Protein AF-0000000074741079 (afdb_homodimer)

Foldseek 3Di:
DPPPPPPVVVVPPPPVPQDDPVVLVVLLVLLLVLLLVLLQLLLLQWDADPVRFIDHQADLLLLVLLLLVVVLVVLCVVCVVVVNNVVLVDPVLLVLLLVLLLLLLLLSVLLSLLSRLDHSLLLLLLLLCLVVLLQVVCCVPVVDHDDPVLVVLNVLLVVLSVVLLVVVCVVDPNPSNVSSSVSSVSSSNSNSVSVVSCVVVVVVDPDDPSSSVSSSSVSSSVNSVVVLVVPVVCVVVHSCRRPDPSSNVSSVSSNSNVVSVVVCVSNHPPLSSQLSSLSSSLVNVVCCPVPVSNVDDDDPVSNVSSVSSSVSSNCSSVVVVVVVVVVVVVPD/DPPPPPPVVVVPPPPVPQDDPVVLVVLLVLLLVLLLVLLQLLLLQWDADPVRFIDHQADLLLLVLLLLVVVLVVLCVVCVVVVNNVVLVDPVLLVLLLVLLLLLLLLSVLLSLLSRLDHSLLLLLLLLCLVVLLQVVCCVPVVDHDDPVLVVLNVLLVVLSVVLLVVVCVVDPNPSNVSSSVSSVSSSNSNSVSVVSCVVVVVVDPDD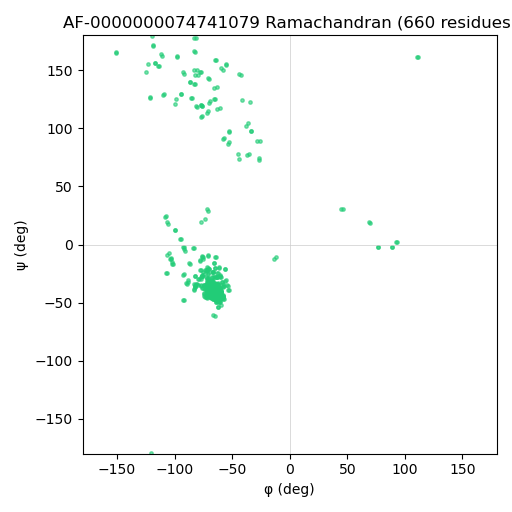PSSSVSSSSVSSSVNSVVVCVPPPVCVVVHSCRRPDPSSNVSSVSSNSNVVSVVVCVSNHPPLSSQLSSLVSSLVNVVCCPVPVSNVDDDDPVSNVSSVSSSVSSNCSSVVVVVVVVVVVVVPD

Radius of gyration: 31.5 Å; Cα contacts (8 Å, |Δi|>4): 801; chains: 2; bounding box: 73×99×58 Å

Organism: NCBI:txid2562239

Sequence (664 aa):
MVAAYSGAEFEENTKKAVPSAAAKTGLFVFFVFIRAVHPTVIQASKSVDENGATYFAYGPQTANLAEVFISMMVAQLVALKYGQWRHIWRWEPLRIFTLVGFLFGLGDYLEMRSMVALGSGSYQILLQSRLLITALMLWAVSGKGQSLFQWNLLALVVCSMSVYMCLDMQSTGSGNKLLGTLSVVLKVAVSCLAAVLTDRYTKHFADPVYIQAIQLRCSRCLLLGIFVCLDGQTVQQGFFHGWDACTVWVAITHLLKAWSTLYLLVYLDSVLKNLGESLAVLVTYLIEVLLPTFDTPFHLRTLLVVVVVMLSVNAYISSKAVVAKAEKLSLPMVAAYSGAEFEENTKKAVPSAAAKTGLFVFFVFIRAVHPTVIQASKSVDENGATYFAYGPQTANLAEVFISMMVAQLVALKYGQWRHIWRWEPLRIFTLVGFLFGLGDYLEMRSMVALGSGSYQILLQSRLLITALMLWAVSGKGQSLFQWNLLALVVCSMSVYMCLDMQSTGSGNKLLGTLSVVLKVAVSCLAAVLTDRYTKHFADPVYIQAIQLRCSRCLLLGIFVCLDGQTVQQGFFHGWDACTVWVAITHLLKAWSTLYLLVYLDSVLKNLGESLAVLVTYLIEVLLPTFDTPFHLRTLLVVVVVMLSVNAYISSKAVVAKAEKLSLP

pLDDT: mean 83.46, std 14.46, range [19.78, 97.06]

Solvent-accessible surface area (backbone atoms only — not comparable to full-atom values): 34110 Å² total; per-residue (Å²): 134,78,78,71,82,66,72,63,65,74,65,63,68,65,55,74,73,74,67,51,71,65,52,48,50,50,51,47,52,48,42,22,48,42,62,19,45,36,44,47,38,47,49,66,42,47,39,67,46,97,86,68,48,56,39,65,68,31,51,73,48,45,37,55,35,52,26,36,48,50,51,40,50,53,47,48,52,51,28,52,72,70,71,46,53,67,66,48,66,38,62,76,63,34,56,55,31,29,54,37,10,39,32,44,30,50,20,52,53,25,49,51,57,14,50,44,46,36,52,39,52,58,50,49,47,56,55,58,50,41,61,54,50,44,52,52,47,40,30,72,72,71,62,52,75,75,52,71,69,53,48,46,34,46,50,31,33,54,34,33,44,48,32,49,50,46,63,53,40,73,74,44,80,63,68,53,39,51,56,15,50,51,28,44,52,48,19,41,49,37,37,43,53,26,48,54,51,46,59,57,46,52,73,71,43,90,64,58,68,69,47,52,51,40,33,24,31,52,29,19,35,52,48,35,48,50,53,38,64,67,32,62,64,29,63,73,66,33,77,68,37,59,61,45,75,44,42,52,48,37,21,50,36,49,40,51,42,55,51,40,51,52,51,39,59,74,75,39,53,73,64,56,52,53,50,32,55,37,50,13,37,51,49,29,43,49,48,38,46,69,38,74,89,60,72,40,80,84,46,71,50,58,53,33,40,46,48,32,33,31,39,32,48,48,48,46,61,53,42,52,60,44,49,52,47,24,51,61,58,71,53,129,132,80,78,71,83,66,75,64,64,72,65,64,70,66,56,73,73,73,67,52,70,65,52,48,50,50,51,48,52,49,42,24,48,41,60,18,46,36,44,45,38,48,49,67,42,46,40,68,46,98,87,66,48,56,39,64,68,32,51,72,46,43,38,56,37,50,26,36,47,51,52,39,51,53,46,50,52,52,28,52,72,70,69,44,54,67,66,48,67,38,62,74,64,34,55,56,31,28,56,37,10,39,33,45,30,50,20,53,52,24,48,50,56,14,50,46,48,36,52,38,52,60,49,49,48,57,55,58,49,42,58,54,50,43,52,51,47,42,31,70,74,71,63,53,74,75,53,72,69,53,50,45,36,47,51,32,33,55,34,33,44,48,30,49,52,48,60,54,41,73,74,43,80,62,69,52,38,51,57,14,50,51,29,44,53,50,18,40,49,37,37,42,52,28,48,54,51,45,58,58,48,53,72,69,42,90,61,60,68,68,47,53,53,42,34,26,31,52,29,20,35,52,48,35,48,50,52,40,65,66,32,62,65,30,62,73,66,32,77,68,38,60,61,46,76,47,42,52,48,36,21,51,37,50,40,51,41,55,52,41,51,52,50,40,57,72,75,39,54,73,64,57,53,53,49,30,56,36,51,13,38,50,49,26,42,48,48,38,46,69,38,75,90,60,72,40,78,85,46,69,51,60,52,32,40,45,48,30,33,31,38,32,48,48,47,45,63,54,43,52,59,44,50,52,46,25,50,61,58,72,54,130

Secondary structure (DSSP, 8-state):
------TTHHHHS-------HHHHHHHHHHHHHHHHHHHHHHHHTEEE-TTS-EEESS-HHHHHHHHHHHHHHHHHHHHHHTT-HHHHT-HHHHHHHHHHHHHHHHHHHHHHHHHHHS-HHHHHHHGGGHHHHHHHHHHHHH--PPPHHHHHHHHHHHHHHHHHHHHHHTTS-HHHHHHHHHHHHHHHHHHHHHHHHHHHHHTTS-S-HHHHHHHHHHHHHHHHHHHHHH-HHHHHH-TTTT--HHHHHHHHHHHHHHHHHHHHHHHS-HHHHHHHHHHHHHHHHHHHHHSGGG-PPP-HHHHHHHHHHHHHHHHHHHHHHHHHHHHHHH--/------TTHHHHS-------HHHHHHHHHHHHHHHHHHHHHHHHTEEE-TTS-EEESS-HHHHHHHHHHHHHHHHHHHHHHHT-HHHHT-HHHHHHHHHHHHHHHHHHHHHHHHHHHS-HHHHHHHGGGHHHHHHHHHHHHH--PPPHHHHHHHHHHHHHHHHHHHHHHTTS-HHHHHHHHHHHHHHHHHHHHHHHHHHHHHTTS-S-HHHHHHHHHHHHHHHHHHHHHH-HHHHHH-TTTT--HHHHHHHHHHHHHHHHHHHHHHHS-HHHHHHHHHHHHHHHHHHHHHSTTT-PPP-HHHHHHHHHHHHHHHHHHHHHHHHHHHHHHH--

Nearest PDB structures (foldseek):
  6oh3-assembly1_A  TM=7.384E-01  e=1.337E-09  Mus musculus
  6i1z-assembly1_B  TM=6.272E-01  e=7.330E-07  Zea mays
  6ukj-assembly1_A  TM=7.271E-01  e=1.008E-04  Plasmodium falciparum 7G8
  5oge-assembly3_C  TM=6.718E-01  e=2.195E-04  Saccharomyces cerevisiae S288C
  6qsk-assembly2_G-2  TM=6.600E-01  e=9.531E-04  Saccharomyces cerevisiae S288C

InterPro domains:
  IPR007271 Nucleotide-sugar transporter [PF04142] (102-311)
  IPR007271 Nucleotide-sugar transporter [PTHR10231] (54-321)

Structure (mmCIF, N/CA/C/O backbone):
data_AF-0000000074741079-model_v1
#
loop_
_entity.id
_entity.type
_entity.pdbx_description
1 polymer 'Uncharacterized protein'
#
loop_
_atom_site.group_PDB
_atom_site.id
_atom_site.type_symbol
_atom_site.label_atom_id
_atom_site.label_alt_id
_atom_site.label_comp_id
_atom_site.label_asym_id
_atom_site.label_entity_id
_atom_site.label_seq_id
_atom_site.pdbx_PDB_ins_code
_atom_site.Cartn_x
_atom_site.Cartn_y
_atom_site.Cartn_z
_atom_site.occupancy
_atom_site.B_iso_or_equiv
_atom_site.auth_seq_id
_atom_site.auth_comp_id
_atom_site.auth_asym_id
_atom_site.auth_atom_id
_atom_site.pdbx_PDB_model_num
ATOM 1 N N . MET A 1 1 ? 40.031 -47.875 -25.688 1 19.78 1 MET A N 1
ATOM 2 C CA . MET A 1 1 ? 40.469 -46.562 -25.141 1 19.78 1 MET A CA 1
ATOM 3 C C . MET A 1 1 ? 39.406 -45.5 -25.359 1 19.78 1 MET A C 1
ATOM 5 O O . MET A 1 1 ? 39.25 -45 -26.469 1 19.78 1 MET A O 1
ATOM 9 N N . VAL A 1 2 ? 38.156 -45.688 -25.031 1 22.95 2 VAL A N 1
ATOM 10 C CA . VAL A 1 2 ? 36.969 -44.906 -25.312 1 22.95 2 VAL A CA 1
ATOM 11 C C . VAL A 1 2 ? 37.156 -43.5 -24.781 1 22.95 2 VAL A C 1
ATOM 13 O O . VAL A 1 2 ? 37.5 -43.312 -23.625 1 22.95 2 VAL A O 1
ATOM 16 N N . ALA A 1 3 ? 37.688 -42.594 -25.703 1 25.94 3 ALA A N 1
ATOM 17 C CA . ALA A 1 3 ? 37.969 -41.188 -25.422 1 25.94 3 ALA A CA 1
ATOM 18 C C . ALA A 1 3 ? 36.938 -40.562 -24.5 1 25.94 3 ALA A C 1
ATOM 20 O O . ALA A 1 3 ? 35.719 -40.781 -24.703 1 25.94 3 ALA A O 1
ATOM 21 N N . ALA A 1 4 ? 37.219 -40.344 -23.297 1 24.83 4 ALA A N 1
ATOM 22 C CA . ALA A 1 4 ? 36.625 -39.719 -22.125 1 24.83 4 ALA A CA 1
ATOM 23 C C . ALA A 1 4 ? 35.969 -38.375 -22.484 1 24.83 4 ALA A C 1
ATOM 25 O O . ALA A 1 4 ? 36.625 -37.469 -23 1 24.83 4 ALA A O 1
ATOM 26 N N . TYR A 1 5 ? 34.75 -38.438 -23.188 1 25.69 5 TYR A N 1
ATOM 27 C CA . TYR A 1 5 ? 34.062 -37.219 -23.516 1 25.69 5 TYR A CA 1
ATOM 28 C C . TYR A 1 5 ? 34.188 -36.188 -22.391 1 25.69 5 TYR A C 1
ATOM 30 O O . TYR A 1 5 ? 33.719 -36.406 -21.266 1 25.69 5 TYR A O 1
ATOM 38 N N . SER A 1 6 ? 35.344 -35.531 -22.266 1 27.48 6 SER A N 1
ATOM 39 C CA . SER A 1 6 ? 35.688 -34.469 -21.328 1 27.48 6 SER A CA 1
ATOM 40 C C . SER A 1 6 ? 34.688 -33.312 -21.391 1 27.48 6 SER A C 1
ATOM 42 O O . SER A 1 6 ? 34.312 -32.844 -22.469 1 27.48 6 SER A O 1
ATOM 44 N N . GLY A 1 7 ? 33.5 -33.344 -20.609 1 29.41 7 GLY A N 1
ATOM 45 C CA . GLY A 1 7 ? 32.469 -32.406 -20.219 1 29.41 7 GLY A CA 1
ATOM 46 C C . GLY A 1 7 ? 32.812 -30.969 -20.531 1 29.41 7 GLY A C 1
ATOM 47 O O . GLY A 1 7 ? 32.062 -30.062 -20.172 1 29.41 7 GLY A O 1
ATOM 48 N N . ALA A 1 8 ? 34 -30.578 -20.906 1 33.28 8 ALA A N 1
ATOM 49 C CA . ALA A 1 8 ? 34.469 -29.25 -21.281 1 33.28 8 ALA A CA 1
ATOM 50 C C . ALA A 1 8 ? 33.719 -28.719 -22.5 1 33.28 8 ALA A C 1
ATOM 52 O O . ALA A 1 8 ? 33.531 -27.5 -22.641 1 33.28 8 ALA A O 1
ATOM 53 N N . GLU A 1 9 ? 33.438 -29.5 -23.531 1 32.47 9 GLU A N 1
ATOM 54 C CA . GLU A 1 9 ? 32.812 -29.016 -24.766 1 32.47 9 GLU A CA 1
ATOM 55 C C . GLU A 1 9 ? 31.422 -28.469 -24.516 1 32.47 9 GLU A C 1
ATOM 57 O O . GLU A 1 9 ? 30.953 -27.594 -25.25 1 32.47 9 GLU A O 1
ATOM 62 N N . PHE A 1 10 ? 30.547 -29.047 -23.703 1 31.91 10 PHE A N 1
ATOM 63 C CA . PHE A 1 10 ? 29.219 -28.547 -23.422 1 31.91 10 PHE A CA 1
ATOM 64 C C . PHE A 1 10 ? 29.266 -27.297 -22.562 1 31.91 10 PHE A C 1
ATOM 66 O O . PHE A 1 10 ? 28.266 -26.594 -22.391 1 31.91 10 PHE A O 1
ATOM 73 N N . GLU A 1 11 ? 30.297 -26.938 -21.828 1 36.28 11 GLU A N 1
ATOM 74 C CA . GLU A 1 11 ? 30.547 -25.688 -21.141 1 36.28 11 GLU A CA 1
ATOM 75 C C . GLU A 1 11 ? 30.641 -24.516 -22.125 1 36.28 11 GLU A C 1
ATOM 77 O O . GLU A 1 11 ? 30.203 -23.406 -21.812 1 36.28 11 GLU A O 1
ATOM 82 N N . GLU A 1 12 ? 31.422 -24.594 -23.219 1 38.06 12 GLU A N 1
ATOM 83 C CA . GLU A 1 12 ? 31.734 -23.5 -24.141 1 38.06 12 GLU A CA 1
ATOM 84 C C . GLU A 1 12 ? 30.484 -23.062 -24.906 1 38.06 12 GLU A C 1
ATOM 86 O O . GLU A 1 12 ? 30.281 -21.875 -25.156 1 38.06 12 GLU A O 1
ATOM 91 N N . ASN A 1 13 ? 29.812 -23.938 -25.719 1 36.5 13 ASN A N 1
ATOM 92 C CA . ASN A 1 13 ? 28.891 -23.562 -26.781 1 36.5 13 ASN A CA 1
ATOM 93 C C . ASN A 1 13 ? 27.578 -23.031 -26.234 1 36.5 13 ASN A C 1
ATOM 95 O O . ASN A 1 13 ? 26.703 -22.625 -26.984 1 36.5 13 ASN A O 1
ATOM 99 N N . THR A 1 14 ? 26.938 -23.609 -25.297 1 34.09 14 THR A N 1
ATOM 100 C CA . THR A 1 14 ? 25.672 -22.922 -25.047 1 34.09 14 THR A CA 1
ATOM 101 C C . THR A 1 14 ? 25.922 -21.562 -24.391 1 34.09 14 THR A C 1
ATOM 103 O O . THR A 1 14 ? 25.969 -21.469 -23.156 1 34.09 14 THR A O 1
ATOM 106 N N . LYS A 1 15 ? 26.953 -20.984 -24.625 1 41.59 15 LYS A N 1
ATOM 107 C CA . LYS A 1 15 ? 26.844 -19.562 -24.328 1 41.59 15 LYS A CA 1
ATOM 108 C C . LYS A 1 15 ? 25.391 -19.094 -24.438 1 41.59 15 LYS A C 1
ATOM 110 O O . LYS A 1 15 ? 24.766 -19.266 -25.484 1 41.59 15 LYS A O 1
ATOM 115 N N . LYS A 1 16 ? 24.641 -19.141 -23.453 1 50.25 16 LYS A N 1
ATOM 116 C CA . LYS A 1 16 ? 23.281 -18.578 -23.312 1 50.25 16 LYS A CA 1
ATOM 117 C C . LYS A 1 16 ? 23.094 -17.375 -24.234 1 50.25 16 LYS A C 1
ATOM 119 O O . LYS A 1 16 ? 23.75 -16.344 -24.062 1 50.25 16 LYS A O 1
ATOM 124 N N . ALA A 1 17 ? 22.984 -17.656 -25.562 1 52.59 17 ALA A N 1
ATOM 125 C CA . ALA A 1 17 ? 22.672 -16.516 -26.406 1 52.59 17 ALA A CA 1
ATOM 126 C C . ALA A 1 17 ? 21.766 -15.523 -25.688 1 52.59 17 ALA A C 1
ATOM 128 O O . ALA A 1 17 ? 20.672 -15.883 -25.234 1 52.59 17 ALA A O 1
ATOM 129 N N . VAL A 1 18 ? 22.312 -14.531 -25.141 1 61.59 18 VAL A N 1
ATOM 130 C CA . VAL A 1 18 ? 21.547 -13.453 -24.531 1 61.59 18 VAL A CA 1
ATOM 131 C C . VAL A 1 18 ? 20.516 -12.922 -25.531 1 61.59 18 VAL A C 1
ATOM 133 O O . VAL A 1 18 ? 20.875 -12.492 -26.641 1 61.59 18 VAL A O 1
ATOM 136 N N . PRO A 1 19 ? 19.281 -13.438 -25.391 1 70.69 19 PRO A N 1
ATOM 137 C CA . PRO A 1 19 ? 18.25 -12.953 -26.297 1 70.69 19 PRO A CA 1
ATOM 138 C C . PRO A 1 19 ? 18.297 -11.445 -26.516 1 70.69 19 PRO A C 1
ATOM 140 O O . PRO A 1 19 ? 18.812 -10.719 -25.656 1 70.69 19 PRO A O 1
ATOM 143 N N . SER A 1 20 ? 17.953 -11.047 -27.75 1 78.88 20 SER A N 1
ATOM 144 C CA . SER A 1 20 ? 17.844 -9.633 -28.078 1 78.88 20 SER A CA 1
ATOM 145 C C . SER A 1 20 ? 16.875 -8.922 -27.125 1 78.88 20 SER A C 1
ATOM 147 O O . SER A 1 20 ? 16.094 -9.562 -26.438 1 78.88 20 SER A O 1
ATOM 149 N N . ALA A 1 21 ? 17.031 -7.719 -26.984 1 79.94 21 ALA A N 1
ATOM 150 C CA . ALA A 1 21 ? 16.156 -6.902 -26.141 1 79.94 21 ALA A CA 1
ATOM 151 C C . ALA A 1 21 ? 14.703 -7.082 -26.531 1 79.94 21 ALA A C 1
ATOM 153 O O . ALA A 1 21 ? 13.82 -7.156 -25.672 1 79.94 21 ALA A O 1
ATOM 154 N N . ALA A 1 22 ? 14.531 -7.172 -27.797 1 85.19 22 ALA A N 1
ATOM 155 C CA . ALA A 1 22 ? 13.172 -7.371 -28.297 1 85.19 22 ALA A CA 1
ATOM 156 C C . ALA A 1 22 ? 12.633 -8.734 -27.891 1 85.19 22 ALA A C 1
ATOM 158 O O . ALA A 1 22 ? 11.469 -8.867 -27.516 1 85.19 22 ALA A O 1
ATOM 159 N N . ALA A 1 23 ? 13.477 -9.672 -27.969 1 83.19 23 ALA A N 1
ATOM 160 C CA . ALA A 1 23 ? 13.07 -11.023 -27.578 1 83.19 23 ALA A CA 1
ATOM 161 C C . ALA A 1 23 ? 12.789 -11.102 -26.078 1 83.19 23 ALA A C 1
ATOM 163 O O . ALA A 1 23 ? 11.844 -11.773 -25.656 1 83.19 23 ALA A O 1
ATOM 164 N N . LYS A 1 24 ? 13.492 -10.375 -25.406 1 84.44 24 LYS A N 1
ATOM 165 C CA . LYS A 1 24 ? 13.281 -10.344 -23.969 1 84.44 24 LYS A CA 1
ATOM 166 C C . LYS A 1 24 ? 11.953 -9.68 -23.609 1 84.44 24 LYS A C 1
ATOM 168 O O . LYS A 1 24 ? 11.211 -10.18 -22.766 1 84.44 24 LYS A O 1
ATOM 173 N N . THR A 1 25 ? 11.711 -8.609 -24.312 1 88.19 25 THR A N 1
ATOM 174 C CA . THR A 1 25 ? 10.453 -7.91 -24.094 1 88.19 25 THR A CA 1
ATOM 175 C C . THR A 1 25 ? 9.266 -8.766 -24.531 1 88.19 25 THR A C 1
ATOM 177 O O . THR A 1 25 ? 8.234 -8.797 -23.859 1 88.19 25 THR A O 1
ATOM 180 N N . GLY A 1 26 ? 9.477 -9.438 -25.578 1 89.56 26 GLY A N 1
ATOM 181 C CA . GLY A 1 26 ? 8.422 -10.328 -26.047 1 89.56 26 GLY A CA 1
ATOM 182 C C . GLY A 1 26 ? 8.141 -11.469 -25.078 1 89.56 26 GLY A C 1
ATOM 183 O O . GLY A 1 26 ? 6.977 -11.805 -24.828 1 89.56 26 GLY A O 1
ATOM 184 N N . LEU A 1 27 ? 9.172 -12.008 -24.594 1 88.06 27 LEU A N 1
ATOM 185 C CA . LEU A 1 27 ? 9.031 -13.094 -23.625 1 88.06 27 LEU A CA 1
ATOM 186 C C . LEU A 1 27 ? 8.359 -12.609 -22.344 1 88.06 27 LEU A C 1
ATOM 188 O O . LEU A 1 27 ? 7.531 -13.32 -21.781 1 88.06 27 LEU A O 1
ATOM 192 N N . PHE A 1 28 ? 8.656 -11.414 -22.016 1 91 28 PHE A N 1
ATOM 193 C CA . PHE A 1 28 ? 8.078 -10.836 -20.812 1 91 28 PHE A CA 1
ATOM 194 C C . PHE A 1 28 ? 6.586 -10.594 -20.984 1 91 28 PHE A C 1
ATOM 196 O O . PHE A 1 28 ? 5.789 -10.953 -20.125 1 91 28 PHE A O 1
ATOM 203 N N . VAL A 1 29 ? 6.266 -10.047 -22.094 1 92.81 29 VAL A N 1
ATOM 204 C CA . VAL A 1 29 ? 4.863 -9.758 -22.375 1 92.81 29 VAL A CA 1
ATOM 205 C C . VAL A 1 29 ? 4.074 -11.055 -22.469 1 92.81 29 VAL A C 1
ATOM 207 O O . VAL A 1 29 ? 2.961 -11.156 -21.938 1 92.81 29 VAL A O 1
ATOM 210 N N . PHE A 1 30 ? 4.676 -12 -23.047 1 93.06 30 PHE A N 1
ATOM 211 C CA . PHE A 1 30 ? 4.031 -13.305 -23.172 1 93.06 30 PHE A CA 1
ATOM 212 C C . PHE A 1 30 ? 3.852 -13.945 -21.797 1 93.06 30 PHE A C 1
ATOM 214 O O . PHE A 1 30 ? 2.807 -14.531 -21.516 1 93.06 30 PHE A O 1
ATOM 221 N N . PHE A 1 31 ? 4.801 -13.836 -21.016 1 93.12 31 PHE A N 1
ATOM 222 C CA . PHE A 1 31 ? 4.75 -14.375 -19.672 1 93.12 31 PHE A CA 1
ATOM 223 C C . PHE A 1 31 ? 3.607 -13.742 -18.875 1 93.12 31 PHE A C 1
ATOM 225 O O . PHE A 1 31 ? 2.816 -14.453 -18.25 1 93.12 31 PHE A O 1
ATOM 232 N N . VAL A 1 32 ? 3.523 -12.438 -19 1 94.31 32 VAL A N 1
ATOM 233 C CA . VAL A 1 32 ? 2.48 -11.719 -18.281 1 94.31 32 VAL A CA 1
ATOM 234 C C . VAL A 1 32 ? 1.108 -12.125 -18.812 1 94.31 32 VAL A C 1
ATOM 236 O O . VAL A 1 32 ? 0.178 -12.359 -18.031 1 94.31 32 VAL A O 1
ATOM 239 N N . PHE A 1 33 ? 1.048 -12.227 -20.031 1 94.94 33 PHE A N 1
ATOM 240 C CA . PHE A 1 33 ? -0.215 -12.555 -20.688 1 94.94 33 PHE A CA 1
ATOM 241 C C . PHE A 1 33 ? -0.681 -13.953 -20.281 1 94.94 33 PHE A C 1
ATOM 243 O O . PHE A 1 33 ? -1.846 -14.148 -19.938 1 94.94 33 PHE A O 1
ATOM 250 N N . ILE A 1 34 ? 0.183 -14.859 -20.312 1 94.5 34 ILE A N 1
ATOM 251 C CA . ILE A 1 34 ? -0.191 -16.234 -20.016 1 94.5 34 ILE A CA 1
ATOM 252 C C . ILE A 1 34 ? -0.54 -16.375 -18.547 1 94.5 34 ILE A C 1
ATOM 254 O O . ILE A 1 34 ? -1.442 -17.141 -18.172 1 94.5 34 ILE A O 1
ATOM 258 N N . ARG A 1 35 ? 0.141 -15.664 -17.734 1 93.94 35 ARG A N 1
ATOM 259 C CA . ARG A 1 35 ? -0.127 -15.711 -16.297 1 93.94 35 ARG A CA 1
ATOM 260 C C . ARG A 1 35 ? -1.499 -15.133 -15.977 1 93.94 35 ARG A C 1
ATOM 262 O O . ARG A 1 35 ? -2.145 -15.547 -15.016 1 93.94 35 ARG A O 1
ATOM 269 N N . ALA A 1 36 ? -1.879 -14.203 -16.766 1 95.38 36 ALA A N 1
ATOM 270 C CA . ALA A 1 36 ? -3.178 -13.57 -16.547 1 95.38 36 ALA A CA 1
ATOM 271 C C . ALA A 1 36 ? -4.301 -14.406 -17.156 1 95.38 36 ALA A C 1
ATOM 273 O O . ALA A 1 36 ? -5.367 -14.555 -16.562 1 95.38 36 ALA A O 1
ATOM 274 N N . VAL A 1 37 ? -4.027 -14.992 -18.25 1 94.56 37 VAL A N 1
ATOM 275 C CA . VAL A 1 37 ? -5.059 -15.703 -19 1 94.56 37 VAL A CA 1
ATOM 276 C C . VAL A 1 37 ? -5.332 -17.047 -18.344 1 94.56 37 VAL A C 1
ATOM 278 O O . VAL A 1 37 ? -6.469 -17.531 -18.328 1 94.56 37 VAL A O 1
ATOM 281 N N . HIS A 1 38 ? -4.395 -17.609 -17.734 1 95.06 38 HIS A N 1
ATOM 282 C CA . HIS A 1 38 ? -4.52 -18.969 -17.188 1 95.06 38 HIS A CA 1
ATOM 283 C C . HIS A 1 38 ? -5.613 -19.031 -16.125 1 95.06 38 HIS A C 1
ATOM 285 O O . HIS A 1 38 ? -6.555 -19.812 -16.25 1 95.06 38 HIS A O 1
ATOM 291 N N . PRO A 1 39 ? -5.562 -18.203 -15.141 1 94.44 39 PRO A N 1
ATOM 292 C CA . PRO A 1 39 ? -6.637 -18.281 -14.148 1 94.44 39 PRO A CA 1
ATOM 293 C C . PRO A 1 39 ? -7.992 -17.875 -14.711 1 94.44 39 PRO A C 1
ATOM 295 O O . PRO A 1 39 ? -9.031 -18.359 -14.258 1 94.44 39 PRO A O 1
ATOM 298 N N . THR A 1 40 ? -8.023 -17.031 -15.688 1 94.38 40 THR A N 1
ATOM 299 C CA . THR A 1 40 ? -9.281 -16.578 -16.281 1 94.38 40 THR A CA 1
ATOM 300 C C . THR A 1 40 ? -9.938 -17.688 -17.078 1 94.38 40 THR A C 1
ATOM 302 O O . THR A 1 40 ? -11.164 -17.812 -17.078 1 94.38 40 THR A O 1
ATOM 305 N N . VAL A 1 41 ? -9.125 -18.438 -17.734 1 94.5 41 VAL A N 1
ATOM 306 C CA . VAL A 1 41 ? -9.648 -19.547 -18.516 1 94.5 41 VAL A CA 1
ATOM 307 C C . VAL A 1 41 ? -10.203 -20.625 -17.578 1 94.5 41 VAL A C 1
ATOM 309 O O . VAL A 1 41 ? -11.227 -21.234 -17.859 1 94.5 41 VAL A O 1
ATOM 312 N N . ILE A 1 42 ? -9.5 -20.844 -16.516 1 94.19 42 ILE A N 1
ATOM 313 C CA . ILE A 1 42 ? -9.992 -21.797 -15.523 1 94.19 42 ILE A CA 1
ATOM 314 C C . ILE A 1 42 ? -11.344 -21.328 -14.984 1 94.19 42 ILE A C 1
ATOM 316 O O . ILE A 1 42 ? -12.273 -22.125 -14.844 1 94.19 42 ILE A O 1
ATOM 320 N N . GLN A 1 43 ? -11.445 -20.094 -14.711 1 92.69 43 GLN A N 1
ATOM 321 C CA . GLN A 1 43 ? -12.703 -19.531 -14.219 1 92.69 43 GLN A CA 1
ATOM 322 C C . GLN A 1 43 ? -13.812 -19.688 -15.25 1 92.69 43 GLN A C 1
ATOM 324 O O . GLN A 1 43 ? -14.953 -20 -14.891 1 92.69 43 GLN A O 1
ATOM 329 N N . ALA A 1 44 ? -13.5 -19.484 -16.453 1 91.62 44 ALA A N 1
ATOM 330 C CA . ALA A 1 44 ? -14.484 -19.594 -17.531 1 91.62 44 ALA A CA 1
ATOM 331 C C . ALA A 1 44 ? -14.945 -21.031 -17.703 1 91.62 44 ALA A C 1
ATOM 333 O O . ALA A 1 44 ? -16.031 -21.281 -18.234 1 91.62 44 ALA A O 1
ATOM 334 N N . SER A 1 45 ? -14.148 -21.953 -17.297 1 92.25 45 SER A N 1
ATOM 335 C CA . SER A 1 45 ? -14.469 -23.375 -17.469 1 92.25 45 SER A CA 1
ATOM 336 C C . SER A 1 45 ? -15.375 -23.875 -16.359 1 92.25 45 SER A C 1
ATOM 338 O O . SER A 1 45 ? -15.844 -25.016 -16.391 1 92.25 45 SER A O 1
ATOM 340 N N . LYS A 1 46 ? -15.633 -23.031 -15.477 1 90.94 46 LYS A N 1
ATOM 341 C CA . LYS A 1 46 ? -16.469 -23.422 -14.344 1 90.94 46 LYS A CA 1
ATOM 342 C C . LYS A 1 46 ? -17.938 -23.453 -14.734 1 90.94 46 LYS A C 1
ATOM 344 O O . LYS A 1 46 ? -18.375 -22.719 -15.617 1 90.94 46 LYS A O 1
ATOM 349 N N . SER A 1 47 ? -18.578 -24.375 -14.055 1 88.44 47 SER A N 1
ATOM 350 C CA . SER A 1 47 ? -20.031 -24.453 -14.195 1 88.44 47 SER A CA 1
ATOM 351 C C . SER A 1 47 ? -20.734 -24.109 -12.891 1 88.44 47 SER A C 1
ATOM 353 O O . SER A 1 47 ? -20.125 -24.141 -11.82 1 88.44 47 SER A O 1
ATOM 355 N N . VAL A 1 48 ? -21.938 -23.625 -13.008 1 85.62 48 VAL A N 1
ATOM 356 C CA . VAL A 1 48 ? -22.734 -23.25 -11.836 1 85.62 48 VAL A CA 1
ATOM 357 C C . VAL A 1 48 ? -23.875 -24.234 -11.656 1 85.62 48 VAL A C 1
ATOM 359 O O . VAL A 1 48 ? -24.594 -24.562 -12.609 1 85.62 48 VAL A O 1
ATOM 362 N N . ASP A 1 49 ? -23.938 -24.688 -10.469 1 83.44 49 ASP A N 1
ATOM 363 C CA . ASP A 1 49 ? -25.016 -25.625 -10.188 1 83.44 49 ASP A CA 1
ATOM 364 C C . ASP A 1 49 ? -26.312 -24.875 -9.875 1 83.44 49 ASP A C 1
ATOM 366 O O . ASP A 1 49 ? -26.359 -23.656 -9.898 1 83.44 49 ASP A O 1
ATOM 370 N N . GLU A 1 50 ? -27.344 -25.703 -9.664 1 84.38 50 GLU A N 1
ATOM 371 C CA . GLU A 1 50 ? -28.688 -25.172 -9.406 1 84.38 50 GLU A CA 1
ATOM 372 C C . GLU A 1 50 ? -28.703 -24.297 -8.148 1 84.38 50 GLU A C 1
ATOM 374 O O . GLU A 1 50 ? -29.484 -23.359 -8.047 1 84.38 50 GLU A O 1
ATOM 379 N N . ASN A 1 51 ? -27.797 -24.562 -7.223 1 79.06 51 ASN A N 1
ATOM 380 C CA . ASN A 1 51 ? -27.734 -23.828 -5.961 1 79.06 51 ASN A CA 1
ATOM 381 C C . ASN A 1 51 ? -26.797 -22.625 -6.051 1 79.06 51 ASN A C 1
ATOM 383 O O . ASN A 1 51 ? -26.594 -21.922 -5.066 1 79.06 51 ASN A O 1
ATOM 387 N N . GLY A 1 52 ? -26.172 -22.438 -7.18 1 77.81 52 GLY A N 1
ATOM 388 C CA . GLY A 1 52 ? -25.297 -21.281 -7.367 1 77.81 52 GLY A CA 1
ATOM 389 C C . GLY A 1 52 ? -23.844 -21.578 -7.02 1 77.81 52 GLY A C 1
ATOM 390 O O . GLY A 1 52 ? -23 -20.672 -7.047 1 77.81 52 GLY A O 1
ATOM 391 N N . ALA A 1 53 ? -23.641 -22.828 -6.664 1 80.31 53 ALA A N 1
ATOM 392 C CA . ALA A 1 53 ? -22.266 -23.203 -6.324 1 80.31 53 ALA A CA 1
ATOM 393 C C . ALA A 1 53 ? -21.453 -23.531 -7.578 1 80.31 53 ALA A C 1
ATOM 395 O O . ALA A 1 53 ? -21.984 -24.125 -8.523 1 80.31 53 ALA A O 1
ATOM 396 N N . THR A 1 54 ? -20.266 -23.062 -7.547 1 86.25 54 THR A N 1
ATOM 397 C CA . THR A 1 54 ? -19.406 -23.281 -8.695 1 86.25 54 THR A CA 1
ATOM 398 C C . THR A 1 54 ? -18.672 -24.625 -8.578 1 86.25 54 THR A C 1
ATOM 400 O O . THR A 1 54 ? -18.281 -25.016 -7.484 1 86.25 54 THR A O 1
ATOM 403 N N . TYR A 1 55 ? -18.562 -25.312 -9.68 1 86.88 55 TYR A N 1
ATOM 404 C CA . TYR A 1 55 ? -17.859 -26.578 -9.711 1 86.88 55 TYR A CA 1
ATOM 405 C C . TYR A 1 55 ? -17.234 -26.844 -11.086 1 86.88 55 TYR A C 1
ATOM 407 O O . TYR A 1 55 ? -17.547 -26.125 -12.047 1 86.88 55 TYR A O 1
ATOM 415 N N . PHE A 1 56 ? -16.375 -27.781 -11.102 1 90.38 56 PHE A N 1
ATOM 416 C CA . PHE A 1 56 ? -15.805 -28.203 -12.375 1 90.38 56 PHE A CA 1
ATOM 417 C C . PHE A 1 56 ? -16.578 -29.391 -12.93 1 90.38 56 PHE A C 1
ATOM 419 O O . PHE A 1 56 ? -16.75 -30.406 -12.242 1 90.38 56 PHE A O 1
ATOM 426 N N . ALA A 1 57 ? -16.969 -29.266 -14.172 1 88.69 57 ALA A N 1
ATOM 427 C CA . ALA A 1 57 ? -17.703 -30.359 -14.805 1 88.69 57 ALA A CA 1
ATOM 428 C C . ALA A 1 57 ? -16.75 -31.484 -15.227 1 88.69 57 ALA A C 1
ATOM 430 O O . ALA A 1 57 ? -17.188 -32.562 -15.609 1 88.69 57 ALA A O 1
ATOM 431 N N . TYR A 1 58 ? -15.5 -31.219 -15.227 1 90.38 58 TYR A N 1
ATOM 432 C CA . TYR A 1 58 ? -14.461 -32.188 -15.555 1 90.38 58 TYR A CA 1
ATOM 433 C C . TYR A 1 58 ? -13.625 -32.531 -14.32 1 90.38 58 TYR A C 1
ATOM 435 O O . TYR A 1 58 ? -13.758 -31.875 -13.281 1 90.38 58 TYR A O 1
ATOM 443 N N . GLY A 1 59 ? -12.883 -33.656 -14.438 1 88.12 59 GLY A N 1
ATOM 444 C CA . GLY A 1 59 ? -11.938 -33.938 -13.359 1 88.12 59 GLY A CA 1
ATOM 445 C C . GLY A 1 59 ? -10.867 -32.875 -13.234 1 88.12 59 GLY A C 1
ATOM 446 O O . GLY A 1 59 ? -10.102 -32.625 -14.172 1 88.12 59 GLY A O 1
ATOM 447 N N . PRO A 1 60 ? -10.852 -32.219 -12.164 1 86.44 60 PRO A N 1
ATOM 448 C CA . PRO A 1 60 ? -9.992 -31.047 -12.039 1 86.44 60 PRO A CA 1
ATOM 449 C C . PRO A 1 60 ? -8.523 -31.359 -12.328 1 86.44 60 PRO A C 1
ATOM 451 O O . PRO A 1 60 ? -7.793 -30.5 -12.836 1 86.44 60 PRO A O 1
ATOM 454 N N . GLN A 1 61 ? -8.055 -32.562 -12.055 1 90.75 61 GLN A N 1
ATOM 455 C CA . GLN A 1 61 ? -6.641 -32.875 -12.219 1 90.75 61 GLN A CA 1
ATOM 456 C C . GLN A 1 61 ? -6.359 -33.438 -13.602 1 90.75 61 GLN A C 1
ATOM 458 O O . GLN A 1 61 ? -5.199 -33.625 -13.977 1 90.75 61 GLN A O 1
ATOM 463 N N . THR A 1 62 ? -7.391 -33.625 -14.359 1 92.44 62 THR A N 1
ATOM 464 C CA . THR A 1 62 ? -7.191 -34.219 -15.688 1 92.44 62 THR A CA 1
ATOM 465 C C . THR A 1 62 ? -6.488 -33.219 -16.609 1 92.44 62 THR A C 1
ATOM 467 O O . THR A 1 62 ? -5.625 -33.625 -17.406 1 92.44 62 THR A O 1
ATOM 470 N N . ALA A 1 63 ? -6.863 -32.031 -16.484 1 91.31 63 ALA A N 1
ATOM 471 C CA . ALA A 1 63 ? -6.219 -31.016 -17.328 1 91.31 63 ALA A CA 1
ATOM 472 C C . ALA A 1 63 ? -4.746 -30.844 -16.953 1 91.31 63 ALA A C 1
ATOM 474 O O . ALA A 1 63 ? -3.889 -30.719 -17.828 1 91.31 63 ALA A O 1
ATOM 475 N N . ASN A 1 64 ? -4.438 -30.875 -15.672 1 91.56 64 ASN A N 1
ATOM 476 C CA . ASN A 1 64 ? -3.062 -30.766 -15.195 1 91.56 64 ASN A CA 1
ATOM 477 C C . ASN A 1 64 ? -2.232 -31.969 -15.625 1 91.56 64 ASN A C 1
ATOM 479 O O . ASN A 1 64 ? -1.071 -31.828 -16.016 1 91.56 64 ASN A O 1
ATOM 483 N N . LEU A 1 65 ? -2.822 -33.094 -15.484 1 92 65 LEU A N 1
ATOM 484 C CA . LEU A 1 65 ? -2.121 -34.312 -15.859 1 92 65 LEU A CA 1
ATOM 485 C C . LEU A 1 65 ? -1.818 -34.312 -17.359 1 92 65 LEU A C 1
ATOM 487 O O . LEU A 1 65 ? -0.753 -34.781 -17.766 1 92 65 LEU A O 1
ATOM 491 N N . ALA A 1 66 ? -2.74 -33.875 -18.141 1 91.25 66 ALA A N 1
ATOM 492 C CA . ALA A 1 66 ? -2.523 -33.812 -19.594 1 91.25 66 ALA A CA 1
ATOM 493 C C . ALA A 1 66 ? -1.32 -32.938 -19.922 1 91.25 66 ALA A C 1
ATOM 495 O O . ALA A 1 66 ? -0.492 -33.281 -20.766 1 91.25 66 ALA A O 1
ATOM 496 N N . GLU A 1 67 ? -1.206 -31.781 -19.297 1 89.81 67 GLU A N 1
ATOM 497 C CA . GLU A 1 67 ? -0.083 -30.875 -19.516 1 89.81 67 GLU A CA 1
ATOM 498 C C . GLU A 1 67 ? 1.238 -31.531 -19.125 1 89.81 67 GLU A C 1
ATOM 500 O O . GLU A 1 67 ? 2.215 -31.469 -19.875 1 89.81 67 GLU A O 1
ATOM 505 N N . VAL A 1 68 ? 1.347 -32.125 -17.953 1 88.44 68 VAL A N 1
ATOM 506 C CA . VAL A 1 68 ? 2.592 -32.719 -17.438 1 88.44 68 VAL A CA 1
ATOM 507 C C . VAL A 1 68 ? 3.004 -33.906 -18.297 1 88.44 68 VAL A C 1
ATOM 509 O O . VAL A 1 68 ? 4.195 -34.094 -18.547 1 88.44 68 VAL A O 1
ATOM 512 N N . PHE A 1 69 ? 2.012 -34.562 -18.734 1 89 69 PHE A N 1
ATOM 513 C CA . PHE A 1 69 ? 2.287 -35.75 -19.562 1 89 69 PHE A CA 1
ATOM 514 C C . PHE A 1 69 ? 2.875 -35.312 -20.906 1 89 69 PHE A C 1
ATOM 516 O O . PHE A 1 69 ? 3.865 -35.875 -21.375 1 89 69 PHE A O 1
ATOM 523 N N . ILE A 1 70 ? 2.285 -34.344 -21.5 1 87.81 70 ILE A N 1
ATOM 524 C CA . ILE A 1 70 ? 2.775 -33.844 -22.797 1 87.81 70 ILE A CA 1
ATOM 525 C C . ILE A 1 70 ? 4.184 -33.281 -22.625 1 87.81 70 ILE A C 1
ATOM 527 O O . ILE A 1 70 ? 5.07 -33.562 -23.438 1 87.81 70 ILE A O 1
ATOM 531 N N . SER A 1 71 ? 4.363 -32.531 -21.578 1 84.75 71 SER A N 1
ATOM 532 C CA . SER A 1 71 ? 5.676 -31.953 -21.328 1 84.75 71 SER A CA 1
ATOM 533 C C . SER A 1 71 ? 6.723 -33.031 -21.078 1 84.75 71 SER A C 1
ATOM 535 O O . SER A 1 71 ? 7.863 -32.906 -21.531 1 84.75 71 SER A O 1
ATOM 537 N N . MET A 1 72 ? 6.348 -34.031 -20.391 1 83.56 72 MET A N 1
ATOM 538 C CA . MET A 1 72 ? 7.258 -35.125 -20.125 1 83.56 72 MET A CA 1
ATOM 539 C C . MET A 1 72 ? 7.609 -35.875 -21.406 1 83.56 72 MET A C 1
ATOM 541 O O . MET A 1 72 ? 8.766 -36.25 -21.625 1 83.56 72 MET A O 1
ATOM 545 N N . MET A 1 73 ? 6.68 -36.031 -22.234 1 84.44 73 MET A N 1
ATOM 546 C CA . MET A 1 73 ? 6.922 -36.719 -23.5 1 84.44 73 MET A CA 1
ATOM 547 C C . MET A 1 73 ? 7.859 -35.906 -24.391 1 84.44 73 MET A C 1
ATOM 549 O O . MET A 1 73 ? 8.781 -36.469 -24.984 1 84.44 73 MET A O 1
ATOM 553 N N . VAL A 1 74 ? 7.578 -34.688 -24.406 1 80.31 74 VAL A N 1
ATOM 554 C CA . VAL A 1 74 ? 8.422 -33.812 -25.219 1 80.31 74 VAL A CA 1
ATOM 555 C C . VAL A 1 74 ? 9.836 -33.812 -24.656 1 80.31 74 VAL A C 1
ATOM 557 O O . VAL A 1 74 ? 10.812 -33.875 -25.422 1 80.31 74 VAL A O 1
ATOM 560 N N . ALA A 1 75 ? 9.969 -33.719 -23.375 1 75.88 75 ALA A N 1
ATOM 561 C CA . ALA A 1 75 ? 11.281 -33.656 -22.734 1 75.88 75 ALA A CA 1
ATOM 562 C C . ALA A 1 75 ? 12.039 -34.969 -22.953 1 75.88 75 ALA A C 1
ATOM 564 O O . ALA A 1 75 ? 13.25 -34.969 -23.188 1 75.88 75 ALA A O 1
ATOM 565 N N . GLN A 1 76 ? 11.359 -36.094 -22.922 1 77.56 76 GLN A N 1
ATOM 566 C CA . GLN A 1 76 ? 11.969 -37.375 -23.172 1 77.56 76 GLN A CA 1
ATOM 567 C C . GLN A 1 76 ? 12.453 -37.5 -24.609 1 77.56 76 GLN A C 1
ATOM 569 O O . GLN A 1 76 ? 13.523 -38.062 -24.875 1 77.56 76 GLN A O 1
ATOM 574 N N . LEU A 1 77 ? 11.648 -37 -25.453 1 81.5 77 LEU A N 1
ATOM 575 C CA . LEU A 1 77 ? 12.023 -37.031 -26.859 1 81.5 77 LEU A CA 1
ATOM 576 C C . LEU A 1 77 ? 13.266 -36.188 -27.125 1 81.5 77 LEU A C 1
ATOM 578 O O . LEU A 1 77 ? 14.141 -36.594 -27.891 1 81.5 77 LEU A O 1
ATOM 582 N N . VAL A 1 78 ? 13.328 -35.125 -26.469 1 76.5 78 VAL A N 1
ATOM 583 C CA . VAL A 1 78 ? 14.492 -34.25 -26.609 1 76.5 78 VAL A CA 1
ATOM 584 C C . VAL A 1 78 ? 15.719 -34.906 -26 1 76.5 78 VAL A C 1
ATOM 586 O O . VAL A 1 78 ? 16.812 -34.844 -26.562 1 76.5 78 VAL A O 1
ATOM 589 N N . ALA A 1 79 ? 15.57 -35.5 -24.875 1 77.31 79 ALA A N 1
ATOM 590 C CA . ALA A 1 79 ? 16.672 -36.219 -24.219 1 77.31 79 ALA A CA 1
ATOM 591 C C . ALA A 1 79 ? 17.172 -37.375 -25.078 1 77.31 79 ALA A C 1
ATOM 593 O O . ALA A 1 79 ? 18.375 -37.656 -25.125 1 77.31 79 ALA A O 1
ATOM 594 N N . LEU A 1 80 ? 16.281 -38 -25.703 1 80.38 80 LEU A N 1
ATOM 595 C CA . LEU A 1 80 ? 16.656 -39.094 -26.594 1 80.38 80 LEU A CA 1
ATOM 596 C C . LEU A 1 80 ? 17.453 -38.562 -27.781 1 80.38 80 LEU A C 1
ATOM 598 O O . LEU A 1 80 ? 18.422 -39.219 -28.219 1 80.38 80 LEU A O 1
ATOM 602 N N . LYS A 1 81 ? 17.047 -37.469 -28.203 1 81.25 81 LYS A N 1
ATOM 603 C CA . LYS A 1 81 ? 17.719 -36.875 -29.344 1 81.25 81 LYS A CA 1
ATOM 604 C C . LYS A 1 81 ? 19.156 -36.5 -29 1 81.25 81 LYS A C 1
ATOM 606 O O . LYS A 1 81 ? 20.062 -36.625 -29.812 1 81.25 81 LYS A O 1
ATOM 611 N N . TYR A 1 82 ? 19.375 -36.094 -27.75 1 77.69 82 TYR A N 1
ATOM 612 C CA . TYR A 1 82 ? 20.703 -35.656 -27.328 1 77.69 82 TYR A CA 1
ATOM 613 C C . TYR A 1 82 ? 21.453 -36.812 -26.672 1 77.69 82 TYR A C 1
ATOM 615 O O . TYR A 1 82 ? 22.578 -36.625 -26.203 1 77.69 82 TYR A O 1
ATOM 623 N N . GLY A 1 83 ? 20.969 -38.031 -26.609 1 74.94 83 GLY A N 1
ATOM 624 C CA . GLY A 1 83 ? 21.625 -39.219 -26.078 1 74.94 83 GLY A CA 1
ATOM 625 C C . GLY A 1 83 ? 21.797 -39.188 -24.578 1 74.94 83 GLY A C 1
ATOM 626 O O . GLY A 1 83 ? 22.75 -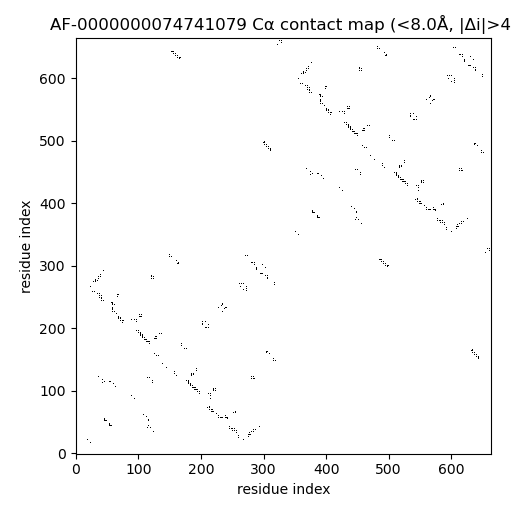39.75 -24.047 1 74.94 83 GLY A O 1
ATOM 627 N N . GLN A 1 84 ? 21.094 -38.406 -23.953 1 76.62 84 GLN A N 1
ATOM 628 C CA . GLN A 1 84 ? 21.266 -38.25 -22.5 1 76.62 84 GLN A CA 1
ATOM 629 C C . GLN A 1 84 ? 20.109 -38.875 -21.734 1 76.62 84 GLN A C 1
ATOM 631 O O . GLN A 1 84 ? 19.797 -38.469 -20.625 1 76.62 84 GLN A O 1
ATOM 636 N N . TRP A 1 85 ? 19.406 -39.844 -22.312 1 76.56 85 TRP A N 1
ATOM 637 C CA . TRP A 1 85 ? 18.234 -40.469 -21.719 1 76.56 85 TRP A CA 1
ATOM 638 C C . TRP A 1 85 ? 18.594 -41.188 -20.422 1 76.56 85 TRP A C 1
ATOM 640 O O . TRP A 1 85 ? 17.797 -41.219 -19.484 1 76.56 85 TRP A O 1
ATOM 650 N N . ARG A 1 86 ? 19.797 -41.625 -20.312 1 75.81 86 ARG A N 1
ATOM 651 C CA . ARG A 1 86 ? 20.219 -42.375 -19.125 1 75.81 86 ARG A CA 1
ATOM 652 C C . ARG A 1 86 ? 20.438 -41.438 -17.938 1 75.81 86 ARG A C 1
ATOM 654 O O . ARG A 1 86 ? 20.297 -41.875 -16.797 1 75.81 86 ARG A O 1
ATOM 661 N N . HIS A 1 87 ? 20.75 -40.281 -18.312 1 77.06 87 HIS A N 1
ATOM 662 C CA . HIS A 1 87 ? 21.031 -39.344 -17.25 1 77.06 87 HIS A CA 1
ATOM 663 C C . HIS A 1 87 ? 19.766 -38.969 -16.5 1 77.06 87 HIS A C 1
ATOM 665 O O . HIS A 1 87 ? 19.828 -38.594 -15.32 1 77.06 87 HIS A O 1
ATOM 671 N N . ILE A 1 88 ? 18.656 -39.156 -17.125 1 77.75 88 ILE A N 1
ATOM 672 C CA . ILE A 1 88 ? 17.375 -38.812 -16.516 1 77.75 88 ILE A CA 1
ATOM 673 C C . ILE A 1 88 ? 17.062 -39.812 -15.383 1 77.75 88 ILE A C 1
ATOM 675 O O . ILE A 1 88 ? 16.422 -39.438 -14.391 1 77.75 88 ILE A O 1
ATOM 679 N N . TRP A 1 89 ? 17.641 -40.969 -15.5 1 79.81 89 TRP A N 1
ATOM 680 C CA . TRP A 1 89 ? 17.219 -42.031 -14.586 1 79.81 89 TRP A CA 1
ATOM 681 C C . TRP A 1 89 ? 18.297 -42.281 -13.523 1 79.81 89 TRP A C 1
ATOM 683 O O . TRP A 1 89 ? 18.25 -43.281 -12.812 1 79.81 89 TRP A O 1
ATOM 693 N N . ARG A 1 90 ? 19.141 -41.312 -13.375 1 81.19 90 ARG A N 1
ATOM 694 C CA . ARG A 1 90 ? 20.094 -41.438 -12.281 1 81.19 90 ARG A CA 1
ATOM 695 C C . ARG A 1 90 ? 19.391 -41.406 -10.93 1 81.19 90 ARG A C 1
ATOM 697 O O . ARG A 1 90 ? 18.594 -40.5 -10.688 1 81.19 90 ARG A O 1
ATOM 704 N N . TRP A 1 91 ? 19.75 -42.281 -10.055 1 81.44 91 TRP A N 1
ATOM 705 C CA . TRP A 1 91 ? 18.969 -42.531 -8.844 1 81.44 91 TRP A CA 1
ATOM 706 C C . TRP A 1 91 ? 19.156 -41.375 -7.84 1 81.44 91 TRP A C 1
ATOM 708 O O . TRP A 1 91 ? 18.203 -40.938 -7.195 1 81.44 91 TRP A O 1
ATOM 718 N N . GLU A 1 92 ? 20.328 -40.812 -7.605 1 81.5 92 GLU A N 1
ATOM 719 C CA . GLU A 1 92 ? 20.594 -39.844 -6.562 1 81.5 92 GLU A CA 1
ATOM 720 C C . GLU A 1 92 ? 19.844 -38.531 -6.836 1 81.5 92 GLU A C 1
ATOM 722 O O . GLU A 1 92 ? 19.047 -38.062 -6 1 81.5 92 GLU A O 1
ATOM 727 N N . PRO A 1 93 ? 19.938 -38.094 -8.023 1 81.75 93 PRO A N 1
ATOM 728 C CA . PRO A 1 93 ? 19.172 -36.875 -8.297 1 81.75 93 PRO A CA 1
ATOM 729 C C . PRO A 1 93 ? 17.688 -37.156 -8.461 1 81.75 93 PRO A C 1
ATOM 731 O O . PRO A 1 93 ? 16.844 -36.312 -8.062 1 81.75 93 PRO A O 1
ATOM 734 N N . LEU A 1 94 ? 17.359 -38.344 -8.875 1 83.38 94 LEU A N 1
ATOM 735 C CA . LEU A 1 94 ? 15.961 -38.688 -9.148 1 83.38 94 LEU A CA 1
ATOM 736 C C . LEU A 1 94 ? 15.164 -38.781 -7.848 1 83.38 94 LEU A C 1
ATOM 738 O O . LEU A 1 94 ? 14.008 -38.344 -7.797 1 83.38 94 LEU A O 1
ATOM 742 N N . ARG A 1 95 ? 15.742 -39.281 -6.852 1 85 95 ARG A N 1
ATOM 743 C CA . ARG A 1 95 ? 15.031 -39.406 -5.582 1 85 95 ARG A CA 1
ATOM 744 C C . ARG A 1 95 ? 14.719 -38.031 -4.992 1 85 95 ARG A C 1
ATOM 746 O O . ARG A 1 95 ? 13.617 -37.812 -4.496 1 85 95 ARG A O 1
ATOM 753 N N . ILE A 1 96 ? 15.648 -37.188 -5.047 1 85.12 96 ILE A N 1
ATOM 754 C CA . ILE A 1 96 ? 15.469 -35.844 -4.484 1 85.12 96 ILE A CA 1
ATOM 755 C C . ILE A 1 96 ? 14.492 -35.062 -5.34 1 85.12 96 ILE A C 1
ATOM 757 O O . ILE A 1 96 ? 13.562 -34.438 -4.82 1 85.12 96 ILE A O 1
ATOM 761 N N . PHE A 1 97 ? 14.578 -35.156 -6.574 1 86 97 PHE A N 1
ATOM 762 C CA . PHE A 1 97 ? 13.727 -34.406 -7.469 1 86 97 PHE A CA 1
ATOM 763 C C . PHE A 1 97 ? 12.336 -35 -7.547 1 86 97 PHE A C 1
ATOM 765 O O . PHE A 1 97 ? 11.367 -34.312 -7.895 1 86 97 PHE A O 1
ATOM 772 N N . THR A 1 98 ? 12.266 -36.281 -7.191 1 86.06 98 THR A N 1
ATOM 773 C CA . THR A 1 98 ? 10.953 -36.906 -7.07 1 86.06 98 THR A CA 1
ATOM 774 C C . THR A 1 98 ? 10.188 -36.312 -5.891 1 86.06 98 THR A C 1
ATOM 776 O O . THR A 1 98 ? 8.992 -36.031 -6 1 86.06 98 THR A O 1
ATOM 779 N N . LEU A 1 99 ? 10.844 -36.094 -4.84 1 87.62 99 LEU A N 1
ATOM 780 C CA . LEU A 1 99 ? 10.211 -35.5 -3.678 1 87.62 99 LEU A CA 1
ATOM 781 C C . LEU A 1 99 ? 9.781 -34.062 -3.982 1 87.62 99 LEU A C 1
ATOM 783 O O . LEU A 1 99 ? 8.68 -33.656 -3.619 1 87.62 99 LEU A O 1
ATOM 787 N N . VAL A 1 100 ? 10.625 -33.375 -4.652 1 89 100 VAL A N 1
ATOM 788 C CA . VAL A 1 100 ? 10.32 -32 -5.016 1 89 100 VAL A CA 1
ATOM 789 C C . VAL A 1 100 ? 9.18 -31.953 -6.031 1 89 100 VAL A C 1
ATOM 791 O O . VAL A 1 100 ? 8.297 -31.109 -5.949 1 89 100 VAL A O 1
ATOM 794 N N . GLY A 1 101 ? 9.242 -32.875 -6.906 1 88.12 101 GLY A N 1
ATOM 795 C CA . GLY A 1 101 ? 8.172 -32.969 -7.887 1 88.12 101 GLY A CA 1
ATOM 796 C C . GLY A 1 101 ? 6.824 -33.281 -7.27 1 88.12 101 GLY A C 1
ATOM 797 O O . GLY A 1 101 ? 5.797 -32.781 -7.734 1 88.12 101 GLY A O 1
ATOM 798 N N . PHE A 1 102 ? 6.852 -34.062 -6.215 1 91.25 102 PHE A N 1
ATOM 799 C CA . PHE A 1 102 ? 5.625 -34.344 -5.484 1 91.25 102 PHE A CA 1
ATOM 800 C C . PHE A 1 102 ? 5.047 -33.094 -4.855 1 91.25 102 PHE A C 1
ATOM 802 O O . PHE A 1 102 ? 3.83 -32.906 -4.816 1 91.25 102 PHE A O 1
ATOM 809 N N . LEU A 1 103 ? 5.883 -32.25 -4.414 1 91.62 103 LEU A N 1
ATOM 810 C CA . LEU A 1 103 ? 5.43 -31.016 -3.814 1 91.62 103 LEU A CA 1
ATOM 811 C C . LEU A 1 103 ? 4.805 -30.094 -4.863 1 91.62 103 LEU A C 1
ATOM 813 O O . LEU A 1 103 ? 3.762 -29.484 -4.625 1 91.62 103 LEU A O 1
ATOM 817 N N . PHE A 1 104 ? 5.359 -30.078 -6 1 89.88 104 PHE A N 1
ATOM 818 C CA . PHE A 1 104 ? 4.789 -29.281 -7.086 1 89.88 104 PHE A CA 1
ATOM 819 C C . PHE A 1 104 ? 3.441 -29.844 -7.52 1 89.88 104 PHE A C 1
ATOM 821 O O . PHE A 1 104 ? 2.52 -29.094 -7.848 1 89.88 104 PHE A O 1
ATOM 828 N N . GLY A 1 105 ? 3.391 -31.125 -7.531 1 90.31 105 GLY A N 1
ATOM 829 C CA . GLY A 1 105 ? 2.127 -31.766 -7.855 1 90.31 105 GLY A CA 1
ATOM 830 C C . GLY A 1 105 ? 1.024 -31.453 -6.859 1 90.31 105 GLY A C 1
ATOM 831 O O . GLY A 1 105 ? -0.125 -31.234 -7.246 1 90.31 105 GLY A O 1
ATOM 832 N N . LEU A 1 106 ? 1.417 -31.453 -5.641 1 92.12 106 LEU A N 1
ATOM 833 C CA . LEU A 1 106 ? 0.46 -31.062 -4.613 1 92.12 106 LEU A CA 1
ATOM 834 C C . LEU A 1 106 ? 0.011 -29.625 -4.809 1 92.12 106 LEU A C 1
ATOM 836 O O . LEU A 1 106 ? -1.154 -29.297 -4.574 1 92.12 106 LEU A O 1
ATOM 840 N N . GLY A 1 107 ? 0.916 -28.812 -5.188 1 92.44 107 GLY A N 1
ATOM 841 C CA . GLY A 1 107 ? 0.566 -27.438 -5.5 1 92.44 107 GLY A CA 1
ATOM 842 C C . GLY A 1 107 ? -0.448 -27.328 -6.621 1 92.44 107 GLY A C 1
ATOM 843 O O . GLY A 1 107 ? -1.369 -26.5 -6.547 1 92.44 107 GLY A O 1
ATOM 844 N N . ASP A 1 108 ? -0.281 -28.125 -7.59 1 91.19 108 ASP A N 1
ATOM 845 C CA . ASP A 1 108 ? -1.213 -28.125 -8.711 1 91.19 108 ASP A CA 1
ATOM 846 C C . ASP A 1 108 ? -2.605 -28.578 -8.273 1 91.19 108 ASP A C 1
ATOM 848 O O . ASP A 1 108 ? -3.611 -28.031 -8.734 1 91.19 108 ASP A O 1
ATOM 852 N N . TYR A 1 109 ? -2.572 -29.562 -7.473 1 92.06 109 TYR A N 1
ATOM 853 C CA . TYR A 1 109 ? -3.84 -30.047 -6.934 1 92.06 109 TYR A CA 1
ATOM 854 C C . TYR A 1 109 ? -4.547 -28.953 -6.148 1 92.06 109 TYR A C 1
ATOM 856 O O . TYR A 1 109 ? -5.75 -28.719 -6.324 1 92.06 109 TYR A O 1
ATOM 864 N N . LEU A 1 110 ? -3.828 -28.266 -5.375 1 93.06 110 LEU A N 1
ATOM 865 C CA . LEU A 1 110 ? -4.395 -27.219 -4.535 1 93.06 110 LEU A CA 1
ATOM 866 C C . LEU A 1 110 ? -4.82 -26.016 -5.375 1 93.06 110 LEU A C 1
ATOM 868 O O . LEU A 1 110 ? -5.734 -25.281 -4.996 1 93.06 110 LEU A O 1
ATOM 872 N N . GLU A 1 111 ? -4.156 -25.812 -6.457 1 93.44 111 GLU A N 1
ATOM 873 C CA . GLU A 1 111 ? -4.543 -24.734 -7.363 1 93.44 111 GLU A CA 1
ATOM 874 C C . GLU A 1 111 ? -5.961 -24.953 -7.891 1 93.44 111 GLU A C 1
ATOM 876 O O . GLU A 1 111 ? -6.793 -24.031 -7.82 1 93.44 111 GLU A O 1
ATOM 881 N N . MET A 1 112 ? -6.234 -26.156 -8.32 1 92.25 112 MET A N 1
ATOM 882 C CA . MET A 1 112 ? -7.559 -26.438 -8.859 1 92.25 112 MET A CA 1
ATOM 883 C C . MET A 1 112 ? -8.609 -26.438 -7.758 1 92.25 112 MET A C 1
ATOM 885 O O . MET A 1 112 ? -9.742 -26 -7.973 1 92.25 112 MET A O 1
ATOM 889 N N . ARG A 1 113 ? -8.211 -26.875 -6.664 1 89.88 113 ARG A N 1
ATOM 890 C CA . ARG A 1 113 ? -9.141 -26.875 -5.535 1 89.88 113 ARG A CA 1
ATOM 891 C C . ARG A 1 113 ? -9.477 -25.453 -5.113 1 89.88 113 ARG A C 1
ATOM 893 O O . ARG A 1 113 ? -10.625 -25.156 -4.77 1 89.88 113 ARG A O 1
ATOM 900 N N . SER A 1 114 ? -8.555 -24.625 -5.105 1 92.75 114 SER A N 1
ATOM 901 C CA . SER A 1 114 ? -8.781 -23.234 -4.715 1 92.75 114 SER A CA 1
ATOM 902 C C . SER A 1 114 ? -9.648 -22.5 -5.73 1 92.75 114 SER A C 1
ATOM 904 O O . SER A 1 114 ? -10.492 -21.672 -5.359 1 92.75 114 SER A O 1
ATOM 906 N N . MET A 1 115 ? -9.484 -22.859 -6.941 1 92.38 115 MET A N 1
ATOM 907 C CA . MET A 1 115 ? -10.172 -22.156 -8.016 1 92.38 115 MET A CA 1
ATOM 908 C C . MET A 1 115 ? -11.648 -22.547 -8.07 1 92.38 115 MET A C 1
ATOM 910 O O . MET A 1 115 ? -12.453 -21.875 -8.719 1 92.38 115 MET A O 1
ATOM 914 N N . VAL A 1 116 ? -12 -23.562 -7.375 1 88.5 116 VAL A N 1
ATOM 915 C CA . VAL A 1 116 ? -13.414 -23.922 -7.293 1 88.5 116 VAL A CA 1
ATOM 916 C C . VAL A 1 116 ? -14.172 -22.844 -6.504 1 88.5 116 VAL A C 1
ATOM 918 O O . VAL A 1 116 ? -15.273 -22.453 -6.887 1 88.5 116 VAL A O 1
ATOM 921 N N . ALA A 1 117 ? -13.523 -22.328 -5.52 1 87.69 117 ALA A N 1
ATOM 922 C CA . ALA A 1 117 ? -14.203 -21.438 -4.586 1 87.69 117 ALA A CA 1
ATOM 923 C C . ALA A 1 117 ? -13.875 -19.984 -4.883 1 87.69 117 ALA A C 1
ATOM 925 O O . ALA A 1 117 ? -14.586 -19.078 -4.449 1 87.69 117 ALA A O 1
ATOM 926 N N . LEU A 1 118 ? -12.828 -19.797 -5.645 1 89.75 118 LEU A N 1
ATOM 927 C CA . LEU A 1 118 ? -12.367 -18.422 -5.812 1 89.75 118 LEU A CA 1
ATOM 928 C C . LEU A 1 118 ? -12.469 -17.984 -7.273 1 89.75 118 LEU A C 1
ATOM 930 O O . LEU A 1 118 ? -12.484 -18.828 -8.172 1 89.75 118 LEU A O 1
ATOM 934 N N . GLY A 1 119 ? -12.555 -16.719 -7.465 1 88.62 119 GLY A N 1
ATOM 935 C CA . GLY A 1 119 ? -12.438 -16.141 -8.797 1 88.62 119 GLY A CA 1
ATOM 936 C C . GLY A 1 119 ? -11 -15.961 -9.25 1 88.62 119 GLY A C 1
ATOM 937 O O . GLY A 1 119 ? -10.07 -16.109 -8.453 1 88.62 119 GLY A O 1
ATOM 938 N N . SER A 1 120 ? -10.844 -15.719 -10.547 1 92.19 120 SER A N 1
ATOM 939 C CA . SER A 1 120 ? -9.508 -15.555 -11.117 1 92.19 120 SER A CA 1
ATOM 940 C C . SER A 1 120 ? -8.773 -14.383 -10.469 1 92.19 120 SER A C 1
ATOM 942 O O . SER A 1 120 ? -7.574 -14.477 -10.195 1 92.19 120 SER A O 1
ATOM 944 N N . GLY A 1 121 ? -9.469 -13.281 -10.219 1 89.94 121 GLY A N 1
ATOM 945 C CA . GLY A 1 121 ? -8.852 -12.117 -9.602 1 89.94 121 GLY A CA 1
ATOM 946 C C . GLY A 1 121 ? -8.359 -12.391 -8.188 1 89.94 121 GLY A C 1
ATOM 947 O O . GLY A 1 121 ? -7.227 -12.055 -7.844 1 89.94 121 GLY A O 1
ATOM 948 N N . SER A 1 122 ? -9.195 -12.992 -7.41 1 91.75 122 SER A N 1
ATOM 949 C CA . SER A 1 122 ? -8.844 -13.32 -6.035 1 91.75 122 SER A CA 1
ATOM 950 C C . SER A 1 122 ? -7.68 -14.305 -5.984 1 91.75 122 SER A C 1
ATOM 952 O O . SER A 1 122 ? -6.785 -14.18 -5.145 1 91.75 122 SER A O 1
ATOM 954 N N . TYR A 1 123 ? -7.734 -15.258 -6.855 1 93.62 123 TYR A N 1
ATOM 955 C CA . TYR A 1 123 ? -6.664 -16.25 -6.922 1 93.62 123 TYR A CA 1
ATOM 956 C C . TYR A 1 123 ? -5.332 -15.586 -7.246 1 93.62 123 TYR A C 1
ATOM 958 O O . TYR A 1 123 ? -4.332 -15.82 -6.566 1 93.62 123 TYR A O 1
ATOM 966 N N . GLN A 1 124 ? -5.285 -14.75 -8.258 1 93.62 124 GLN A N 1
ATOM 967 C CA . GLN A 1 124 ? -4.059 -14.102 -8.711 1 93.62 124 GLN A CA 1
ATOM 968 C C . GLN A 1 124 ? -3.5 -13.172 -7.637 1 93.62 124 GLN A C 1
ATOM 970 O O . GLN A 1 124 ? -2.283 -13.07 -7.473 1 93.62 124 GLN A O 1
ATOM 975 N N . ILE A 1 125 ? -4.34 -12.508 -6.961 1 94.19 125 ILE A N 1
ATOM 976 C CA . ILE A 1 125 ? -3.904 -11.586 -5.918 1 94.19 125 ILE A CA 1
ATOM 977 C C . ILE A 1 125 ? -3.312 -12.367 -4.75 1 94.19 125 ILE A C 1
ATOM 979 O O . ILE A 1 125 ? -2.277 -11.984 -4.195 1 94.19 125 ILE A O 1
ATOM 983 N N . LEU A 1 126 ? -3.963 -13.445 -4.395 1 94.38 126 LEU A N 1
ATOM 984 C CA . LEU A 1 126 ? -3.502 -14.25 -3.266 1 94.38 126 LEU A CA 1
ATOM 985 C C . LEU A 1 126 ? -2.168 -14.914 -3.58 1 94.38 126 LEU A C 1
ATOM 987 O O . LEU A 1 126 ? -1.405 -15.25 -2.67 1 94.38 126 LEU A O 1
ATOM 991 N N . LEU A 1 127 ? -1.911 -15.07 -4.848 1 94.19 127 LEU A N 1
ATOM 992 C CA . LEU A 1 127 ? -0.631 -15.641 -5.246 1 94.19 127 LEU A CA 1
ATOM 993 C C . LEU A 1 127 ? 0.523 -14.727 -4.852 1 94.19 127 LEU A C 1
ATOM 995 O O . LEU A 1 127 ? 1.665 -15.18 -4.73 1 94.19 127 LEU A O 1
ATOM 999 N N . GLN A 1 128 ? 0.222 -13.5 -4.633 1 93.12 128 GLN A N 1
ATOM 1000 C CA . GLN A 1 128 ? 1.28 -12.562 -4.258 1 93.12 128 GLN A CA 1
ATOM 1001 C C . GLN A 1 128 ? 1.78 -12.844 -2.842 1 93.12 128 GLN A C 1
ATOM 1003 O O . GLN A 1 128 ? 2.834 -12.336 -2.441 1 93.12 128 GLN A O 1
ATOM 1008 N N . SER A 1 129 ? 1.084 -13.703 -2.131 1 93.25 129 SER A N 1
ATOM 1009 C CA . SER A 1 129 ? 1.559 -14.102 -0.809 1 93.25 129 SER A CA 1
ATOM 1010 C C . SER A 1 129 ? 2.881 -14.852 -0.898 1 93.25 129 SER A C 1
ATOM 1012 O O . SER A 1 129 ? 3.553 -15.062 0.114 1 93.25 129 SER A O 1
ATOM 1014 N N . ARG A 1 130 ? 3.258 -15.203 -2.078 1 92.19 130 ARG A N 1
ATOM 1015 C CA . ARG A 1 130 ? 4.516 -15.914 -2.291 1 92.19 130 ARG A CA 1
ATOM 1016 C C . ARG A 1 130 ? 5.699 -15.102 -1.775 1 92.19 130 ARG A C 1
ATOM 1018 O O . ARG A 1 130 ? 6.676 -15.664 -1.28 1 92.19 130 ARG A O 1
ATOM 1025 N N . LEU A 1 131 ? 5.629 -13.812 -1.842 1 91.62 131 LEU A N 1
ATOM 1026 C CA . LEU A 1 131 ? 6.727 -12.969 -1.386 1 91.62 131 LEU A CA 1
ATOM 1027 C C . LEU A 1 131 ? 6.945 -13.125 0.115 1 91.62 131 LEU A C 1
ATOM 1029 O O . LEU A 1 131 ? 8.078 -13.289 0.566 1 91.62 131 LEU A O 1
ATOM 1033 N N . LEU A 1 132 ? 5.863 -13.133 0.826 1 91.38 132 LEU A N 1
ATOM 1034 C CA . LEU A 1 132 ? 5.953 -13.281 2.273 1 91.38 132 LEU A CA 1
ATOM 1035 C C . LEU A 1 132 ? 6.426 -14.68 2.646 1 91.38 132 LEU A C 1
ATOM 1037 O O . LEU A 1 132 ? 7.324 -14.836 3.48 1 91.38 132 LEU A O 1
ATOM 1041 N N . ILE A 1 133 ? 5.867 -15.648 2.018 1 91.19 133 ILE A N 1
ATOM 1042 C CA . ILE A 1 133 ? 6.176 -17.031 2.35 1 91.19 133 ILE A CA 1
ATOM 1043 C C . ILE A 1 133 ? 7.621 -17.344 1.97 1 91.19 133 ILE A C 1
ATOM 1045 O O . ILE A 1 133 ? 8.336 -18.031 2.713 1 91.19 133 ILE A O 1
ATOM 1049 N N . THR A 1 134 ? 8.023 -16.859 0.845 1 86.38 134 THR A N 1
ATOM 1050 C CA . THR A 1 134 ? 9.414 -17.047 0.447 1 86.38 134 THR A CA 1
ATOM 1051 C C . THR A 1 134 ? 10.359 -16.391 1.448 1 86.38 134 THR A C 1
ATOM 1053 O O . THR A 1 134 ? 11.391 -16.953 1.809 1 86.38 134 THR A O 1
ATOM 1056 N N . ALA A 1 135 ? 10.062 -15.188 1.849 1 87.25 135 ALA A N 1
ATOM 1057 C CA . ALA A 1 135 ? 10.898 -14.492 2.824 1 87.25 135 ALA A CA 1
ATOM 1058 C C . ALA A 1 135 ? 10.969 -15.273 4.137 1 87.25 135 ALA A C 1
ATOM 1060 O O . ALA A 1 135 ? 12.039 -15.375 4.742 1 87.25 135 ALA A O 1
ATOM 1061 N N . LEU A 1 136 ? 9.859 -15.805 4.539 1 88.19 136 LEU A N 1
ATOM 1062 C CA . LEU A 1 136 ? 9.812 -16.578 5.777 1 88.19 136 LEU A CA 1
ATOM 1063 C C . LEU A 1 136 ? 10.609 -17.875 5.637 1 88.19 136 LEU A C 1
ATOM 1065 O O . LEU A 1 136 ? 11.312 -18.266 6.566 1 88.19 136 LEU A O 1
ATOM 1069 N N . MET A 1 137 ? 10.531 -18.469 4.543 1 84.12 137 MET A N 1
ATOM 1070 C CA . MET A 1 137 ? 11.266 -19.719 4.312 1 84.12 137 MET A CA 1
ATOM 1071 C C . MET A 1 137 ? 12.766 -19.453 4.242 1 84.12 137 MET A C 1
ATOM 1073 O O . MET A 1 137 ? 13.555 -20.25 4.75 1 84.12 137 MET A O 1
ATOM 1077 N N . LEU A 1 138 ? 13.086 -18.375 3.586 1 79.44 138 LEU A N 1
ATOM 1078 C CA . LEU A 1 138 ? 14.5 -18.016 3.525 1 79.44 138 LEU A CA 1
ATOM 1079 C C . LEU A 1 138 ? 15.039 -17.719 4.914 1 79.44 138 LEU A C 1
ATOM 1081 O O . LEU A 1 138 ? 16.172 -18.078 5.238 1 79.44 138 LEU A O 1
ATOM 1085 N N . TRP A 1 139 ? 14.258 -17.031 5.641 1 83.06 139 TRP A N 1
ATOM 1086 C CA . TRP A 1 139 ? 14.648 -16.75 7.02 1 83.06 139 TRP A CA 1
ATOM 1087 C C . TRP A 1 139 ? 14.773 -18.047 7.824 1 83.06 139 TRP A C 1
ATOM 1089 O O . TRP A 1 139 ? 15.719 -18.203 8.602 1 83.06 139 TRP A O 1
ATOM 1099 N N . ALA A 1 140 ? 13.914 -18.969 7.629 1 81.19 140 ALA A N 1
ATOM 1100 C CA . ALA A 1 140 ? 13.898 -20.219 8.383 1 81.19 140 ALA A CA 1
ATOM 1101 C C . ALA A 1 140 ? 15.023 -21.156 7.941 1 81.19 140 ALA A C 1
ATOM 1103 O O . ALA A 1 140 ? 15.648 -21.828 8.773 1 81.19 140 ALA A O 1
ATOM 1104 N N . VAL A 1 141 ? 15.344 -21.141 6.711 1 74.5 141 VAL A N 1
ATOM 1105 C CA . VAL A 1 141 ? 16.297 -22.109 6.16 1 74.5 141 VAL A CA 1
ATOM 1106 C C . VAL A 1 141 ? 17.703 -21.516 6.191 1 74.5 141 VAL A C 1
ATOM 1108 O O . VAL A 1 141 ? 18.656 -22.203 6.566 1 74.5 141 VAL A O 1
ATOM 1111 N N . SER A 1 142 ? 17.891 -20.266 5.738 1 70.69 142 SER A N 1
ATOM 1112 C CA . SER A 1 142 ? 19.234 -19.719 5.566 1 70.69 142 SER A CA 1
ATOM 1113 C C . SER A 1 142 ? 19.578 -18.75 6.695 1 70.69 142 SER A C 1
ATOM 1115 O O . SER A 1 142 ? 20.734 -18.344 6.836 1 70.69 142 SER A O 1
ATOM 1117 N N . GLY A 1 143 ? 18.609 -18.328 7.52 1 73.75 143 GLY A N 1
ATOM 1118 C CA . GLY A 1 143 ? 18.875 -17.375 8.594 1 73.75 143 GLY A CA 1
ATOM 1119 C C . GLY A 1 143 ? 19.016 -15.945 8.102 1 73.75 143 GLY A C 1
ATOM 1120 O O . GLY A 1 143 ? 19.391 -15.055 8.867 1 73.75 143 GLY A O 1
ATOM 1121 N N . LYS A 1 144 ? 18.922 -15.875 6.828 1 71.88 144 LYS A N 1
ATOM 1122 C CA . LYS A 1 144 ? 19.047 -14.523 6.285 1 71.88 144 LYS A CA 1
ATOM 1123 C C . LYS A 1 144 ? 17.812 -13.68 6.613 1 71.88 144 LYS A C 1
ATOM 1125 O O . LYS A 1 144 ? 16.703 -14.023 6.211 1 71.88 144 LYS A O 1
ATOM 1130 N N . GLY A 1 145 ? 18.062 -12.656 7.422 1 77.19 145 GLY A N 1
ATOM 1131 C CA . GLY A 1 145 ? 16.938 -11.828 7.836 1 77.19 145 GLY A CA 1
ATOM 1132 C C . GLY A 1 145 ? 16.719 -10.633 6.93 1 77.19 145 GLY A C 1
ATOM 1133 O O . GLY A 1 145 ? 17.578 -10.297 6.117 1 77.19 145 GLY A O 1
ATOM 1134 N N . GLN A 1 146 ? 15.477 -10.242 6.797 1 83.5 146 GLN A N 1
ATOM 1135 C CA . GLN A 1 146 ? 15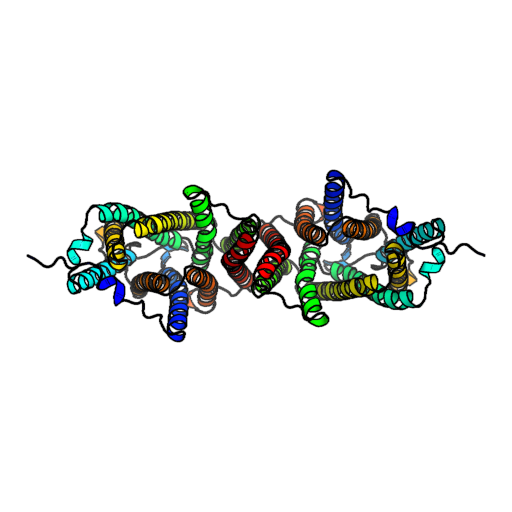.086 -9.031 6.078 1 83.5 146 GLN A CA 1
ATOM 1136 C C . GLN A 1 146 ? 15.234 -7.797 6.961 1 83.5 146 GLN A C 1
ATOM 1138 O O . GLN A 1 146 ? 15.273 -7.906 8.188 1 83.5 146 GLN A O 1
ATOM 1143 N N . SER A 1 147 ? 15.578 -6.75 6.336 1 86.75 147 SER A N 1
ATOM 1144 C CA . SER A 1 147 ? 15.625 -5.484 7.059 1 86.75 147 SER A CA 1
ATOM 1145 C C . SER A 1 147 ? 14.227 -5.062 7.52 1 86.75 147 SER A C 1
ATOM 1147 O O . SER A 1 147 ? 13.227 -5.582 7.023 1 86.75 147 SER A O 1
ATOM 1149 N N . LEU A 1 148 ? 14.195 -4.238 8.484 1 87.62 148 LEU A N 1
ATOM 1150 C CA . LEU A 1 148 ? 12.93 -3.711 8.977 1 87.62 148 LEU A CA 1
ATOM 1151 C C . LEU A 1 148 ? 12.156 -3.016 7.863 1 87.62 148 LEU A C 1
ATOM 1153 O O . LEU A 1 148 ? 10.922 -3.074 7.82 1 87.62 148 LEU A O 1
ATOM 1157 N N . PHE A 1 149 ? 12.93 -2.418 7.055 1 91.19 149 PHE A N 1
ATOM 1158 C CA . PHE A 1 149 ? 12.344 -1.746 5.902 1 91.19 149 PHE A CA 1
ATOM 1159 C C . PHE A 1 149 ? 11.641 -2.746 4.992 1 91.19 149 PHE A C 1
ATOM 1161 O O . PHE A 1 149 ? 10.5 -2.521 4.574 1 91.19 149 PHE A O 1
ATOM 1168 N N . GLN A 1 150 ? 12.188 -3.836 4.793 1 92.94 150 GLN A N 1
ATOM 1169 C CA . GLN A 1 150 ? 11.617 -4.863 3.924 1 92.94 150 GLN A CA 1
ATOM 1170 C C . GLN A 1 150 ? 10.422 -5.539 4.586 1 92.94 150 GLN A C 1
ATOM 1172 O O . GLN A 1 150 ? 9.453 -5.898 3.908 1 92.94 150 GLN A O 1
ATOM 1177 N N . TRP A 1 151 ? 10.484 -5.699 5.875 1 93.19 151 TRP A N 1
ATOM 1178 C CA . TRP A 1 151 ? 9.352 -6.262 6.594 1 93.19 151 TRP A CA 1
ATOM 1179 C C . TRP A 1 151 ? 8.133 -5.348 6.492 1 93.19 151 TRP A C 1
ATOM 1181 O O . TRP A 1 151 ? 7 -5.82 6.395 1 93.19 151 TRP A O 1
ATOM 1191 N N . ASN A 1 152 ? 8.391 -4.086 6.559 1 94.38 152 ASN A N 1
ATOM 1192 C CA . ASN A 1 152 ? 7.305 -3.121 6.379 1 94.38 152 ASN A CA 1
ATOM 1193 C C . ASN A 1 152 ? 6.652 -3.26 5.008 1 94.38 152 ASN A C 1
ATOM 1195 O O . ASN A 1 152 ? 5.426 -3.219 4.895 1 94.38 152 ASN A O 1
ATOM 1199 N N . LEU A 1 153 ? 7.473 -3.438 4.039 1 95.5 153 LEU A N 1
ATOM 1200 C CA . LEU A 1 153 ? 6.953 -3.582 2.684 1 95.5 153 LEU A CA 1
ATOM 1201 C C . LEU A 1 153 ? 6.18 -4.887 2.533 1 95.5 153 LEU A C 1
ATOM 1203 O O . LEU A 1 153 ? 5.148 -4.93 1.858 1 95.5 153 LEU A O 1
ATOM 1207 N N . LEU A 1 154 ? 6.652 -5.938 3.18 1 95.56 154 LEU A N 1
ATOM 1208 C CA . LEU A 1 154 ? 5.949 -7.215 3.135 1 95.56 154 LEU A CA 1
ATOM 1209 C C . LEU A 1 154 ? 4.598 -7.117 3.832 1 95.56 154 LEU A C 1
ATOM 1211 O O . LEU A 1 154 ? 3.602 -7.656 3.346 1 95.56 154 LEU A O 1
ATOM 1215 N N . ALA A 1 155 ? 4.602 -6.457 4.934 1 95.94 155 ALA A N 1
ATOM 1216 C CA . ALA A 1 155 ? 3.336 -6.219 5.625 1 95.94 155 ALA A CA 1
ATOM 1217 C C . ALA A 1 155 ? 2.367 -5.438 4.738 1 95.94 155 ALA A C 1
ATOM 1219 O O . ALA A 1 155 ? 1.163 -5.703 4.742 1 95.94 155 ALA A O 1
ATOM 1220 N N . LEU A 1 156 ? 2.922 -4.516 4.047 1 97.06 156 LEU A N 1
ATOM 1221 C CA . LEU A 1 156 ? 2.123 -3.709 3.131 1 97.06 156 LEU A CA 1
ATOM 1222 C C . LEU A 1 156 ? 1.488 -4.582 2.053 1 97.06 156 LEU A C 1
ATOM 1224 O O . LEU A 1 156 ? 0.304 -4.43 1.744 1 97.06 156 LEU A O 1
ATOM 1228 N N . VAL A 1 157 ? 2.189 -5.477 1.53 1 96 157 VAL A N 1
ATOM 1229 C CA . VAL A 1 157 ? 1.675 -6.383 0.508 1 96 157 VAL A CA 1
ATOM 1230 C C . VAL A 1 157 ? 0.542 -7.227 1.087 1 96 157 VAL A C 1
ATOM 1232 O O . VAL A 1 157 ? -0.532 -7.328 0.489 1 96 157 VAL A O 1
ATOM 1235 N N . VAL A 1 158 ? 0.728 -7.762 2.26 1 95.88 158 VAL A N 1
ATOM 1236 C CA . VAL A 1 158 ? -0.252 -8.641 2.885 1 95.88 158 VAL A CA 1
ATOM 1237 C C . VAL A 1 158 ? -1.525 -7.863 3.197 1 95.88 158 VAL A C 1
ATOM 1239 O O . VAL A 1 158 ? -2.633 -8.336 2.941 1 95.88 158 VAL A O 1
ATOM 1242 N N . CYS A 1 159 ? -1.354 -6.699 3.658 1 96.25 159 CYS A N 1
ATOM 1243 C CA . CYS A 1 159 ? -2.516 -5.883 3.996 1 96.25 159 CYS A CA 1
ATOM 1244 C C . CYS A 1 159 ? -3.275 -5.469 2.742 1 96.25 159 CYS A C 1
ATOM 1246 O O . CYS A 1 159 ? -4.508 -5.473 2.727 1 96.25 159 CYS A O 1
ATOM 1248 N N . SER A 1 160 ? -2.523 -5.109 1.748 1 96.06 160 SER A N 1
ATOM 1249 C CA . SER A 1 160 ? -3.18 -4.707 0.508 1 96.06 160 SER A CA 1
ATOM 1250 C C . SER A 1 160 ? -3.975 -5.863 -0.096 1 96.06 160 SER A C 1
ATOM 1252 O O . SER A 1 160 ? -5.102 -5.672 -0.559 1 96.06 160 SER A O 1
ATOM 1254 N N . MET A 1 161 ? -3.457 -7.039 -0.068 1 95.06 161 MET A N 1
ATOM 1255 C CA . MET A 1 161 ? -4.176 -8.211 -0.57 1 95.06 161 MET A CA 1
ATOM 1256 C C . MET A 1 161 ? -5.418 -8.484 0.268 1 95.06 161 MET A C 1
ATOM 1258 O O . MET A 1 161 ? -6.453 -8.883 -0.264 1 95.06 161 MET A O 1
ATOM 1262 N N . SER A 1 162 ? -5.27 -8.289 1.537 1 94.19 162 SER A N 1
ATOM 1263 C CA . SER A 1 162 ? -6.391 -8.523 2.439 1 94.19 162 SER A CA 1
ATOM 1264 C C . SER A 1 162 ? -7.531 -7.551 2.17 1 94.19 162 SER A C 1
ATOM 1266 O O . SER A 1 162 ? -8.703 -7.91 2.303 1 94.19 162 SER A O 1
ATOM 1268 N N . VAL A 1 163 ? -7.164 -6.367 1.785 1 94.31 163 VAL A N 1
ATOM 1269 C CA . VAL A 1 163 ? -8.188 -5.395 1.438 1 94.31 163 VAL A CA 1
ATOM 1270 C C . VAL A 1 163 ? -8.992 -5.891 0.234 1 94.31 163 VAL A C 1
ATOM 1272 O O . VAL A 1 163 ? -10.219 -5.84 0.235 1 94.31 163 VAL A O 1
ATOM 1275 N N . TYR A 1 164 ? -8.312 -6.367 -0.757 1 92.75 164 TYR A N 1
ATOM 1276 C CA . TYR A 1 164 ? -8.977 -6.887 -1.948 1 92.75 164 TYR A CA 1
ATOM 1277 C C . TYR A 1 164 ? -9.898 -8.047 -1.597 1 92.75 164 TYR A C 1
ATOM 1279 O O . TYR A 1 164 ? -11.031 -8.117 -2.072 1 92.75 164 TYR A O 1
ATOM 1287 N N . MET A 1 165 ? -9.406 -8.93 -0.748 1 91.44 165 MET A N 1
ATOM 1288 C CA . MET A 1 165 ? -10.188 -10.109 -0.38 1 91.44 165 MET A CA 1
ATOM 1289 C C . MET A 1 165 ? -11.43 -9.711 0.408 1 91.44 165 MET A C 1
ATOM 1291 O O . MET A 1 165 ? -12.492 -10.32 0.251 1 91.44 165 MET A O 1
ATOM 1295 N N . CYS A 1 166 ? -11.297 -8.672 1.188 1 88.81 166 CYS A N 1
ATOM 1296 C CA . CYS A 1 166 ? -12.445 -8.188 1.947 1 88.81 166 CYS A CA 1
ATOM 1297 C C . CYS A 1 166 ? -13.492 -7.574 1.023 1 88.81 166 CYS A C 1
ATOM 1299 O O . CYS A 1 166 ? -14.695 -7.719 1.255 1 88.81 166 CYS A O 1
ATOM 1301 N N . LEU A 1 167 ? -13.062 -6.918 0.032 1 85.81 167 LEU A N 1
ATOM 1302 C CA . LEU A 1 167 ? -13.984 -6.312 -0.919 1 85.81 167 LEU A CA 1
ATOM 1303 C C . LEU A 1 167 ? -14.695 -7.383 -1.747 1 85.81 167 LEU A C 1
ATOM 1305 O O . LEU A 1 167 ? -15.883 -7.25 -2.055 1 85.81 167 LEU A O 1
ATOM 1309 N N . ASP A 1 168 ? -13.945 -8.414 -2.061 1 80.81 168 ASP A N 1
ATOM 1310 C CA . ASP A 1 168 ? -14.477 -9.5 -2.881 1 80.81 168 ASP A CA 1
ATOM 1311 C C . ASP A 1 168 ? -15.453 -10.367 -2.082 1 80.81 168 ASP A C 1
ATOM 1313 O O . ASP A 1 168 ? -16.453 -10.836 -2.619 1 80.81 168 ASP A O 1
ATOM 1317 N N . MET A 1 169 ? -15.195 -10.617 -0.848 1 71.12 169 MET A N 1
ATOM 1318 C CA . MET A 1 169 ? -16.031 -11.461 -0 1 71.12 169 MET A CA 1
ATOM 1319 C C . MET A 1 169 ? -17.391 -10.812 0.246 1 71.12 169 MET A C 1
ATOM 1321 O O . MET A 1 169 ? -18.375 -11.5 0.475 1 71.12 169 MET A O 1
ATOM 1325 N N . GLN A 1 170 ? -17.438 -9.633 0.365 1 65.62 170 GLN A N 1
ATOM 1326 C CA . GLN A 1 170 ? -18.719 -8.961 0.588 1 65.62 170 GLN A CA 1
ATOM 1327 C C . GLN A 1 170 ? -19.672 -9.195 -0.574 1 65.62 170 GLN A C 1
ATOM 1329 O O . GLN A 1 170 ? -20.891 -9.219 -0.385 1 65.62 170 GLN A O 1
ATOM 1334 N N . SER A 1 171 ? -19.156 -9.539 -1.608 1 58.66 171 SER A N 1
ATOM 1335 C CA . SER A 1 171 ? -20.047 -9.719 -2.748 1 58.66 171 SER A CA 1
ATOM 1336 C C . SER A 1 171 ? -20.578 -11.141 -2.822 1 58.66 171 SER A C 1
ATOM 1338 O O . SER A 1 171 ? -21.688 -11.375 -3.309 1 58.66 171 SER A O 1
ATOM 1340 N N . THR A 1 172 ? -19.719 -12.109 -2.393 1 59.66 172 THR A N 1
ATOM 1341 C CA . THR A 1 172 ? -20.156 -13.492 -2.57 1 59.66 172 THR A CA 1
ATOM 1342 C C . THR A 1 172 ? -20.125 -14.242 -1.241 1 59.66 172 THR A C 1
ATOM 1344 O O . THR A 1 172 ? -19.438 -13.836 -0.306 1 59.66 172 THR A O 1
ATOM 1347 N N . GLY A 1 173 ? -20.984 -15.25 -0.919 1 58.91 173 GLY A N 1
ATOM 1348 C CA . GLY A 1 173 ? -21.125 -16.125 0.238 1 58.91 173 GLY A CA 1
ATOM 1349 C C . GLY A 1 173 ? -19.797 -16.484 0.872 1 58.91 173 GLY A C 1
ATOM 1350 O O . GLY A 1 173 ? -18.812 -16.75 0.169 1 58.91 173 GLY A O 1
ATOM 1351 N N . SER A 1 174 ? -19.469 -16.234 2.246 1 62.69 174 SER A N 1
ATOM 1352 C CA . SER A 1 174 ? -18.266 -16.156 3.07 1 62.69 174 SER A CA 1
ATOM 1353 C C . SER A 1 174 ? -17.625 -17.516 3.252 1 62.69 174 SER A C 1
ATOM 1355 O O . SER A 1 174 ? -16.391 -17.656 3.168 1 62.69 174 SER A O 1
ATOM 1357 N N . GLY A 1 175 ? -18.328 -18.594 3.328 1 63.22 175 GLY A N 1
ATOM 1358 C CA . GLY A 1 175 ? -17.734 -19.859 3.758 1 63.22 175 GLY A CA 1
ATOM 1359 C C . GLY A 1 175 ? -16.844 -20.484 2.701 1 63.22 175 GLY A C 1
ATOM 1360 O O . GLY A 1 175 ? -15.719 -20.891 2.984 1 63.22 175 GLY A O 1
ATOM 1361 N N . ASN A 1 176 ? -17.203 -20.547 1.566 1 76.44 176 ASN A N 1
ATOM 1362 C CA . ASN A 1 176 ? -16.469 -21.188 0.475 1 76.44 176 ASN A CA 1
ATOM 1363 C C . ASN A 1 176 ? -15.242 -20.375 0.071 1 76.44 176 ASN A C 1
ATOM 1365 O O . ASN A 1 176 ? -14.195 -20.938 -0.263 1 76.44 176 ASN A O 1
ATOM 1369 N N . LYS A 1 177 ? -15.281 -19.203 0.371 1 83.44 177 LYS A N 1
ATOM 1370 C CA . LYS A 1 177 ? -14.148 -18.359 -0.021 1 83.44 177 LYS A CA 1
ATOM 1371 C C . LYS A 1 177 ? -13 -18.484 0.971 1 83.44 177 LYS A C 1
ATOM 1373 O O . LYS A 1 177 ? -11.828 -18.391 0.59 1 83.44 177 LYS A O 1
ATOM 1378 N N . LEU A 1 178 ? -13.375 -18.812 2.195 1 84.94 178 LEU A N 1
ATOM 1379 C CA . LEU A 1 178 ? -12.328 -19.016 3.191 1 84.94 178 LEU A CA 1
ATOM 1380 C C . LEU A 1 178 ? -11.531 -20.281 2.885 1 84.94 178 LEU A C 1
ATOM 1382 O O . LEU A 1 178 ? -10.305 -20.281 2.998 1 84.94 178 LEU A O 1
ATOM 1386 N N . LEU A 1 179 ? -12.242 -21.312 2.496 1 86.12 179 LEU A N 1
ATOM 1387 C CA . LEU A 1 179 ? -11.562 -22.547 2.127 1 86.12 179 LEU A CA 1
ATOM 1388 C C . LEU A 1 179 ? -10.711 -22.359 0.88 1 86.12 179 LEU A C 1
ATOM 1390 O O . LEU A 1 179 ? -9.617 -22.922 0.78 1 86.12 179 LEU A O 1
ATOM 1394 N N . GLY A 1 180 ? -11.203 -21.625 -0.004 1 89.94 180 GLY A N 1
ATOM 1395 C CA . GLY A 1 180 ? -10.422 -21.312 -1.188 1 89.94 180 GLY A CA 1
ATOM 1396 C C . GLY A 1 180 ? -9.164 -20.516 -0.877 1 89.94 180 GLY A C 1
ATOM 1397 O O . GLY A 1 180 ? -8.094 -20.797 -1.421 1 89.94 180 GLY A O 1
ATOM 1398 N N . THR A 1 181 ? -9.328 -19.641 0.047 1 91.75 181 THR A N 1
ATOM 1399 C CA . THR A 1 181 ? -8.195 -18.812 0.442 1 91.75 181 THR A CA 1
ATOM 1400 C C . THR A 1 181 ? -7.129 -19.656 1.136 1 91.75 181 THR A C 1
ATOM 1402 O O . THR A 1 181 ? -5.938 -19.516 0.847 1 91.75 181 THR A O 1
ATOM 1405 N N . LEU A 1 182 ? -7.547 -20.484 1.948 1 91.81 182 LEU A N 1
ATOM 1406 C CA . LEU A 1 182 ? -6.613 -21.359 2.65 1 91.81 182 LEU A CA 1
ATOM 1407 C C . LEU A 1 182 ? -5.898 -22.281 1.674 1 91.81 182 LEU A C 1
ATOM 1409 O O . LEU A 1 182 ? -4.703 -22.547 1.825 1 91.81 182 LEU A O 1
ATOM 1413 N N . SER A 1 183 ? -6.582 -22.734 0.738 1 94.19 183 SER A N 1
ATOM 1414 C CA . SER A 1 183 ? -6 -23.625 -0.262 1 94.19 183 SER A CA 1
ATOM 1415 C C . SER A 1 183 ? -4.934 -22.906 -1.081 1 94.19 183 SER A C 1
ATOM 1417 O O . SER A 1 183 ? -3.906 -23.484 -1.426 1 94.19 183 SER A O 1
ATOM 1419 N N . VAL A 1 184 ? -5.129 -21.688 -1.362 1 94.62 184 VAL A N 1
ATOM 1420 C CA . VAL A 1 184 ? -4.145 -20.938 -2.139 1 94.62 184 VAL A CA 1
ATOM 1421 C C . VAL A 1 184 ? -2.889 -20.703 -1.301 1 94.62 184 VAL A C 1
ATOM 1423 O O . VAL A 1 184 ? -1.769 -20.844 -1.801 1 94.62 184 VAL A O 1
ATOM 1426 N N . VAL A 1 185 ? -3.129 -20.406 -0.053 1 93.31 185 VAL A N 1
ATOM 1427 C CA . VAL A 1 185 ? -1.988 -20.156 0.824 1 93.31 185 VAL A CA 1
ATOM 1428 C C . VAL A 1 185 ? -1.167 -21.438 0.972 1 93.31 185 VAL A C 1
ATOM 1430 O O . VAL A 1 185 ? 0.065 -21.406 0.944 1 93.31 185 VAL A O 1
ATOM 1433 N N . LEU A 1 186 ? -1.852 -22.484 1.057 1 94.25 186 LEU A N 1
ATOM 1434 C CA . LEU A 1 186 ? -1.166 -23.766 1.15 1 94.25 186 LEU A CA 1
ATOM 1435 C C . LEU A 1 186 ? -0.442 -24.094 -0.152 1 94.25 186 LEU A C 1
ATOM 1437 O O . LEU A 1 186 ? 0.679 -24.609 -0.131 1 94.25 186 LEU A O 1
ATOM 1441 N N . LYS A 1 187 ? -1.04 -23.844 -1.215 1 94.88 187 LYS A N 1
ATOM 1442 C CA . LYS A 1 187 ? -0.408 -24.062 -2.514 1 94.88 187 LYS A CA 1
ATOM 1443 C C . LYS A 1 187 ? 0.888 -23.266 -2.631 1 94.88 187 LYS A C 1
ATOM 1445 O O . LYS A 1 187 ? 1.921 -23.797 -3.033 1 94.88 187 LYS A O 1
ATOM 1450 N N . VAL A 1 188 ? 0.77 -22.047 -2.252 1 93.81 188 VAL A N 1
ATOM 1451 C CA . VAL A 1 188 ? 1.927 -21.156 -2.361 1 93.81 188 VAL A CA 1
ATOM 1452 C C . VAL A 1 188 ? 3.025 -21.625 -1.409 1 93.81 188 VAL A C 1
ATOM 1454 O O . VAL A 1 188 ? 4.207 -21.625 -1.764 1 93.81 188 VAL A O 1
ATOM 1457 N N . ALA A 1 189 ? 2.633 -22.062 -0.242 1 93.12 189 ALA A N 1
ATOM 1458 C CA . ALA A 1 189 ? 3.605 -22.562 0.731 1 93.12 189 ALA A CA 1
ATOM 1459 C C . ALA A 1 189 ? 4.344 -23.781 0.201 1 93.12 189 ALA A C 1
ATOM 1461 O O . ALA A 1 189 ? 5.57 -23.859 0.268 1 93.12 189 ALA A O 1
ATOM 1462 N N . VAL A 1 190 ? 3.617 -24.625 -0.359 1 92.75 190 VAL A N 1
ATOM 1463 C CA . VAL A 1 190 ? 4.195 -25.859 -0.876 1 92.75 190 VAL A CA 1
ATOM 1464 C C . VAL A 1 190 ? 5.051 -25.562 -2.104 1 92.75 190 VAL A C 1
ATOM 1466 O O . VAL A 1 190 ? 6.156 -26.094 -2.244 1 92.75 190 VAL A O 1
ATOM 1469 N N . SER A 1 191 ? 4.598 -24.766 -2.906 1 90.06 191 SER A N 1
ATOM 1470 C CA . SER A 1 191 ? 5.332 -24.422 -4.117 1 90.06 191 SER A CA 1
ATOM 1471 C C . SER A 1 191 ? 6.621 -23.672 -3.783 1 90.06 191 SER A C 1
ATOM 1473 O O . SER A 1 191 ? 7.645 -23.859 -4.445 1 90.06 191 SER A O 1
ATOM 1475 N N . CYS A 1 192 ? 6.516 -22.812 -2.822 1 88.31 192 CYS A N 1
ATOM 1476 C CA . CYS A 1 192 ? 7.711 -22.078 -2.422 1 88.31 192 CYS A CA 1
ATOM 1477 C C . CYS A 1 192 ? 8.734 -23.016 -1.789 1 88.31 192 CYS A C 1
ATOM 1479 O O . CYS A 1 192 ? 9.938 -22.875 -2.029 1 88.31 192 CYS A O 1
ATOM 1481 N N . LEU A 1 193 ? 8.289 -23.875 -0.984 1 87.31 193 LEU A N 1
ATOM 1482 C CA . LEU A 1 193 ? 9.188 -24.875 -0.412 1 87.31 193 LEU A CA 1
ATOM 1483 C C . LEU A 1 193 ? 9.859 -25.688 -1.51 1 87.31 193 LEU A C 1
ATOM 1485 O O . LEU A 1 193 ? 11.078 -25.906 -1.47 1 87.31 193 LEU A O 1
ATOM 1489 N N . ALA A 1 194 ? 9.109 -26.078 -2.449 1 87.62 194 ALA A N 1
ATOM 1490 C CA . ALA A 1 194 ? 9.641 -26.828 -3.578 1 87.62 194 ALA A CA 1
ATOM 1491 C C . ALA A 1 194 ? 10.672 -26.016 -4.352 1 87.62 194 ALA A C 1
ATOM 1493 O O . ALA A 1 194 ? 11.703 -26.547 -4.766 1 87.62 194 ALA A O 1
ATOM 1494 N N . ALA A 1 195 ? 10.398 -24.766 -4.492 1 82.56 195 ALA A N 1
ATOM 1495 C CA . ALA A 1 195 ? 11.297 -23.891 -5.238 1 82.56 195 ALA A CA 1
ATOM 1496 C C . ALA A 1 195 ? 12.617 -23.703 -4.5 1 82.56 195 ALA A C 1
ATOM 1498 O O . ALA A 1 195 ? 13.688 -23.719 -5.113 1 82.56 195 ALA A O 1
ATOM 1499 N N . VAL A 1 196 ? 12.539 -23.5 -3.264 1 81.5 196 VAL A N 1
ATOM 1500 C CA . VAL A 1 196 ? 13.742 -23.297 -2.465 1 81.5 196 VAL A CA 1
ATOM 1501 C C . VAL A 1 196 ? 14.578 -24.578 -2.471 1 81.5 196 VAL A C 1
ATOM 1503 O O . VAL A 1 196 ? 15.797 -24.531 -2.598 1 81.5 196 VAL A O 1
ATOM 1506 N N . LEU A 1 197 ? 13.906 -25.703 -2.359 1 82.5 197 LEU A N 1
ATOM 1507 C CA . LEU A 1 197 ? 14.609 -26.984 -2.393 1 82.5 197 LEU A CA 1
ATOM 1508 C C . LEU A 1 197 ? 15.227 -27.234 -3.764 1 82.5 197 LEU A C 1
ATOM 1510 O O . LEU A 1 197 ? 16.344 -27.766 -3.865 1 82.5 197 LEU A O 1
ATOM 1514 N N . THR A 1 198 ? 14.516 -26.875 -4.754 1 81.88 198 THR A N 1
ATOM 1515 C CA . THR A 1 198 ? 15.047 -27 -6.105 1 81.88 198 THR A CA 1
ATOM 1516 C C . THR A 1 198 ? 16.312 -26.156 -6.277 1 81.88 198 THR A C 1
ATOM 1518 O O . THR A 1 198 ? 17.297 -26.625 -6.867 1 81.88 198 THR A O 1
ATOM 1521 N N . ASP A 1 199 ? 16.234 -24.953 -5.828 1 76.69 199 ASP A N 1
ATOM 1522 C CA . ASP A 1 199 ? 17.391 -24.047 -5.941 1 76.69 199 ASP A CA 1
ATOM 1523 C C . ASP A 1 199 ? 18.578 -24.594 -5.168 1 76.69 199 ASP A C 1
ATOM 1525 O O . ASP A 1 199 ? 19.719 -24.516 -5.633 1 76.69 199 ASP A O 1
ATOM 1529 N N . ARG A 1 200 ? 18.375 -25.141 -4.066 1 76.88 200 ARG A N 1
ATOM 1530 C CA . ARG A 1 200 ? 19.438 -25.688 -3.238 1 76.88 200 ARG A CA 1
ATOM 1531 C C . ARG A 1 200 ? 20.062 -26.922 -3.893 1 76.88 200 ARG A C 1
ATOM 1533 O O . ARG A 1 200 ? 21.281 -27.062 -3.926 1 76.88 200 ARG A O 1
ATOM 1540 N N . TYR A 1 201 ? 19.266 -27.781 -4.5 1 79.81 201 TYR A N 1
ATOM 1541 C CA . TYR A 1 201 ? 19.75 -29.062 -4.965 1 79.81 201 TYR A CA 1
ATOM 1542 C C . TYR A 1 201 ? 20.203 -28.984 -6.418 1 79.81 201 TYR A C 1
ATOM 1544 O O . TYR A 1 201 ? 21.016 -29.797 -6.863 1 79.81 201 TYR A O 1
ATOM 1552 N N . THR A 1 202 ? 19.625 -28.047 -7.156 1 77.12 202 THR A N 1
ATOM 1553 C CA . THR A 1 202 ? 20.125 -27.844 -8.516 1 77.12 202 THR A CA 1
ATOM 1554 C C . THR A 1 202 ? 21.594 -27.438 -8.5 1 77.12 202 THR A C 1
ATOM 1556 O O . THR A 1 202 ? 22.359 -27.828 -9.391 1 77.12 202 THR A O 1
ATOM 1559 N N . LYS A 1 203 ? 21.891 -26.703 -7.586 1 73.19 203 LYS A N 1
ATOM 1560 C CA . LYS A 1 203 ? 23.281 -26.25 -7.465 1 73.19 203 LYS A CA 1
ATOM 1561 C C . LYS A 1 203 ? 24.172 -27.391 -6.988 1 73.19 203 LYS A C 1
ATOM 1563 O O . LYS A 1 203 ? 25.375 -27.391 -7.242 1 73.19 203 LYS A O 1
ATOM 1568 N N . HIS A 1 204 ? 23.578 -28.328 -6.387 1 78.69 204 HIS A N 1
ATOM 1569 C CA . HIS A 1 204 ? 24.344 -29.438 -5.848 1 78.69 204 HIS A CA 1
ATOM 1570 C C . HIS A 1 204 ? 24.656 -30.469 -6.93 1 78.69 204 HIS A C 1
ATOM 1572 O O . HIS A 1 204 ? 25.703 -31.125 -6.898 1 78.69 204 HIS A O 1
ATOM 1578 N N . PHE A 1 205 ? 23.656 -30.609 -7.824 1 76.88 205 PHE A N 1
ATOM 1579 C CA . PHE A 1 205 ? 23.859 -31.594 -8.875 1 76.88 205 PHE A CA 1
ATOM 1580 C C . PHE A 1 205 ? 24.328 -30.938 -10.164 1 76.88 205 PHE A C 1
ATOM 1582 O O . PHE A 1 205 ? 23.875 -29.844 -10.5 1 76.88 205 PHE A O 1
ATOM 1589 N N . ALA A 1 206 ? 25.359 -31.266 -10.781 1 70.38 206 ALA A N 1
ATOM 1590 C CA . ALA A 1 206 ? 25.969 -30.688 -11.969 1 70.38 206 ALA A CA 1
ATOM 1591 C C . ALA A 1 206 ? 25.219 -31.109 -13.234 1 70.38 206 ALA A C 1
ATOM 1593 O O . ALA A 1 206 ? 25.75 -30.984 -14.344 1 70.38 206 ALA A O 1
ATOM 1594 N N . ASP A 1 207 ? 24.016 -31.547 -13.102 1 73.12 207 ASP A N 1
ATOM 1595 C CA . ASP A 1 207 ? 23.266 -31.953 -14.281 1 73.12 207 ASP A CA 1
ATOM 1596 C C . ASP A 1 207 ? 22.672 -30.75 -15 1 73.12 207 ASP A C 1
ATOM 1598 O O . ASP A 1 207 ? 22.422 -29.719 -14.383 1 73.12 207 ASP A O 1
ATOM 1602 N N . PRO A 1 208 ? 22.578 -30.984 -16.25 1 71 208 PRO A N 1
ATOM 1603 C CA . PRO A 1 208 ? 21.922 -29.891 -16.984 1 71 208 PRO A CA 1
ATOM 1604 C C . PRO A 1 208 ? 20.5 -29.625 -16.484 1 71 208 PRO A C 1
ATOM 1606 O O . PRO A 1 208 ? 19.828 -30.531 -16.016 1 71 208 PRO A O 1
ATOM 1609 N N . VAL A 1 209 ? 20.062 -28.391 -16.625 1 72.19 209 VAL A N 1
ATOM 1610 C CA . VAL A 1 209 ? 18.781 -27.906 -16.109 1 72.19 209 VAL A CA 1
ATOM 1611 C C . VAL A 1 209 ? 17.641 -28.672 -16.766 1 72.19 209 VAL A C 1
ATOM 1613 O O . VAL A 1 209 ? 16.609 -28.953 -16.125 1 72.19 209 VAL A O 1
ATOM 1616 N N . TYR A 1 210 ? 17.812 -29.047 -18.016 1 72.81 210 TYR A N 1
ATOM 1617 C CA . TYR A 1 210 ? 16.719 -29.703 -18.719 1 72.81 210 TYR A CA 1
ATOM 1618 C C . TYR A 1 210 ? 16.5 -31.109 -18.188 1 72.81 210 TYR A C 1
ATOM 1620 O O . TYR A 1 210 ? 15.359 -31.609 -18.172 1 72.81 210 TYR A O 1
ATOM 1628 N N . ILE A 1 211 ? 17.5 -31.766 -17.719 1 77 211 ILE A N 1
ATOM 1629 C CA . ILE A 1 211 ? 17.375 -33.094 -17.141 1 77 211 ILE A CA 1
ATOM 1630 C C . ILE A 1 211 ? 16.641 -33 -15.805 1 77 211 ILE A C 1
ATOM 1632 O O . ILE A 1 211 ? 15.766 -33.812 -15.516 1 77 211 ILE A O 1
ATOM 1636 N N . GLN A 1 212 ? 17 -32.062 -15.141 1 77.5 212 GLN A N 1
ATOM 1637 C CA . GLN A 1 212 ? 16.359 -31.859 -13.836 1 77.5 212 GLN A CA 1
ATOM 1638 C C . GLN A 1 212 ? 14.883 -31.516 -13.992 1 77.5 212 GLN A C 1
ATOM 1640 O O . GLN A 1 212 ? 14.047 -31.953 -13.203 1 77.5 212 GLN A O 1
ATOM 1645 N N . ALA A 1 213 ? 14.609 -30.781 -15 1 77.94 213 ALA A N 1
ATOM 1646 C CA . ALA A 1 213 ? 13.219 -30.406 -15.273 1 77.94 213 ALA A CA 1
ATOM 1647 C C . ALA A 1 213 ? 12.391 -31.641 -15.641 1 77.94 213 ALA A C 1
ATOM 1649 O O . ALA A 1 213 ? 11.219 -31.734 -15.266 1 77.94 213 ALA A O 1
ATOM 1650 N N . ILE A 1 214 ? 13.031 -32.531 -16.281 1 78.88 214 ILE A N 1
ATOM 1651 C CA . ILE A 1 214 ? 12.336 -33.75 -16.672 1 78.88 214 ILE A CA 1
ATOM 1652 C C . ILE A 1 214 ? 12.102 -34.625 -15.445 1 78.88 214 ILE A C 1
ATOM 1654 O O . ILE A 1 214 ? 11.031 -35.219 -15.305 1 78.88 214 ILE A O 1
ATOM 1658 N N . GLN A 1 215 ? 13.07 -34.688 -14.664 1 82.25 215 GLN A N 1
ATOM 1659 C CA . GLN A 1 215 ? 12.93 -35.5 -13.445 1 82.25 215 GLN A CA 1
ATOM 1660 C C . GLN A 1 215 ? 11.82 -34.938 -12.555 1 82.25 215 GLN A C 1
ATOM 1662 O O . GLN A 1 215 ? 11.047 -35.719 -11.977 1 82.25 215 GLN A O 1
ATOM 1667 N N . LEU A 1 216 ? 11.688 -33.688 -12.523 1 83.38 216 LEU A N 1
ATOM 1668 C CA . LEU A 1 216 ? 10.633 -33.031 -11.75 1 83.38 216 LEU A CA 1
ATOM 1669 C C . LEU A 1 216 ? 9.258 -33.344 -12.336 1 83.38 216 LEU A C 1
ATOM 1671 O O . LEU A 1 216 ? 8.297 -33.594 -11.602 1 83.38 216 LEU A O 1
ATOM 1675 N N . ARG A 1 217 ? 9.188 -33.438 -13.562 1 84.62 217 ARG A N 1
ATOM 1676 C CA . ARG A 1 217 ? 7.902 -33.625 -14.234 1 84.62 217 ARG A CA 1
ATOM 1677 C C . ARG A 1 217 ? 7.445 -35.062 -14.141 1 84.62 217 ARG A C 1
ATOM 1679 O O . ARG A 1 217 ? 6.246 -35.344 -14.086 1 84.62 217 ARG A O 1
ATOM 1686 N N . CYS A 1 218 ? 8.359 -35.969 -14.07 1 82.62 218 CYS A N 1
ATOM 1687 C CA . CYS A 1 218 ? 8.008 -37.375 -13.938 1 82.62 218 CYS A CA 1
ATOM 1688 C C . CYS A 1 218 ? 7.297 -37.625 -12.617 1 82.62 218 CYS A C 1
ATOM 1690 O O . CYS A 1 218 ? 6.258 -38.281 -12.586 1 82.62 218 CYS A O 1
ATOM 1692 N N . SER A 1 219 ? 7.844 -37.156 -11.609 1 84.94 219 SER A N 1
ATOM 1693 C CA . SER A 1 219 ? 7.238 -37.344 -10.297 1 84.94 219 SER A CA 1
ATOM 1694 C C . SER A 1 219 ? 5.914 -36.625 -10.18 1 84.94 219 SER A C 1
ATOM 1696 O O . SER A 1 219 ? 4.969 -37.094 -9.562 1 84.94 219 SER A O 1
ATOM 1698 N N . ARG A 1 220 ? 5.871 -35.438 -10.758 1 89.31 220 ARG A N 1
ATOM 1699 C CA . ARG A 1 220 ? 4.625 -34.688 -10.773 1 89.31 220 ARG A CA 1
ATOM 1700 C C . ARG A 1 220 ? 3.533 -35.438 -11.531 1 89.31 220 ARG A C 1
ATOM 1702 O O . ARG A 1 220 ? 2.377 -35.469 -11.102 1 89.31 220 ARG A O 1
ATOM 1709 N N . CYS A 1 221 ? 3.916 -36.031 -12.578 1 87.88 221 CYS A N 1
ATOM 1710 C CA . CYS A 1 221 ? 2.992 -36.844 -13.383 1 87.88 221 CYS A CA 1
ATOM 1711 C C . CYS A 1 221 ? 2.455 -38 -12.594 1 87.88 221 CYS A C 1
ATOM 1713 O O . CYS A 1 221 ? 1.259 -38.312 -12.641 1 87.88 221 CYS A O 1
ATOM 1715 N N . LEU A 1 222 ? 3.289 -38.625 -11.883 1 86.81 222 LEU A N 1
ATOM 1716 C CA . LEU A 1 222 ? 2.889 -39.781 -11.086 1 86.81 222 LEU A CA 1
ATOM 1717 C C . LEU A 1 222 ? 1.889 -39.375 -10.008 1 86.81 222 LEU A C 1
ATOM 1719 O O . LEU A 1 222 ? 0.865 -40.062 -9.828 1 86.81 222 LEU A O 1
ATOM 1723 N N . LEU A 1 223 ? 2.141 -38.375 -9.344 1 89.62 223 LEU A N 1
ATOM 1724 C CA . LEU A 1 223 ? 1.255 -37.938 -8.273 1 89.62 223 LEU A CA 1
ATOM 1725 C C . LEU A 1 223 ? -0.104 -37.5 -8.828 1 89.62 223 LEU A C 1
ATOM 1727 O O . LEU A 1 223 ? -1.144 -37.906 -8.297 1 89.62 223 LEU A O 1
ATOM 1731 N N . LEU A 1 224 ? -0.062 -36.719 -9.844 1 90.94 224 LEU A N 1
ATOM 1732 C CA . LEU A 1 224 ? -1.318 -36.281 -10.445 1 90.94 224 LEU A CA 1
ATOM 1733 C C . LEU A 1 224 ? -2.102 -37.469 -11 1 90.94 224 LEU A C 1
ATOM 1735 O O . LEU A 1 224 ? -3.334 -37.469 -10.953 1 90.94 224 LEU A O 1
ATOM 1739 N N . GLY A 1 225 ? -1.334 -38.375 -11.477 1 89.94 225 GLY A N 1
ATOM 1740 C CA . GLY A 1 225 ? -1.979 -39.625 -11.914 1 89.94 225 GLY A CA 1
ATOM 1741 C C . GLY A 1 225 ? -2.703 -40.344 -10.797 1 89.94 225 GLY A C 1
ATOM 1742 O O . GLY A 1 225 ? -3.814 -40.844 -10.984 1 89.94 225 GLY A O 1
ATOM 1743 N N . ILE A 1 226 ? -2.08 -40.344 -9.664 1 89.56 226 ILE A N 1
ATOM 1744 C CA . ILE A 1 226 ? -2.689 -40.969 -8.5 1 89.56 226 ILE A CA 1
ATOM 1745 C C . ILE A 1 226 ? -3.965 -40.219 -8.117 1 89.56 226 ILE A C 1
ATOM 1747 O O . ILE A 1 226 ? -4.992 -40.844 -7.828 1 89.56 226 ILE A O 1
ATOM 1751 N N . PHE A 1 227 ? -3.959 -38.906 -8.164 1 89.56 227 PHE A N 1
ATOM 1752 C CA . PHE A 1 227 ? -5.121 -38.125 -7.805 1 89.56 227 PHE A CA 1
ATOM 1753 C C . PHE A 1 227 ? -6.266 -38.344 -8.781 1 89.56 227 PHE A C 1
ATOM 1755 O O . PHE A 1 227 ? -7.434 -38.406 -8.383 1 89.56 227 PHE A O 1
ATOM 1762 N N . VAL A 1 228 ? -5.957 -38.469 -10.008 1 89.56 228 VAL A N 1
ATOM 1763 C CA . VAL A 1 228 ? -6.969 -38.75 -11.023 1 89.56 228 VAL A CA 1
ATOM 1764 C C . VAL A 1 228 ? -7.598 -40.125 -10.789 1 89.56 228 VAL A C 1
ATOM 1766 O O . VAL A 1 228 ? -8.812 -40.281 -10.945 1 89.56 228 VAL A O 1
ATOM 1769 N N . CYS A 1 229 ? -6.816 -41.031 -10.336 1 88.19 229 CYS A N 1
ATOM 1770 C CA . CYS A 1 229 ? -7.305 -42.375 -10.094 1 88.19 229 CYS A CA 1
ATOM 1771 C C . CYS A 1 229 ? -8.148 -42.438 -8.82 1 88.19 229 CYS A C 1
ATOM 1773 O O . CYS A 1 229 ? -9.023 -43.312 -8.688 1 88.19 229 CYS A O 1
ATOM 1775 N N . LEU A 1 230 ? -7.91 -41.531 -7.973 1 86.5 230 LEU A N 1
ATOM 1776 C CA . LEU A 1 230 ? -8.664 -41.5 -6.723 1 86.5 230 LEU A CA 1
ATOM 1777 C C . LEU A 1 230 ? -9.961 -40.719 -6.887 1 86.5 230 LEU A C 1
ATOM 1779 O O . LEU A 1 230 ? -10.852 -40.812 -6.043 1 86.5 230 LEU A O 1
ATOM 1783 N N . ASP A 1 231 ? -9.953 -40 -7.957 1 84.56 231 ASP A N 1
ATOM 1784 C CA . ASP A 1 231 ? -11.188 -39.281 -8.258 1 84.56 231 ASP A CA 1
ATOM 1785 C C . ASP A 1 231 ? -12.234 -40.25 -8.852 1 84.56 231 ASP A C 1
ATOM 1787 O O . ASP A 1 231 ? -12.109 -40.656 -9.992 1 84.56 231 ASP A O 1
ATOM 1791 N N . GLY A 1 232 ? -13.227 -40.531 -8.133 1 77.5 232 GLY A N 1
ATOM 1792 C CA . GLY A 1 232 ? -14.25 -41.5 -8.508 1 77.5 232 GLY A CA 1
ATOM 1793 C C . GLY A 1 232 ? -14.969 -41.125 -9.797 1 77.5 232 GLY A C 1
ATOM 1794 O O . GLY A 1 232 ? -15.203 -42 -10.641 1 77.5 232 GLY A O 1
ATOM 1795 N N . GLN A 1 233 ? -15.188 -39.969 -9.977 1 81.62 233 GLN A N 1
ATOM 1796 C CA . GLN A 1 233 ? -15.938 -39.562 -11.148 1 81.62 233 GLN A CA 1
ATOM 1797 C C . GLN A 1 233 ? -15.125 -39.75 -12.422 1 81.62 233 GLN A C 1
ATOM 1799 O O . GLN A 1 233 ? -15.656 -40.188 -13.445 1 81.62 233 GLN A O 1
ATOM 1804 N N . THR A 1 234 ? -13.867 -39.5 -12.367 1 86.81 234 THR A N 1
ATOM 1805 C CA . THR A 1 234 ? -13 -39.625 -13.539 1 86.81 234 THR A CA 1
ATOM 1806 C C . THR A 1 234 ? -12.781 -41.094 -13.898 1 86.81 234 THR A C 1
ATOM 1808 O O . THR A 1 234 ? -12.719 -41.438 -15.078 1 86.81 234 THR A O 1
ATOM 1811 N N . VAL A 1 235 ? -12.688 -41.875 -12.906 1 85.62 235 VAL A N 1
ATOM 1812 C CA . VAL A 1 235 ? -12.438 -43.312 -13.148 1 85.62 235 VAL A CA 1
ATOM 1813 C C . VAL A 1 235 ? -13.695 -43.969 -13.719 1 85.62 235 VAL A C 1
ATOM 1815 O O . VAL A 1 235 ? -13.609 -44.812 -14.594 1 85.62 235 VAL A O 1
ATOM 1818 N N . GLN A 1 236 ? -14.812 -43.531 -13.312 1 87.25 236 GLN A N 1
ATOM 1819 C CA . GLN A 1 236 ? -16.078 -44.156 -13.727 1 87.25 236 GLN A CA 1
ATOM 1820 C C . GLN A 1 236 ? -16.516 -43.625 -15.086 1 87.25 236 GLN A C 1
ATOM 1822 O O . GLN A 1 236 ? -16.984 -44.406 -15.93 1 87.25 236 GLN A O 1
ATOM 1827 N N . GLN A 1 237 ? -16.359 -42.438 -15.359 1 89.19 237 GLN A N 1
ATOM 1828 C CA . GLN A 1 237 ? -16.922 -41.812 -16.562 1 89.19 237 GLN A CA 1
ATOM 1829 C C . GLN A 1 237 ? -15.867 -41.625 -17.625 1 89.19 237 GLN A C 1
ATOM 1831 O O . GLN A 1 237 ? -16.188 -41.438 -18.812 1 89.19 237 GLN A O 1
ATOM 1836 N N . GLY A 1 238 ? -14.586 -41.75 -17.234 1 87.94 238 GLY A N 1
ATOM 1837 C CA . GLY A 1 238 ? -13.531 -41.594 -18.219 1 87.94 238 GLY A CA 1
ATOM 1838 C C . GLY A 1 238 ? -12.703 -40.312 -18.016 1 87.94 238 GLY A C 1
ATOM 1839 O O . GLY A 1 238 ? -13.164 -39.375 -17.391 1 87.94 238 GLY A O 1
ATOM 1840 N N . PHE A 1 239 ? -11.547 -40.312 -18.609 1 90.12 239 PHE A N 1
ATOM 1841 C CA . PHE A 1 239 ? -10.57 -39.25 -18.453 1 90.12 239 PHE A CA 1
ATOM 1842 C C . PHE A 1 239 ? -11.062 -37.938 -19.094 1 90.12 239 PHE A C 1
ATOM 1844 O O . PHE A 1 239 ? -10.906 -36.875 -18.547 1 90.12 239 PHE A O 1
ATOM 1851 N N . PHE A 1 240 ? -11.734 -37.969 -20.203 1 90.44 240 PHE A N 1
ATOM 1852 C CA . PHE A 1 240 ? -12.125 -36.812 -20.984 1 90.44 240 PHE A CA 1
ATOM 1853 C C . PHE A 1 240 ? -13.57 -36.438 -20.703 1 90.44 240 PHE A C 1
ATOM 1855 O O . PHE A 1 240 ? -14.148 -35.594 -21.406 1 90.44 240 PHE A O 1
ATOM 1862 N N . HIS A 1 241 ? -14.094 -37.031 -19.672 1 89.44 241 HIS A N 1
ATOM 1863 C CA . HIS A 1 241 ? -15.469 -36.719 -19.328 1 89.44 241 HIS A CA 1
ATOM 1864 C C . HIS A 1 241 ? -15.594 -35.25 -18.875 1 89.44 241 HIS A C 1
ATOM 1866 O O . HIS A 1 241 ? -14.828 -34.781 -18.031 1 89.44 241 HIS A O 1
ATOM 1872 N N . GLY A 1 242 ? -16.484 -34.562 -19.531 1 88.69 242 GLY A N 1
ATOM 1873 C CA . GLY A 1 242 ? -16.734 -33.188 -19.156 1 88.69 242 GLY A CA 1
ATOM 1874 C C . GLY A 1 242 ? -15.836 -32.188 -19.859 1 88.69 242 GLY A C 1
ATOM 1875 O O . GLY A 1 242 ? -15.953 -30.969 -19.656 1 88.69 242 GLY A O 1
ATOM 1876 N N . TRP A 1 243 ? -14.969 -32.688 -20.641 1 92.44 243 TRP A N 1
ATOM 1877 C CA . TRP A 1 243 ? -14.07 -31.797 -21.359 1 92.44 243 TRP A CA 1
ATOM 1878 C C . TRP A 1 243 ? -14.82 -31.016 -22.438 1 92.44 243 TRP A C 1
ATOM 1880 O O . TRP A 1 243 ? -15.578 -31.578 -23.219 1 92.44 243 TRP A O 1
ATOM 1890 N N . ASP A 1 244 ? -14.758 -29.781 -22.344 1 91.44 244 ASP A N 1
ATOM 1891 C CA . ASP A 1 244 ? -15.258 -28.875 -23.375 1 91.44 244 ASP A CA 1
ATOM 1892 C C . ASP A 1 244 ? -14.125 -28 -23.922 1 91.44 244 ASP A C 1
ATOM 1894 O O . ASP A 1 244 ? -12.953 -28.266 -23.672 1 91.44 244 ASP A O 1
ATOM 1898 N N . ALA A 1 245 ? -14.43 -27.172 -24.844 1 91.69 245 ALA A N 1
ATOM 1899 C CA . ALA A 1 245 ? -13.422 -26.297 -25.453 1 91.69 245 ALA A CA 1
ATOM 1900 C C . ALA A 1 245 ? -12.68 -25.5 -24.375 1 91.69 245 ALA A C 1
ATOM 1902 O O . ALA A 1 245 ? -11.461 -25.312 -24.469 1 91.69 245 ALA A O 1
ATOM 1903 N N . CYS A 1 246 ? -13.367 -25.141 -23.391 1 91.12 246 CYS A N 1
ATOM 1904 C CA . CYS A 1 246 ? -12.75 -24.375 -22.328 1 91.12 246 CYS A CA 1
ATOM 1905 C C . CYS A 1 246 ? -11.766 -25.219 -21.531 1 91.12 246 CYS A C 1
ATOM 1907 O O . CYS A 1 246 ? -10.703 -24.734 -21.141 1 91.12 246 CYS A O 1
ATOM 1909 N N . THR A 1 247 ? -12.141 -26.391 -21.359 1 93.06 247 THR A N 1
ATOM 1910 C CA . THR A 1 247 ? -11.258 -27.281 -20.625 1 93.06 247 THR A CA 1
ATOM 1911 C C . THR A 1 247 ? -9.977 -27.547 -21.406 1 93.06 247 THR A C 1
ATOM 1913 O O . THR A 1 247 ? -8.891 -27.656 -20.828 1 93.06 247 THR A O 1
ATOM 1916 N N . VAL A 1 248 ? -10.078 -27.641 -22.703 1 93.94 248 VAL A N 1
ATOM 1917 C CA . VAL A 1 248 ? -8.906 -27.812 -23.547 1 93.94 248 VAL A CA 1
ATOM 1918 C C . VAL A 1 248 ? -7.98 -26.609 -23.391 1 93.94 248 VAL A C 1
ATOM 1920 O O . VAL A 1 248 ? -6.762 -26.766 -23.297 1 93.94 248 VAL A O 1
ATOM 1923 N N . TRP A 1 249 ? -8.578 -25.5 -23.344 1 94.31 249 TRP A N 1
ATOM 1924 C CA . TRP A 1 249 ? -7.789 -24.281 -23.188 1 94.31 249 TRP A CA 1
ATOM 1925 C C . TRP A 1 249 ? -7.113 -24.266 -21.812 1 94.31 249 TRP A C 1
ATOM 1927 O O . TRP A 1 249 ? -6.004 -23.734 -21.672 1 94.31 249 TRP A O 1
ATOM 1937 N N . VAL A 1 250 ? -7.777 -24.797 -20.828 1 94.75 250 VAL A N 1
ATOM 1938 C CA . VAL A 1 250 ? -7.16 -24.875 -19.5 1 94.75 250 VAL A CA 1
ATOM 1939 C C . VAL A 1 250 ? -5.883 -25.719 -19.578 1 94.75 250 VAL A C 1
ATOM 1941 O O . VAL A 1 250 ? -4.844 -25.312 -19.062 1 94.75 250 VAL A O 1
ATOM 1944 N N . ALA A 1 251 ? -5.93 -26.812 -20.297 1 93.69 251 ALA A N 1
ATOM 1945 C CA . ALA A 1 251 ? -4.766 -27.688 -20.469 1 93.69 251 ALA A CA 1
ATOM 1946 C C . ALA A 1 251 ? -3.66 -26.969 -21.234 1 93.69 251 ALA A C 1
ATOM 1948 O O . ALA A 1 251 ? -2.486 -27.031 -20.875 1 93.69 251 ALA A O 1
ATOM 1949 N N . ILE A 1 252 ? -4 -26.266 -22.234 1 94 252 ILE A N 1
ATOM 1950 C CA . ILE A 1 252 ? -3.035 -25.562 -23.078 1 94 252 ILE A CA 1
ATOM 1951 C C . ILE A 1 252 ? -2.367 -24.453 -22.281 1 94 252 ILE A C 1
ATOM 1953 O O . ILE A 1 252 ? -1.153 -24.25 -22.359 1 94 252 ILE A O 1
ATOM 1957 N N . THR A 1 253 ? -3.197 -23.75 -21.531 1 94.38 253 THR A N 1
ATOM 1958 C CA . THR A 1 253 ? -2.635 -22.641 -20.766 1 94.38 253 THR A CA 1
ATOM 1959 C C . THR A 1 253 ? -1.717 -23.172 -19.656 1 94.38 253 THR A C 1
ATOM 1961 O O . THR A 1 253 ? -0.728 -22.531 -19.312 1 94.38 253 THR A O 1
ATOM 1964 N N . HIS A 1 254 ? -2.008 -24.297 -19.125 1 92.19 254 HIS A N 1
ATOM 1965 C CA . HIS A 1 254 ? -1.088 -24.922 -18.172 1 92.19 254 HIS A CA 1
ATOM 1966 C C . HIS A 1 254 ? 0.265 -25.203 -18.828 1 92.19 254 HIS A C 1
ATOM 1968 O O . HIS A 1 254 ? 1.31 -24.953 -18.219 1 92.19 254 H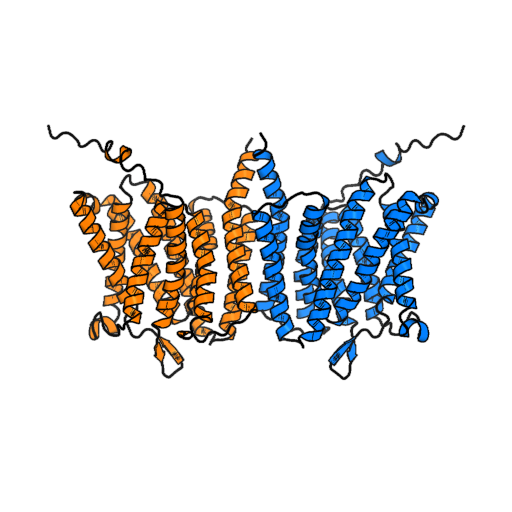IS A O 1
ATOM 1974 N N . LEU A 1 255 ? 0.232 -25.703 -19.984 1 90.19 255 LEU A N 1
ATOM 1975 C CA . LEU A 1 255 ? 1.446 -26.031 -20.734 1 90.19 255 LEU A CA 1
ATOM 1976 C C . LEU A 1 255 ? 2.252 -24.766 -21.031 1 90.19 255 LEU A C 1
ATOM 1978 O O . LEU A 1 255 ? 3.459 -24.719 -20.781 1 90.19 255 LEU A O 1
ATOM 1982 N N . LEU A 1 256 ? 1.591 -23.797 -21.484 1 90.94 256 LEU A N 1
ATOM 1983 C CA . LEU A 1 256 ? 2.258 -22.547 -21.844 1 90.94 256 LEU A CA 1
ATOM 1984 C C . LEU A 1 256 ? 2.814 -21.844 -20.609 1 90.94 256 LEU A C 1
ATOM 1986 O O . LEU A 1 256 ? 3.885 -21.234 -20.656 1 90.94 256 LEU A O 1
ATOM 1990 N N . LYS A 1 257 ? 2.068 -21.922 -19.578 1 90 257 LYS A N 1
ATOM 1991 C CA . LYS A 1 257 ? 2.506 -21.312 -18.312 1 90 257 LYS A CA 1
ATOM 1992 C C . LYS A 1 257 ? 3.791 -21.969 -17.812 1 90 257 LYS A C 1
ATOM 1994 O O . LYS A 1 257 ? 4.723 -21.281 -17.391 1 90 257 LYS A O 1
ATOM 1999 N N . ALA A 1 258 ? 3.869 -23.25 -17.828 1 83 258 ALA A N 1
ATOM 2000 C CA . ALA A 1 258 ? 5.043 -23.984 -17.359 1 83 258 ALA A CA 1
ATOM 2001 C C . ALA A 1 258 ? 6.262 -23.672 -18.219 1 83 258 ALA A C 1
ATOM 2003 O O . ALA A 1 258 ? 7.34 -23.375 -17.703 1 83 258 ALA A O 1
ATOM 2004 N N . TRP A 1 259 ? 6.109 -23.609 -19.453 1 82.31 259 TRP A N 1
ATOM 2005 C CA . TRP A 1 259 ? 7.223 -23.391 -20.359 1 82.31 259 TRP A CA 1
ATOM 2006 C C . TRP A 1 259 ? 7.656 -21.922 -20.344 1 82.31 259 TRP A C 1
ATOM 2008 O O . TRP A 1 259 ? 8.844 -21.625 -20.438 1 82.31 259 TRP A O 1
ATOM 2018 N N . SER A 1 260 ? 6.684 -21.109 -20.25 1 85.19 260 SER A N 1
ATOM 2019 C CA . SER A 1 260 ? 7.023 -19.703 -20.188 1 85.19 260 SER A CA 1
ATOM 2020 C C . SER A 1 260 ? 7.828 -19.375 -18.938 1 85.19 260 SER A C 1
ATOM 2022 O O . SER A 1 260 ? 8.758 -18.578 -18.984 1 85.19 260 SER A O 1
ATOM 2024 N N . THR A 1 261 ? 7.445 -20.016 -17.859 1 81.88 261 THR A N 1
ATOM 2025 C CA . THR A 1 261 ? 8.164 -19.781 -16.609 1 81.88 261 THR A CA 1
ATOM 2026 C C . THR A 1 261 ? 9.602 -20.297 -16.719 1 81.88 261 THR A C 1
ATOM 2028 O O . THR A 1 261 ? 10.539 -19.641 -16.266 1 81.88 261 THR A O 1
ATOM 2031 N N . LEU A 1 262 ? 9.773 -21.422 -17.266 1 74.81 262 LEU A N 1
ATOM 2032 C CA . LEU A 1 262 ? 11.109 -21.984 -17.438 1 74.81 262 LEU A CA 1
ATOM 2033 C C . LEU A 1 262 ? 11.969 -21.109 -18.328 1 74.81 262 LEU A C 1
ATOM 2035 O O . LEU A 1 262 ? 13.125 -20.828 -18 1 74.81 262 LEU A O 1
ATOM 2039 N N . TYR A 1 263 ? 11.414 -20.672 -19.375 1 76.94 263 TYR A N 1
ATOM 2040 C CA . TYR A 1 263 ? 12.164 -19.844 -20.312 1 76.94 263 TYR A CA 1
ATOM 2041 C C . TYR A 1 263 ? 12.531 -18.5 -19.688 1 76.94 263 TYR A C 1
ATOM 2043 O O . TYR A 1 263 ? 13.625 -17.984 -19.906 1 76.94 263 TYR A O 1
ATOM 2051 N N . LEU A 1 264 ? 11.578 -18 -18.938 1 77 264 LEU A N 1
ATOM 2052 C CA . LEU A 1 264 ? 11.836 -16.703 -18.297 1 77 264 LEU A CA 1
ATOM 2053 C C . LEU A 1 264 ? 12.953 -16.844 -17.266 1 77 264 LEU A C 1
ATOM 2055 O O . LEU A 1 264 ? 13.812 -15.961 -17.172 1 77 264 LEU A O 1
ATOM 2059 N N . LEU A 1 265 ? 12.93 -17.891 -16.562 1 73 265 LEU A N 1
ATOM 2060 C CA . LEU A 1 265 ? 13.938 -18.078 -15.523 1 73 265 LEU A CA 1
ATOM 2061 C C . LEU A 1 265 ? 15.312 -18.312 -16.141 1 73 265 LEU A C 1
ATOM 2063 O O . LEU A 1 265 ? 16.328 -17.938 -15.562 1 73 265 LEU A O 1
ATOM 2067 N N . VAL A 1 266 ? 15.367 -18.891 -17.281 1 69.69 266 VAL A N 1
ATOM 2068 C CA . VAL A 1 266 ? 16.625 -19.188 -17.953 1 69.69 266 VAL A CA 1
ATOM 2069 C C . VAL A 1 266 ? 17.188 -17.922 -18.594 1 69.69 266 VAL A C 1
ATOM 2071 O O . VAL A 1 266 ? 18.391 -17.672 -18.562 1 69.69 266 VAL A O 1
ATOM 2074 N N . TYR A 1 267 ? 16.266 -17.156 -19.047 1 71 267 TYR A N 1
ATOM 2075 C CA . TYR A 1 267 ? 16.75 -16.031 -19.844 1 71 267 TYR A CA 1
ATOM 2076 C C . TYR A 1 267 ? 16.625 -14.719 -19.094 1 71 267 TYR A C 1
ATOM 2078 O O . TYR A 1 267 ? 17.297 -13.742 -19.422 1 71 267 TYR A O 1
ATOM 2086 N N . LEU A 1 268 ? 15.672 -14.867 -18.203 1 68.88 268 LEU A N 1
ATOM 2087 C CA . LEU A 1 268 ? 15.477 -13.648 -17.422 1 68.88 268 LEU A CA 1
ATOM 2088 C C . LEU A 1 268 ? 15.734 -13.891 -15.945 1 68.88 268 LEU A C 1
ATOM 2090 O O . LEU A 1 268 ? 16.031 -15.016 -15.539 1 68.88 268 LEU A O 1
ATOM 2094 N N . ASP A 1 269 ? 15.781 -12.781 -15.07 1 74.69 269 ASP A N 1
ATOM 2095 C CA . ASP A 1 269 ? 16.094 -12.914 -13.648 1 74.69 269 ASP A CA 1
ATOM 2096 C C . ASP A 1 269 ? 14.812 -12.945 -12.805 1 74.69 269 ASP A C 1
ATOM 2098 O O . ASP A 1 269 ? 13.711 -12.852 -13.344 1 74.69 269 ASP A O 1
ATOM 2102 N N . SER A 1 270 ? 15 -13.391 -11.688 1 76.38 270 SER A N 1
ATOM 2103 C CA . SER A 1 270 ? 13.922 -13.562 -10.719 1 76.38 270 SER A CA 1
ATOM 2104 C C . SER A 1 270 ? 13.188 -12.25 -10.469 1 76.38 270 SER A C 1
ATOM 2106 O O . SER A 1 270 ? 12.008 -12.25 -10.125 1 76.38 270 SER A O 1
ATOM 2108 N N . VAL A 1 271 ? 13.828 -11.195 -10.766 1 78.31 271 VAL A N 1
ATOM 2109 C CA . VAL A 1 271 ? 13.227 -9.883 -10.57 1 78.31 271 VAL A CA 1
ATOM 2110 C C . VAL A 1 271 ? 12.133 -9.656 -11.609 1 78.31 271 VAL A C 1
ATOM 2112 O O . VAL A 1 271 ? 11.016 -9.266 -11.273 1 78.31 271 VAL A O 1
ATOM 2115 N N . LEU A 1 272 ? 12.453 -9.992 -12.805 1 82.81 272 LEU A N 1
ATOM 2116 C CA . LEU A 1 272 ? 11.492 -9.789 -13.883 1 82.81 272 LEU A CA 1
ATOM 2117 C C . LEU A 1 272 ? 10.32 -10.758 -13.758 1 82.81 272 LEU A C 1
ATOM 2119 O O . LEU A 1 272 ? 9.188 -10.422 -14.117 1 82.81 272 LEU A O 1
ATOM 2123 N N . LYS A 1 273 ? 10.641 -11.883 -13.266 1 84.56 273 LYS A N 1
ATOM 2124 C CA . LYS A 1 273 ? 9.57 -12.844 -13.031 1 84.56 273 LYS A CA 1
ATOM 2125 C C . LYS A 1 273 ? 8.555 -12.305 -12.023 1 84.56 273 LYS A C 1
ATOM 2127 O O . LYS A 1 273 ? 7.348 -12.359 -12.266 1 84.56 273 LYS A O 1
ATOM 2132 N N . ASN A 1 274 ? 9.047 -11.742 -11 1 85.19 274 ASN A N 1
ATOM 2133 C CA . ASN A 1 274 ? 8.156 -11.234 -9.969 1 85.19 274 ASN A CA 1
ATOM 2134 C C . ASN A 1 274 ? 7.414 -9.984 -10.438 1 85.19 274 ASN A C 1
ATOM 2136 O O . ASN A 1 274 ? 6.246 -9.789 -10.094 1 85.19 274 ASN A O 1
ATOM 2140 N N . LEU A 1 275 ? 8.07 -9.18 -11.172 1 87.56 275 LEU A N 1
ATOM 2141 C CA . LEU A 1 275 ? 7.41 -8.016 -11.742 1 87.56 275 LEU A CA 1
ATOM 2142 C C . LEU A 1 275 ? 6.301 -8.43 -12.703 1 87.56 275 LEU A C 1
ATOM 2144 O O . LEU A 1 275 ? 5.227 -7.824 -12.711 1 87.56 275 LEU A O 1
ATOM 2148 N N . GLY A 1 276 ? 6.66 -9.414 -13.453 1 90.75 276 GLY A N 1
ATOM 2149 C CA . GLY A 1 276 ? 5.66 -9.906 -14.383 1 90.75 276 GLY A CA 1
ATOM 2150 C C . GLY A 1 276 ? 4.438 -10.484 -13.695 1 90.75 276 GLY A C 1
ATOM 2151 O O . GLY A 1 276 ? 3.311 -10.281 -14.148 1 90.75 276 GLY A O 1
ATOM 2152 N N . GLU A 1 277 ? 4.641 -11.188 -12.656 1 90.31 277 GLU A N 1
ATOM 2153 C CA . GLU A 1 277 ? 3.539 -11.781 -11.898 1 90.31 277 GLU A CA 1
ATOM 2154 C C . GLU A 1 277 ? 2.65 -10.695 -11.289 1 90.31 277 GLU A C 1
ATOM 2156 O O . GLU A 1 277 ? 1.432 -10.867 -11.203 1 90.31 277 GLU A O 1
ATOM 2161 N N . SER A 1 278 ? 3.271 -9.617 -10.836 1 91.25 278 SER A N 1
ATOM 2162 C CA . SER A 1 278 ? 2.486 -8.531 -10.266 1 91.25 278 SER A CA 1
ATOM 2163 C C . SER A 1 278 ? 1.669 -7.816 -11.336 1 91.25 278 SER A C 1
ATOM 2165 O O . SER A 1 278 ? 0.528 -7.418 -11.094 1 91.25 278 SER A O 1
ATOM 2167 N N . LEU A 1 279 ? 2.223 -7.672 -12.5 1 93.75 279 LEU A N 1
ATOM 2168 C CA . LEU A 1 279 ? 1.496 -7.055 -13.609 1 93.75 279 LEU A CA 1
ATOM 2169 C C . LEU A 1 279 ? 0.343 -7.945 -14.062 1 93.75 279 LEU A C 1
ATOM 2171 O O . LEU A 1 279 ? -0.688 -7.445 -14.516 1 93.75 279 LEU A O 1
ATOM 2175 N N . ALA A 1 280 ? 0.605 -9.188 -13.906 1 94.75 280 ALA A N 1
ATOM 2176 C CA . ALA A 1 280 ? -0.428 -10.141 -14.297 1 94.75 280 ALA A CA 1
ATOM 2177 C C . ALA A 1 280 ? -1.684 -9.969 -13.445 1 94.75 280 ALA A C 1
ATOM 2179 O O . ALA A 1 280 ? -2.793 -10.266 -13.898 1 94.75 280 ALA A O 1
ATOM 2180 N N . VAL A 1 281 ? -1.517 -9.5 -12.242 1 94.31 281 VAL A N 1
ATOM 2181 C CA . VAL A 1 281 ? -2.664 -9.25 -11.375 1 94.31 281 VAL A CA 1
ATOM 2182 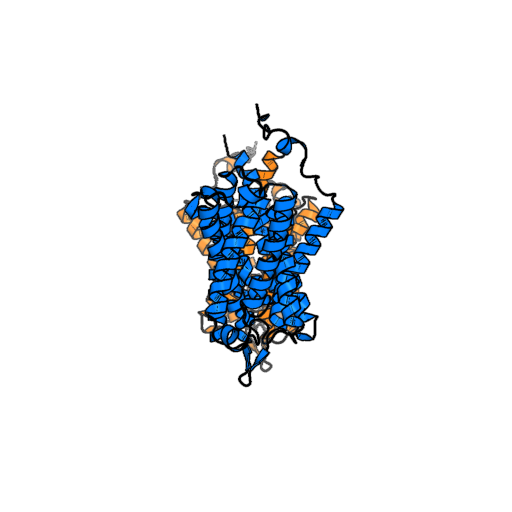C C . VAL A 1 281 ? -3.568 -8.195 -12.008 1 94.31 281 VAL A C 1
ATOM 2184 O O . VAL A 1 281 ? -4.785 -8.383 -12.094 1 94.31 281 VAL A O 1
ATOM 2187 N N . LEU A 1 282 ? -2.996 -7.168 -12.477 1 94.62 282 LEU A N 1
ATOM 2188 C CA . LEU A 1 282 ? -3.744 -6.082 -13.102 1 94.62 282 LEU A CA 1
ATOM 2189 C C . LEU A 1 282 ? -4.406 -6.555 -14.391 1 94.62 282 LEU A C 1
ATOM 2191 O O . L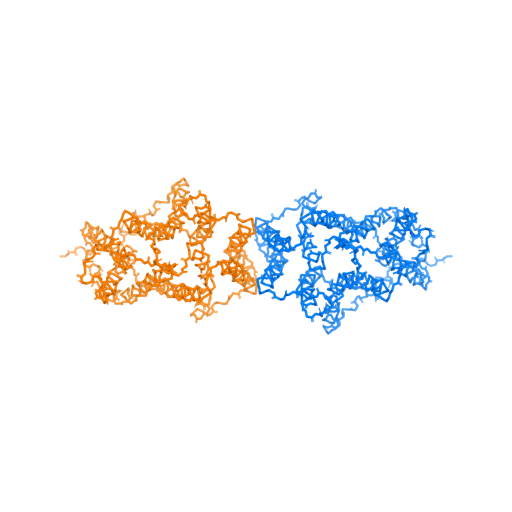EU A 1 282 ? -5.578 -6.262 -14.633 1 94.62 282 LEU A O 1
ATOM 2195 N N . VAL A 1 283 ? -3.672 -7.316 -15.156 1 95.31 283 VAL A N 1
ATOM 2196 C CA . VAL A 1 283 ? -4.195 -7.789 -16.438 1 95.31 283 VAL A CA 1
ATOM 2197 C C . VAL A 1 283 ? -5.355 -8.75 -16.188 1 95.31 283 VAL A C 1
ATOM 2199 O O . VAL A 1 283 ? -6.355 -8.727 -16.906 1 95.31 283 VAL A O 1
ATOM 2202 N N . THR A 1 284 ? -5.199 -9.594 -15.203 1 94.81 284 THR A N 1
ATOM 2203 C CA . THR A 1 284 ? -6.277 -10.516 -14.859 1 94.81 284 THR A CA 1
ATOM 2204 C C . THR A 1 284 ? -7.547 -9.75 -14.508 1 94.81 284 THR A C 1
ATOM 2206 O O . THR A 1 284 ? -8.633 -10.094 -14.969 1 94.81 284 THR A O 1
ATOM 2209 N N . TYR A 1 285 ? -7.449 -8.734 -13.727 1 93.12 285 TYR A N 1
ATOM 2210 C CA . TYR A 1 285 ? -8.602 -7.922 -13.344 1 93.12 285 TYR A CA 1
ATOM 2211 C C . TYR A 1 285 ? -9.234 -7.266 -14.57 1 93.12 285 TYR A C 1
ATOM 2213 O O . TYR A 1 285 ? -10.461 -7.254 -14.711 1 93.12 285 TYR A O 1
ATOM 2221 N N . LEU A 1 286 ? -8.383 -6.762 -15.438 1 93.25 286 LEU A N 1
ATOM 2222 C CA . LEU A 1 286 ? -8.891 -6.094 -16.625 1 93.25 286 LEU A CA 1
ATOM 2223 C C . LEU A 1 286 ? -9.617 -7.078 -17.547 1 93.25 286 LEU A C 1
ATOM 2225 O O . LEU A 1 286 ? -10.641 -6.738 -18.141 1 93.25 286 LEU A O 1
ATOM 2229 N N . ILE A 1 287 ? -9.125 -8.258 -17.625 1 93.19 287 ILE A N 1
ATOM 2230 C CA . ILE A 1 287 ? -9.781 -9.273 -18.422 1 93.19 287 ILE A CA 1
ATOM 2231 C C . ILE A 1 287 ? -11.148 -9.602 -17.844 1 93.19 287 ILE A C 1
ATOM 2233 O O . ILE A 1 287 ? -12.133 -9.719 -18.578 1 93.19 287 ILE A O 1
ATOM 2237 N N . GLU A 1 288 ? -11.195 -9.664 -16.578 1 90.81 288 GLU A N 1
ATOM 2238 C CA . GLU A 1 288 ? -12.453 -9.984 -15.906 1 90.81 288 GLU A CA 1
ATOM 2239 C C . GLU A 1 288 ? -13.492 -8.891 -16.125 1 90.81 288 GLU A C 1
ATOM 2241 O O . GLU A 1 288 ? -14.68 -9.18 -16.281 1 90.81 288 GLU A O 1
ATOM 2246 N N . VAL A 1 289 ? -13.062 -7.676 -16.141 1 90.12 289 VAL A N 1
ATOM 2247 C CA . VAL A 1 289 ? -13.984 -6.551 -16.25 1 90.12 289 VAL A CA 1
ATOM 2248 C C . VAL A 1 289 ? -14.344 -6.324 -17.719 1 90.12 289 VAL A C 1
ATOM 2250 O O . VAL A 1 289 ? -15.477 -5.957 -18.031 1 90.12 289 VAL A O 1
ATOM 2253 N N . LEU A 1 290 ? -13.477 -6.551 -18.594 1 90.88 290 LEU A N 1
ATOM 2254 C CA . LEU A 1 290 ? -13.68 -6.188 -20 1 90.88 290 LEU A CA 1
ATOM 2255 C C . LEU A 1 290 ? -14.375 -7.309 -20.75 1 90.88 290 LEU A C 1
ATOM 2257 O O . LEU A 1 290 ? -15.109 -7.055 -21.703 1 90.88 290 LEU A O 1
ATOM 2261 N N . LEU A 1 291 ? -14.125 -8.539 -20.359 1 89.38 291 LEU A N 1
ATOM 2262 C CA . LEU A 1 291 ? -14.758 -9.648 -21.062 1 89.38 291 LEU A CA 1
ATOM 2263 C C . LEU A 1 291 ? -16.156 -9.922 -20.516 1 89.38 291 LEU A C 1
ATOM 2265 O O . LEU A 1 291 ? -16.312 -10.164 -19.328 1 89.38 291 LEU A O 1
ATOM 2269 N N . PRO A 1 292 ? -17.141 -9.938 -21.328 1 83.06 292 PRO A N 1
ATOM 2270 C CA . PRO A 1 292 ? -18.531 -10.117 -20.906 1 83.06 292 PRO A CA 1
ATOM 2271 C C . PRO A 1 292 ? -18.797 -11.5 -20.312 1 83.06 292 PRO A C 1
ATOM 2273 O O . PRO A 1 292 ? -19.781 -11.688 -19.594 1 83.06 292 PRO A O 1
ATOM 2276 N N . THR A 1 293 ? -17.922 -12.398 -20.531 1 81.88 293 THR A N 1
ATOM 2277 C CA . THR A 1 293 ? -18.109 -13.75 -20.016 1 81.88 293 THR A CA 1
ATOM 2278 C C . THR A 1 293 ? -18.141 -13.75 -18.484 1 81.88 293 THR A C 1
ATOM 2280 O O . THR A 1 293 ? -18.812 -14.578 -17.875 1 81.88 293 THR A O 1
ATOM 2283 N N . PHE A 1 294 ? -17.562 -12.812 -17.766 1 84.12 294 PHE A N 1
ATOM 2284 C CA . PHE A 1 294 ? -17.406 -12.867 -16.328 1 84.12 294 PHE A CA 1
ATOM 2285 C C . PHE A 1 294 ? -18.391 -11.922 -15.641 1 84.12 294 PHE A C 1
ATOM 2287 O O . PHE A 1 294 ? -18.641 -12.039 -14.438 1 84.12 294 PHE A O 1
ATOM 2294 N N . ASP A 1 295 ? -19.125 -11.094 -16.297 1 79.88 295 ASP A N 1
ATOM 2295 C CA . ASP A 1 295 ? -20.125 -10.164 -15.781 1 79.88 295 ASP A CA 1
ATOM 2296 C C . ASP A 1 295 ? -19.609 -9.445 -14.539 1 79.88 295 ASP A C 1
ATOM 2298 O O . ASP A 1 295 ? -20.344 -9.297 -13.555 1 79.88 295 ASP A O 1
ATOM 2302 N N . THR A 1 296 ? -18.375 -9.203 -14.367 1 83.88 296 THR A N 1
ATOM 2303 C CA . THR A 1 296 ? -17.828 -8.461 -13.234 1 83.88 296 THR A CA 1
ATOM 2304 C C . THR A 1 296 ? -17.953 -6.957 -13.461 1 83.88 296 THR A C 1
ATOM 2306 O O . THR A 1 296 ? -17.438 -6.43 -14.445 1 83.88 296 THR A O 1
ATOM 2309 N N . PRO A 1 297 ? -18.656 -6.336 -12.594 1 86.19 297 PRO A N 1
ATOM 2310 C CA . PRO A 1 297 ? -18.797 -4.887 -12.75 1 86.19 297 PRO A CA 1
ATOM 2311 C C . PRO A 1 297 ? -17.516 -4.129 -12.438 1 86.19 297 PRO A C 1
ATOM 2313 O O . PRO A 1 297 ? -16.734 -4.551 -11.578 1 86.19 297 PRO A O 1
ATOM 2316 N N . PHE A 1 298 ? -17.344 -3.121 -13.195 1 89.25 298 PHE A N 1
ATOM 2317 C CA . PHE A 1 298 ? -16.172 -2.271 -12.969 1 89.25 298 PHE A CA 1
ATOM 2318 C C . PHE A 1 298 ? -16.391 -1.355 -11.773 1 89.25 298 PHE A C 1
ATOM 2320 O O . PHE A 1 298 ? -17.375 -0.616 -11.727 1 89.25 298 PHE A O 1
ATOM 2327 N N . HIS A 1 299 ? -15.578 -1.475 -10.797 1 88.88 299 HIS A N 1
ATOM 2328 C CA . HIS A 1 299 ? -15.555 -0.562 -9.656 1 88.88 299 HIS A CA 1
ATOM 2329 C C . HIS A 1 299 ? -14.18 0.093 -9.508 1 88.88 299 HIS A C 1
ATOM 2331 O O . HIS A 1 299 ? -13.164 -0.596 -9.469 1 88.88 299 HIS A O 1
ATOM 2337 N N . LEU A 1 300 ? -14.133 1.37 -9.461 1 90.56 300 LEU A N 1
ATOM 2338 C CA . LEU A 1 300 ? -12.891 2.121 -9.328 1 90.56 300 LEU A CA 1
ATOM 2339 C C . LEU A 1 300 ? -12.141 1.717 -8.062 1 90.56 300 LEU A C 1
ATOM 2341 O O . LEU A 1 300 ? -10.914 1.663 -8.055 1 90.56 300 LEU A O 1
ATOM 2345 N N . ARG A 1 301 ? -12.938 1.446 -7.062 1 90.5 301 ARG A N 1
ATOM 2346 C CA . ARG A 1 301 ? -12.32 1.062 -5.793 1 90.5 301 ARG A CA 1
ATOM 2347 C C . ARG A 1 301 ? -11.531 -0.233 -5.941 1 90.5 301 ARG A C 1
ATOM 2349 O O . ARG A 1 301 ? -10.438 -0.365 -5.383 1 90.5 301 ARG A O 1
ATOM 2356 N N . THR A 1 302 ? -12.055 -1.152 -6.691 1 92.06 302 THR A N 1
ATOM 2357 C CA . THR A 1 302 ? -11.391 -2.438 -6.875 1 92.06 302 THR A CA 1
ATOM 2358 C C . THR A 1 302 ? -10.148 -2.281 -7.746 1 92.06 302 THR A C 1
ATOM 2360 O O . THR A 1 302 ? -9.109 -2.898 -7.48 1 92.06 302 THR A O 1
ATOM 2363 N N . LEU A 1 303 ? -10.234 -1.49 -8.75 1 94.38 303 LEU A N 1
ATOM 2364 C CA . LEU A 1 303 ? -9.078 -1.225 -9.602 1 94.38 303 LEU A CA 1
ATOM 2365 C C . LEU A 1 303 ? -7.945 -0.593 -8.797 1 94.38 303 LEU A C 1
ATOM 2367 O O . LEU A 1 303 ? -6.781 -0.976 -8.945 1 94.38 303 LEU A O 1
ATOM 2371 N N . LEU A 1 304 ? -8.281 0.315 -7.941 1 95.56 304 LEU A N 1
ATOM 2372 C CA . LEU A 1 304 ? -7.277 1.007 -7.145 1 95.56 304 LEU A CA 1
ATOM 2373 C C . LEU A 1 304 ? -6.578 0.04 -6.195 1 95.56 304 LEU A C 1
ATOM 2375 O O . LEU A 1 304 ? -5.363 0.127 -5.996 1 95.56 304 LEU A O 1
ATOM 2379 N N . VAL A 1 305 ? -7.352 -0.808 -5.641 1 95.88 305 VAL A N 1
ATOM 2380 C CA . VAL A 1 305 ? -6.758 -1.781 -4.73 1 95.88 305 VAL A CA 1
ATOM 2381 C C . VAL A 1 305 ? -5.805 -2.691 -5.496 1 95.88 305 VAL A C 1
ATOM 2383 O O . VAL A 1 305 ? -4.723 -3.023 -5.004 1 95.88 305 VAL A O 1
ATOM 2386 N N . VAL A 1 306 ? -6.164 -3.076 -6.699 1 96.06 306 VAL A N 1
ATOM 2387 C CA . VAL A 1 306 ? -5.309 -3.91 -7.539 1 96.06 306 VAL A CA 1
ATOM 2388 C C . VAL A 1 306 ? -4.008 -3.176 -7.84 1 96.06 306 VAL A C 1
ATOM 2390 O O . VAL A 1 306 ? -2.924 -3.764 -7.773 1 96.06 306 VAL A O 1
ATOM 2393 N N . VAL A 1 307 ? -4.129 -1.966 -8.102 1 96.44 307 VAL A N 1
ATOM 2394 C CA . VAL A 1 307 ? -2.953 -1.154 -8.398 1 96.44 307 VAL A CA 1
ATOM 2395 C C . VAL A 1 307 ? -2.078 -1.036 -7.152 1 96.44 307 VAL A C 1
ATOM 2397 O O . VAL A 1 307 ? -0.849 -1.088 -7.242 1 96.44 307 VAL A O 1
ATOM 2400 N N . VAL A 1 308 ? -2.709 -0.896 -6.023 1 97.06 308 VAL A N 1
ATOM 2401 C CA . VAL A 1 308 ? -1.969 -0.805 -4.77 1 97.06 308 VAL A CA 1
ATOM 2402 C C . VAL A 1 308 ? -1.179 -2.092 -4.543 1 97.06 308 VAL A C 1
ATOM 2404 O O . VAL A 1 308 ? -0.012 -2.049 -4.145 1 97.06 308 VAL A O 1
ATOM 2407 N N . VAL A 1 309 ? -1.793 -3.164 -4.809 1 96.06 309 VAL A N 1
ATOM 2408 C CA . VAL A 1 309 ? -1.114 -4.445 -4.641 1 96.06 309 VAL A CA 1
ATOM 2409 C C . VAL A 1 309 ? 0.068 -4.535 -5.605 1 96.06 309 VAL A C 1
ATOM 2411 O O . VAL A 1 309 ? 1.177 -4.898 -5.203 1 96.06 309 VAL A O 1
ATOM 2414 N N . MET A 1 310 ? -0.159 -4.18 -6.82 1 96.12 310 MET A N 1
ATOM 2415 C CA . MET A 1 310 ? 0.894 -4.227 -7.832 1 96.12 310 MET A CA 1
ATOM 2416 C C . MET A 1 310 ? 2.064 -3.332 -7.438 1 96.12 310 MET A C 1
ATOM 2418 O O . MET A 1 310 ? 3.223 -3.75 -7.512 1 96.12 310 MET A O 1
ATOM 2422 N N . LEU A 1 311 ? 1.768 -2.16 -7.008 1 96.31 311 LEU A N 1
ATOM 2423 C CA . LEU A 1 311 ? 2.811 -1.207 -6.641 1 96.31 311 LEU A CA 1
ATOM 2424 C C . LEU A 1 311 ? 3.549 -1.665 -5.387 1 96.31 311 LEU A C 1
ATOM 2426 O O . LEU A 1 311 ? 4.754 -1.436 -5.254 1 96.31 311 LEU A O 1
ATOM 2430 N N . SER A 1 312 ? 2.803 -2.23 -4.469 1 96.56 312 SER A N 1
ATOM 2431 C CA . SER A 1 312 ? 3.443 -2.723 -3.256 1 96.56 312 SER A CA 1
ATOM 2432 C C . SER A 1 312 ? 4.41 -3.861 -3.562 1 96.56 312 SER A C 1
ATOM 2434 O O . SER A 1 312 ? 5.512 -3.912 -3.014 1 96.56 312 SER A O 1
ATOM 2436 N N . VAL A 1 313 ? 4.012 -4.738 -4.41 1 95.19 313 VAL A N 1
ATOM 2437 C CA . VAL A 1 313 ? 4.879 -5.844 -4.805 1 95.19 313 VAL A CA 1
ATOM 2438 C C . VAL A 1 313 ? 6.121 -5.301 -5.508 1 95.19 313 VAL A C 1
ATOM 2440 O O . VAL A 1 313 ? 7.242 -5.719 -5.215 1 95.19 313 VAL A O 1
ATOM 2443 N N . ASN A 1 314 ? 5.906 -4.383 -6.398 1 93.69 314 ASN A N 1
ATOM 2444 C CA . ASN A 1 314 ? 7.027 -3.768 -7.102 1 93.69 314 ASN A CA 1
ATOM 2445 C C . ASN A 1 314 ? 7.98 -3.072 -6.133 1 93.69 314 ASN A C 1
ATOM 2447 O O . ASN A 1 314 ? 9.195 -3.1 -6.328 1 93.69 314 ASN A O 1
ATOM 2451 N N . ALA A 1 315 ? 7.391 -2.473 -5.18 1 94.62 315 ALA A N 1
ATOM 2452 C CA . ALA A 1 315 ? 8.219 -1.791 -4.188 1 94.62 315 ALA A CA 1
ATOM 2453 C C . ALA A 1 315 ? 9.086 -2.785 -3.424 1 94.62 315 ALA A C 1
ATOM 2455 O O . ALA A 1 315 ? 10.273 -2.531 -3.188 1 94.62 315 ALA A O 1
ATOM 2456 N N . TYR A 1 316 ? 8.516 -3.895 -3.051 1 94.12 316 TYR A N 1
ATOM 2457 C CA . TYR A 1 316 ? 9.273 -4.895 -2.312 1 94.12 316 TYR A CA 1
ATOM 2458 C C . TYR A 1 316 ? 10.391 -5.473 -3.172 1 94.12 316 TYR A C 1
ATOM 2460 O O . TYR A 1 316 ? 11.531 -5.602 -2.717 1 94.12 316 TYR A O 1
ATOM 2468 N N . ILE A 1 317 ? 10.102 -5.758 -4.383 1 91.31 317 ILE A N 1
ATOM 2469 C CA . ILE A 1 317 ? 11.086 -6.359 -5.277 1 91.31 317 ILE A CA 1
ATOM 2470 C C . ILE A 1 317 ? 12.211 -5.363 -5.543 1 91.31 317 ILE A C 1
ATOM 2472 O O . ILE A 1 317 ? 13.391 -5.73 -5.508 1 91.31 317 ILE A O 1
ATOM 2476 N N . SER A 1 318 ? 11.844 -4.145 -5.742 1 89 318 SER A N 1
ATOM 2477 C CA . SER A 1 318 ? 12.836 -3.115 -6.043 1 89 318 SER A CA 1
ATOM 2478 C C . SER A 1 318 ? 13.664 -2.77 -4.809 1 89 318 SER A C 1
ATOM 2480 O O . SER A 1 318 ? 14.805 -2.314 -4.926 1 89 318 SER A O 1
ATOM 2482 N N . SER A 1 319 ? 13.086 -2.92 -3.693 1 90.5 319 SER A N 1
ATOM 2483 C CA . SER A 1 319 ? 13.797 -2.586 -2.461 1 90.5 319 SER A CA 1
ATOM 2484 C C . SER A 1 319 ? 15 -3.504 -2.246 1 90.5 319 SER A C 1
ATOM 2486 O O . SER A 1 319 ? 15.969 -3.123 -1.585 1 90.5 319 SER A O 1
ATOM 2488 N N . LYS A 1 320 ? 14.969 -4.695 -2.74 1 86.19 320 LYS A N 1
ATOM 2489 C CA . LYS A 1 320 ? 16.062 -5.641 -2.555 1 86.19 320 LYS A CA 1
ATOM 2490 C C . LYS A 1 320 ? 17.359 -5.105 -3.166 1 86.19 320 LYS A C 1
ATOM 2492 O O . LYS A 1 320 ? 18.422 -5.195 -2.551 1 86.19 320 LYS A O 1
ATOM 2497 N N . ALA A 1 321 ? 17.203 -4.562 -4.273 1 81.94 321 ALA A N 1
ATOM 2498 C CA . ALA A 1 321 ? 18.375 -4.008 -4.941 1 81.94 321 ALA A CA 1
ATOM 2499 C C . ALA A 1 321 ? 18.906 -2.783 -4.199 1 81.94 321 ALA A C 1
ATOM 2501 O O . ALA A 1 321 ? 20.125 -2.607 -4.059 1 81.94 321 ALA A O 1
ATOM 2502 N N . VAL A 1 322 ? 18.047 -2.018 -3.742 1 82.94 322 VAL A N 1
ATOM 2503 C CA . VAL A 1 322 ? 18.422 -0.778 -3.076 1 82.94 322 VAL A CA 1
ATOM 2504 C C . VAL A 1 322 ? 19.078 -1.096 -1.731 1 82.94 322 VAL A C 1
ATOM 2506 O O . VAL A 1 322 ? 20.094 -0.5 -1.374 1 82.94 322 VAL A O 1
ATOM 2509 N N . VAL A 1 323 ? 18.484 -2.02 -1.045 1 84.81 323 VAL A N 1
ATOM 2510 C CA . VAL A 1 323 ? 19 -2.398 0.265 1 84.81 323 VAL A CA 1
ATOM 2511 C C . VAL A 1 323 ? 20.359 -3.082 0.107 1 84.81 323 VAL A C 1
ATOM 2513 O O . VAL A 1 323 ? 21.266 -2.865 0.913 1 84.81 323 VAL A O 1
ATOM 2516 N N . ALA A 1 324 ? 20.484 -3.875 -0.884 1 81.06 324 ALA A N 1
ATOM 2517 C CA . ALA A 1 324 ? 21.766 -4.547 -1.139 1 81.06 324 ALA A CA 1
ATOM 2518 C C . ALA A 1 324 ? 22.859 -3.535 -1.42 1 81.06 324 ALA A C 1
ATOM 2520 O O . ALA A 1 324 ? 24 -3.697 -0.954 1 81.06 324 ALA A O 1
ATOM 2521 N N . LYS A 1 325 ? 22.547 -2.566 -2.121 1 79.38 325 LYS A N 1
ATOM 2522 C CA . LYS A 1 325 ? 23.516 -1.513 -2.408 1 79.38 325 LYS A CA 1
ATOM 2523 C C . LYS A 1 325 ? 23.875 -0.73 -1.146 1 79.38 325 LYS A C 1
ATOM 2525 O O . LYS A 1 325 ? 25.031 -0.356 -0.944 1 79.38 325 LYS A O 1
ATOM 2530 N N . ALA A 1 326 ? 22.969 -0.551 -0.356 1 78.25 326 ALA A N 1
ATOM 2531 C CA . ALA A 1 326 ? 23.172 0.204 0.876 1 78.25 326 ALA A CA 1
ATOM 2532 C C . ALA A 1 326 ? 24.016 -0.595 1.868 1 78.25 326 ALA A C 1
ATOM 2534 O O . ALA A 1 326 ? 24.828 -0.028 2.604 1 78.25 326 ALA A O 1
ATOM 2535 N N . GLU A 1 327 ? 23.812 -1.823 1.962 1 77 327 GLU A N 1
ATOM 2536 C CA . GLU A 1 327 ? 24.531 -2.688 2.885 1 77 327 GLU A CA 1
ATOM 2537 C C . GLU A 1 327 ? 25.984 -2.889 2.432 1 77 327 GLU A C 1
ATOM 2539 O O . GLU A 1 327 ? 26.875 -3.119 3.254 1 77 327 GLU A O 1
ATOM 2544 N N . LYS A 1 328 ? 26.234 -2.891 1.181 1 74.31 328 LYS A N 1
ATOM 2545 C CA . LYS A 1 328 ? 27.609 -2.996 0.713 1 74.31 328 LYS A CA 1
ATOM 2546 C C . LYS A 1 328 ? 28.453 -1.83 1.222 1 74.31 328 LYS A C 1
ATOM 2548 O O . LYS A 1 328 ? 29.656 -1.976 1.434 1 74.31 328 LYS A O 1
ATOM 2553 N N . LEU A 1 329 ? 27.797 -0.781 1.426 1 62.62 329 LEU A N 1
ATOM 2554 C CA . LEU A 1 329 ? 28.531 0.377 1.938 1 62.62 329 LEU A CA 1
ATOM 2555 C C . LEU A 1 329 ? 28.75 0.258 3.443 1 62.62 329 LEU A C 1
ATOM 2557 O O . LEU A 1 329 ? 29.719 0.791 3.977 1 62.62 329 LEU A O 1
ATOM 2561 N N . SER A 1 330 ? 27.875 -0.293 4.137 1 58.16 330 SER A N 1
ATOM 2562 C CA . SER A 1 330 ? 28.031 -0.365 5.59 1 58.16 330 SER A CA 1
ATOM 2563 C C . SER A 1 330 ? 29.031 -1.43 5.992 1 58.16 330 SER A C 1
ATOM 2565 O O . SER A 1 330 ? 29.344 -1.587 7.176 1 58.16 330 SER A O 1
ATOM 2567 N N . LEU A 1 331 ? 29.469 -2.254 5.066 1 51 331 LEU A N 1
ATOM 2568 C CA . LEU A 1 331 ? 30.531 -3.195 5.41 1 51 331 LEU A CA 1
ATOM 2569 C C . LEU A 1 331 ? 31.891 -2.498 5.449 1 51 331 LEU A C 1
ATOM 2571 O O . LEU A 1 331 ? 32.219 -1.738 4.539 1 51 331 LEU A O 1
ATOM 2575 N N . PRO A 1 332 ? 32.625 -2.48 6.605 1 47.84 332 PRO A N 1
ATOM 2576 C CA . PRO A 1 332 ? 33.969 -1.944 6.727 1 47.84 332 PRO A CA 1
ATOM 2577 C C . PRO A 1 332 ? 34.938 -2.553 5.711 1 47.84 332 PRO A C 1
ATOM 2579 O O . PRO A 1 332 ? 34.75 -3.695 5.285 1 47.84 332 PRO A O 1
ATOM 2582 N N . MET B 1 1 ? 31.328 53.938 24.734 1 20.03 1 MET B N 1
ATOM 2583 C CA . MET B 1 1 ? 31.906 52.719 24.141 1 20.03 1 MET B CA 1
ATOM 2584 C C . MET B 1 1 ? 31 51.531 24.406 1 20.03 1 MET B C 1
ATOM 2586 O O . MET B 1 1 ? 31 50.969 25.5 1 20.03 1 MET B O 1
ATOM 2590 N N . VAL B 1 2 ? 29.734 51.531 24.125 1 23.12 2 VAL B N 1
ATOM 2591 C CA . VAL B 1 2 ? 28.688 50.562 24.453 1 23.12 2 VAL B CA 1
ATOM 2592 C C . VAL B 1 2 ? 29.062 49.188 23.891 1 23.12 2 VAL B C 1
ATOM 2594 O O . VAL B 1 2 ? 29.375 49.062 22.703 1 23.12 2 VAL B O 1
ATOM 2597 N N . ALA B 1 3 ? 29.781 48.375 24.766 1 25.75 3 ALA B N 1
ATOM 2598 C CA . ALA B 1 3 ? 30.266 47.031 24.438 1 25.75 3 ALA B CA 1
ATOM 2599 C C . ALA B 1 3 ? 29.25 46.281 23.578 1 25.75 3 ALA B C 1
ATOM 2601 O O . ALA B 1 3 ? 28.062 46.25 23.906 1 25.75 3 ALA B O 1
ATOM 2602 N N . ALA B 1 4 ? 29.453 46.188 22.344 1 25.7 4 ALA B N 1
ATOM 2603 C CA . ALA B 1 4 ? 28.828 45.5 21.219 1 25.7 4 ALA B CA 1
ATOM 2604 C C . ALA B 1 4 ? 28.5 44.062 21.578 1 25.7 4 ALA B C 1
ATOM 2606 O O . ALA B 1 4 ? 29.391 43.281 21.969 1 25.7 4 ALA B O 1
ATOM 2607 N N . TYR B 1 5 ? 27.359 43.844 22.359 1 25.98 5 TYR B N 1
ATOM 2608 C CA . TYR B 1 5 ? 26.938 42.5 22.703 1 25.98 5 TYR B CA 1
ATOM 2609 C C . TYR B 1 5 ? 27.203 41.5 21.562 1 25.98 5 TYR B C 1
ATOM 2611 O O . TYR B 1 5 ? 26.656 41.656 20.469 1 25.98 5 TYR B O 1
ATOM 2619 N N . SER B 1 6 ? 28.422 41.062 21.391 1 27.61 6 SER B N 1
ATOM 2620 C CA . SER B 1 6 ? 28.922 40.062 20.438 1 27.61 6 SER B CA 1
ATOM 2621 C C . SER B 1 6 ? 28.125 38.781 20.531 1 27.61 6 SER B C 1
ATOM 2623 O O . SER B 1 6 ? 27.875 38.25 21.625 1 27.61 6 SER B O 1
ATOM 2625 N N . GLY B 1 7 ? 26.969 38.562 19.797 1 29.27 7 GLY B N 1
ATOM 2626 C CA . GLY B 1 7 ? 26.109 37.438 19.453 1 29.27 7 GLY B CA 1
ATOM 2627 C C . GLY B 1 7 ? 26.719 36.094 19.75 1 29.27 7 GLY B C 1
ATOM 2628 O O . GLY B 1 7 ? 26.172 35.062 19.391 1 29.27 7 GLY B O 1
ATOM 2629 N N . ALA B 1 8 ? 27.984 35.906 20.047 1 33.12 8 ALA B N 1
ATOM 2630 C CA . ALA B 1 8 ? 28.719 34.688 20.391 1 33.12 8 ALA B CA 1
ATOM 2631 C C . ALA B 1 8 ? 28.109 34 21.625 1 33.12 8 ALA B C 1
ATOM 2633 O O . ALA B 1 8 ? 28.141 32.781 21.75 1 33.12 8 ALA B O 1
ATOM 2634 N N . GLU B 1 9 ? 27.75 34.719 22.672 1 32.25 9 GLU B N 1
ATOM 2635 C CA . GLU B 1 9 ? 27.297 34.125 23.922 1 32.25 9 GLU B CA 1
ATOM 2636 C C . GLU B 1 9 ? 26.016 33.312 23.703 1 32.25 9 GLU B C 1
ATOM 2638 O O . GLU B 1 9 ? 25.75 32.344 24.438 1 32.25 9 GLU B O 1
ATOM 2643 N N . PHE B 1 10 ? 25.031 33.719 22.938 1 31.8 10 PHE B N 1
ATOM 2644 C CA . PHE B 1 10 ? 23.812 33 22.703 1 31.8 10 PHE B CA 1
ATOM 2645 C C . PHE B 1 10 ? 24.078 31.766 21.828 1 31.8 10 PHE B C 1
ATOM 2647 O O . PHE B 1 10 ? 23.219 30.891 21.688 1 31.8 10 PHE B O 1
ATOM 2654 N N . GLU B 1 11 ? 25.125 31.609 21.062 1 36.5 11 GLU B N 1
ATOM 2655 C CA . GLU B 1 11 ? 25.594 30.391 20.391 1 36.5 11 GLU B CA 1
ATOM 2656 C C . GLU B 1 11 ? 25.906 29.281 21.391 1 36.5 11 GLU B C 1
ATOM 2658 O O . GLU B 1 11 ? 25.672 28.109 21.109 1 36.5 11 GLU B O 1
ATOM 2663 N N . GLU B 1 12 ? 26.719 29.5 22.453 1 38.09 12 GLU B N 1
ATOM 2664 C CA . GLU B 1 12 ? 27.234 28.5 23.391 1 38.09 12 GLU B CA 1
ATOM 2665 C C . GLU B 1 12 ? 26.109 27.859 24.203 1 38.09 12 GLU B C 1
ATOM 2667 O O . GLU B 1 12 ? 26.125 26.656 24.469 1 38.09 12 GLU B O 1
ATOM 2672 N N . ASN B 1 13 ? 25.328 28.609 25.031 1 36.53 13 ASN B N 1
ATOM 2673 C CA . ASN B 1 13 ? 24.516 28.094 26.141 1 36.53 13 ASN B CA 1
ATOM 2674 C C . ASN B 1 13 ? 23.281 27.344 25.625 1 36.53 13 ASN B C 1
ATOM 2676 O O . ASN B 1 13 ? 22.516 26.812 26.422 1 36.53 13 ASN B O 1
ATOM 2680 N N . THR B 1 14 ? 22.531 27.781 24.703 1 34.41 14 THR B N 1
ATOM 2681 C CA . THR B 1 14 ? 21.406 26.891 24.5 1 34.41 14 THR B CA 1
ATOM 2682 C C . THR B 1 14 ? 21.859 25.594 23.828 1 34.41 14 THR B C 1
ATOM 2684 O O . THR B 1 14 ? 21.891 25.484 22.609 1 34.41 14 THR B O 1
ATOM 2687 N N . LYS B 1 15 ? 22.984 25.203 24.062 1 41.72 15 LYS B N 1
ATOM 2688 C CA . LYS B 1 15 ? 23.109 23.781 23.75 1 41.72 15 LYS B CA 1
ATOM 2689 C C . LYS B 1 15 ? 21.766 23.078 23.906 1 41.72 15 LYS B C 1
ATOM 2691 O O . LYS B 1 15 ? 21.125 23.141 24.953 1 41.72 15 LYS B O 1
ATOM 2696 N N . LYS B 1 16 ? 20.969 23.016 22.922 1 49.78 16 LYS B N 1
ATOM 2697 C CA . LYS B 1 16 ? 19.734 22.25 22.812 1 49.78 16 LYS B CA 1
ATOM 2698 C C . LYS B 1 16 ? 19.766 21.016 23.719 1 49.78 16 LYS B C 1
ATOM 2700 O O . LYS B 1 16 ? 20.578 20.109 23.516 1 49.78 16 LYS B O 1
ATOM 2705 N N . ALA B 1 17 ? 19.609 21.25 25.031 1 52.69 17 ALA B N 1
ATOM 2706 C CA . ALA B 1 17 ? 19.5 20.062 25.875 1 52.69 17 ALA B CA 1
ATOM 2707 C C . ALA B 1 17 ? 18.781 18.938 25.141 1 52.69 17 ALA B C 1
ATOM 2709 O O . ALA B 1 17 ? 17.641 19.094 24.703 1 52.69 17 ALA B O 1
ATOM 2710 N N . VAL B 1 18 ? 19.516 18.047 24.578 1 61.91 18 VAL B N 1
ATOM 2711 C CA . VAL B 1 18 ? 18.953 16.859 23.969 1 61.91 18 VAL B CA 1
ATOM 2712 C C . VAL B 1 18 ? 18.047 16.141 24.969 1 61.91 18 VAL B C 1
ATOM 2714 O O . VAL B 1 18 ? 18.484 15.773 26.062 1 61.91 18 VAL B O 1
ATOM 2717 N N . PRO B 1 19 ? 16.734 16.422 24.812 1 71.19 19 PRO B N 1
ATOM 2718 C CA . PRO B 1 19 ? 15.805 15.75 25.734 1 71.19 19 PRO B CA 1
ATOM 2719 C C . PRO B 1 19 ? 16.125 14.273 25.922 1 71.19 19 PRO B C 1
ATOM 2721 O O . PRO B 1 19 ? 16.75 13.656 25.047 1 71.19 19 PRO B O 1
ATOM 2724 N N . SER B 1 20 ? 15.859 13.812 27.141 1 78.75 20 SER B N 1
ATOM 2725 C CA . SER B 1 20 ? 16 12.391 27.469 1 78.75 20 SER B CA 1
ATOM 2726 C C . SER B 1 20 ? 15.18 11.531 26.516 1 78.75 20 SER B C 1
ATOM 2728 O O . SER B 1 20 ? 14.289 12.031 25.828 1 78.75 20 SER B O 1
ATOM 2730 N N . ALA B 1 21 ? 15.547 10.359 26.344 1 80.12 21 ALA B N 1
ATOM 2731 C CA . ALA B 1 21 ? 14.836 9.406 25.5 1 80.12 21 ALA B CA 1
ATOM 2732 C C . ALA B 1 21 ? 13.359 9.32 25.891 1 80.12 21 ALA B C 1
ATOM 2734 O O . ALA B 1 21 ? 12.484 9.242 25.016 1 80.12 21 ALA B O 1
ATOM 2735 N N . ALA B 1 22 ? 13.18 9.367 27.141 1 85.31 22 ALA B N 1
ATOM 2736 C CA . ALA B 1 22 ? 11.812 9.312 27.641 1 85.31 22 ALA B CA 1
ATOM 2737 C C . ALA B 1 22 ? 11.039 10.57 27.25 1 85.31 22 ALA B C 1
ATOM 2739 O O . ALA B 1 22 ? 9.867 10.484 26.859 1 85.31 22 ALA B O 1
ATOM 2740 N N . ALA B 1 23 ? 11.711 11.633 27.328 1 83.19 23 ALA B N 1
ATOM 2741 C CA . ALA B 1 23 ? 11.062 12.891 26.953 1 83.19 23 ALA B CA 1
ATOM 2742 C C . ALA B 1 23 ? 10.773 12.922 25.453 1 83.19 23 ALA B C 1
ATOM 2744 O O . ALA B 1 23 ? 9.727 13.422 25.031 1 83.19 23 ALA B O 1
ATOM 2745 N N . LYS B 1 24 ? 11.602 12.344 24.781 1 84.5 24 LYS B N 1
ATOM 2746 C CA . LYS B 1 24 ? 11.406 12.281 23.344 1 84.5 24 LYS B CA 1
ATOM 2747 C C . LYS B 1 24 ? 10.219 11.391 22.984 1 84.5 24 LYS B C 1
ATOM 2749 O O . LYS B 1 24 ? 9.398 11.742 22.125 1 84.5 24 LYS B O 1
ATOM 2754 N N . THR B 1 25 ? 10.172 10.297 23.688 1 88.19 25 THR B N 1
ATOM 2755 C CA . THR B 1 25 ? 9.062 9.375 23.469 1 88.19 25 THR B CA 1
ATOM 2756 C C . THR B 1 25 ? 7.742 10.008 23.906 1 88.19 25 THR B C 1
ATOM 2758 O O . THR B 1 25 ? 6.719 9.852 23.234 1 88.19 25 THR B O 1
ATOM 2761 N N . GLY B 1 26 ? 7.816 10.695 24.953 1 89.69 26 GLY B N 1
ATOM 2762 C CA . GLY B 1 26 ? 6.621 11.375 25.422 1 89.69 26 GLY B CA 1
ATOM 2763 C C . GLY B 1 26 ? 6.137 12.453 24.469 1 89.69 26 GLY B C 1
ATOM 2764 O O . GLY B 1 26 ? 4.934 12.578 24.219 1 89.69 26 GLY B O 1
ATOM 2765 N N . LEU B 1 27 ? 7.059 13.164 23.969 1 88.12 27 LEU B N 1
ATOM 2766 C CA . LEU B 1 27 ? 6.723 14.219 23.016 1 88.12 27 LEU B CA 1
ATOM 2767 C C . LEU B 1 27 ? 6.141 13.633 21.734 1 88.12 27 LEU B C 1
ATOM 2769 O O . LEU B 1 27 ? 5.199 14.188 21.172 1 88.12 27 LEU B O 1
ATOM 2773 N N . PHE B 1 28 ? 6.656 12.508 21.406 1 91 28 PHE B N 1
ATOM 2774 C CA . PHE B 1 28 ? 6.184 11.844 20.203 1 91 28 PHE B CA 1
ATOM 2775 C C . PHE B 1 28 ? 4.758 11.336 20.375 1 91 28 PHE B C 1
ATOM 2777 O O . PHE B 1 28 ? 3.902 11.555 19.516 1 91 28 PHE B O 1
ATOM 2784 N N . VAL B 1 29 ? 4.531 10.742 21.469 1 92.88 29 VAL B N 1
ATOM 2785 C CA . VAL B 1 29 ? 3.207 10.203 21.75 1 92.88 29 VAL B CA 1
ATOM 2786 C C . VAL B 1 29 ? 2.195 11.336 21.859 1 92.88 29 VAL B C 1
ATOM 2788 O O . VAL B 1 29 ? 1.082 11.234 21.328 1 92.88 29 VAL B O 1
ATOM 2791 N N . PHE B 1 30 ? 2.615 12.375 22.453 1 93.25 30 PHE B N 1
ATOM 2792 C CA . PHE B 1 30 ? 1.752 13.539 22.578 1 93.25 30 PHE B CA 1
ATOM 2793 C C . PHE B 1 30 ? 1.459 14.148 21.203 1 93.25 30 PHE B C 1
ATOM 2795 O O . PHE B 1 30 ? 0.325 14.539 20.922 1 93.25 30 PHE B O 1
ATOM 2802 N N . PHE B 1 31 ? 2.408 14.203 20.422 1 93.25 31 PHE B N 1
ATOM 2803 C CA . PHE B 1 31 ? 2.26 14.727 19.078 1 93.25 31 PHE B CA 1
ATOM 2804 C C . PHE B 1 31 ? 1.246 13.914 18.281 1 93.25 31 PHE B C 1
ATOM 2806 O O . PHE B 1 31 ? 0.344 14.469 17.656 1 93.25 31 PHE B O 1
ATOM 2813 N N . VAL B 1 32 ? 1.396 12.617 18.391 1 94.44 32 VAL B N 1
ATOM 2814 C CA . VAL B 1 32 ? 0.495 11.727 17.672 1 94.44 32 VAL B CA 1
ATOM 2815 C C . VAL B 1 32 ? -0.925 11.875 18.203 1 94.44 32 VAL B C 1
ATOM 2817 O O . VAL B 1 32 ? -1.886 11.945 17.438 1 94.44 32 VAL B O 1
ATOM 2820 N N . PHE B 1 33 ? -0.998 11.969 19.422 1 95.12 33 PHE B N 1
ATOM 2821 C CA . PHE B 1 33 ? -2.297 12.07 20.078 1 95.12 33 PHE B CA 1
ATOM 2822 C C . PHE B 1 33 ? -3.002 13.359 19.688 1 95.12 33 PHE B C 1
ATOM 2824 O O . PHE B 1 33 ? -4.184 13.352 19.328 1 95.12 33 PHE B O 1
ATOM 2831 N N . ILE B 1 34 ? -2.309 14.406 19.703 1 94.69 34 ILE B N 1
ATOM 2832 C CA . ILE B 1 34 ? -2.918 15.703 19.422 1 94.69 34 ILE B CA 1
ATOM 2833 C C . ILE B 1 34 ? -3.289 15.781 17.938 1 94.69 34 ILE B C 1
ATOM 2835 O O . ILE B 1 34 ? -4.312 16.375 17.578 1 94.69 34 ILE B O 1
ATOM 2839 N N . ARG B 1 35 ? -2.494 15.195 17.141 1 94.19 35 ARG B N 1
ATOM 2840 C CA . ARG B 1 35 ? -2.77 15.203 15.711 1 94.19 35 ARG B CA 1
ATOM 2841 C C . ARG B 1 35 ? -4.02 14.391 15.391 1 94.19 35 ARG B C 1
ATOM 2843 O O . ARG B 1 35 ? -4.734 14.695 14.438 1 94.19 35 ARG B O 1
ATOM 2850 N N . ALA B 1 36 ? -4.23 13.406 16.172 1 95.5 36 ALA B N 1
ATOM 2851 C CA . ALA B 1 36 ? -5.402 12.562 15.953 1 95.5 36 ALA B CA 1
ATOM 2852 C C . ALA B 1 36 ? -6.652 13.188 16.562 1 95.5 36 ALA B C 1
ATOM 2854 O O . ALA B 1 36 ? -7.727 13.156 15.969 1 95.5 36 ALA B O 1
ATOM 2855 N N . VAL B 1 37 ? -6.484 13.805 17.672 1 94.69 37 VAL B N 1
ATOM 2856 C CA . VAL B 1 37 ? -7.621 14.32 18.406 1 94.69 37 VAL B CA 1
ATOM 2857 C C . VAL B 1 37 ? -8.125 15.609 17.766 1 94.69 37 VAL B C 1
ATOM 2859 O O . VAL B 1 37 ? -9.328 15.875 17.75 1 94.69 37 VAL B O 1
ATOM 2862 N N . HIS B 1 38 ? -7.305 16.328 17.141 1 95.19 38 HIS B N 1
ATOM 2863 C CA . HIS B 1 38 ? -7.66 17.625 16.609 1 95.19 38 HIS B CA 1
ATOM 2864 C C . HIS B 1 38 ? -8.758 17.516 15.547 1 95.19 38 HIS B C 1
ATOM 2866 O O . HIS B 1 38 ? -9.812 18.125 15.68 1 95.19 38 HIS B O 1
ATOM 2872 N N . PRO B 1 39 ? -8.562 16.703 14.562 1 94.62 39 PRO B N 1
ATOM 2873 C CA . PRO B 1 39 ? -9.641 16.594 13.578 1 94.62 39 PRO B CA 1
ATOM 2874 C C . PRO B 1 39 ? -10.898 15.953 14.148 1 94.62 39 PRO B C 1
ATOM 2876 O O . PRO B 1 39 ? -12.008 16.25 13.703 1 94.62 39 PRO B O 1
ATOM 2879 N N . THR B 1 40 ? -10.781 15.117 15.125 1 94.62 40 THR B N 1
ATOM 2880 C CA . THR B 1 40 ? -11.938 14.445 15.719 1 94.62 40 THR B CA 1
ATOM 2881 C C . THR B 1 40 ? -12.773 15.422 16.531 1 94.62 40 THR B C 1
ATOM 2883 O O . THR B 1 40 ? -14 15.344 16.547 1 94.62 40 THR B O 1
ATOM 2886 N N . VAL B 1 41 ? -12.102 16.312 17.172 1 94.69 41 VAL B N 1
ATOM 2887 C CA . VAL B 1 41 ? -12.812 17.312 17.953 1 94.69 41 VAL B CA 1
ATOM 2888 C C . VAL B 1 41 ? -13.547 18.266 17.016 1 94.69 41 VAL B C 1
ATOM 2890 O O . VAL B 1 41 ? -14.664 18.703 17.312 1 94.69 41 VAL B O 1
ATOM 2893 N N . ILE B 1 42 ? -12.906 18.609 15.961 1 94.38 42 ILE B N 1
ATOM 2894 C CA . ILE B 1 42 ? -13.555 19.453 14.969 1 94.38 42 ILE B CA 1
ATOM 2895 C C . ILE B 1 42 ? -14.812 18.766 14.438 1 94.38 42 ILE B C 1
ATOM 2897 O O . ILE B 1 42 ? -15.867 19.391 14.305 1 94.38 42 ILE B O 1
ATOM 2901 N N . GLN B 1 43 ? -14.688 17.531 14.164 1 92.69 43 GLN B N 1
ATOM 2902 C CA . GLN B 1 43 ? -15.828 16.766 13.672 1 92.69 43 GLN B CA 1
ATOM 2903 C C . GLN B 1 43 ? -16.953 16.719 14.703 1 92.69 43 GLN B C 1
ATOM 2905 O O . GLN B 1 43 ? -18.125 16.828 14.352 1 92.69 43 GLN B O 1
ATOM 2910 N N . ALA B 1 44 ? -16.609 16.562 15.914 1 91.81 44 ALA B N 1
ATOM 2911 C CA . ALA B 1 44 ? -17.594 16.5 16.984 1 91.81 44 ALA B CA 1
ATOM 2912 C C . ALA B 1 44 ? -18.297 17.828 17.172 1 91.81 44 ALA B C 1
ATOM 2914 O O . ALA B 1 44 ? -19.406 17.891 17.703 1 91.81 44 ALA B O 1
ATOM 2915 N N . SER B 1 45 ? -17.672 18.891 16.766 1 92.38 45 SER B N 1
ATOM 2916 C CA . SER B 1 45 ? -18.234 20.219 16.953 1 92.38 45 SER B CA 1
ATOM 2917 C C . SER B 1 45 ? -19.219 20.562 15.844 1 92.38 45 SER B C 1
ATOM 2919 O O . SER B 1 45 ? -19.875 21.609 15.891 1 92.38 45 SER B O 1
ATOM 2921 N N . LYS B 1 46 ? -19.328 19.703 14.961 1 91.12 46 LYS B N 1
ATOM 2922 C CA . LYS B 1 46 ? -20.234 19.953 13.836 1 91.12 46 LYS B CA 1
ATOM 2923 C C . LYS B 1 46 ? -21.688 19.734 14.234 1 91.12 46 LYS B C 1
ATOM 2925 O O . LYS B 1 46 ? -21.984 18.922 15.109 1 91.12 46 LYS B O 1
ATOM 2930 N N . SER B 1 47 ? -22.484 20.531 13.562 1 88.62 47 SER B N 1
ATOM 2931 C CA . SER B 1 47 ? -23.922 20.359 13.711 1 88.62 47 SER B CA 1
ATOM 2932 C C . SER B 1 47 ? -24.562 19.891 12.406 1 88.62 47 SER B C 1
ATOM 2934 O O . SER B 1 47 ? -23.969 20.031 11.336 1 88.62 47 SER B O 1
ATOM 2936 N N . VAL B 1 48 ? -25.672 19.219 12.508 1 85.88 48 VAL B N 1
ATOM 2937 C CA . VAL B 1 48 ? -26.391 18.719 11.344 1 85.88 48 VAL B CA 1
ATOM 2938 C C . VAL B 1 48 ? -27.688 19.484 11.164 1 85.88 48 VAL B C 1
ATOM 2940 O O . VAL B 1 48 ? -28.438 19.688 12.125 1 85.88 48 VAL B O 1
ATOM 2943 N N . ASP B 1 49 ? -27.812 19.938 9.984 1 83.56 49 ASP B N 1
ATOM 2944 C CA . ASP B 1 49 ? -29.031 20.672 9.711 1 83.56 49 ASP B CA 1
ATOM 2945 C C . ASP B 1 49 ? -30.203 19.734 9.406 1 83.56 49 ASP B C 1
ATOM 2947 O O . ASP B 1 49 ? -30.031 18.5 9.438 1 83.56 49 ASP B O 1
ATOM 2951 N N . GLU B 1 50 ? -31.375 20.359 9.195 1 84.44 50 GLU B N 1
ATOM 2952 C CA . GLU B 1 50 ? -32.594 19.609 8.938 1 84.44 50 GLU B CA 1
ATOM 2953 C C . GLU B 1 50 ? -32.469 18.75 7.688 1 84.44 50 GLU B C 1
ATOM 2955 O O . GLU B 1 50 ? -33.094 17.672 7.594 1 84.44 50 GLU B O 1
ATOM 2960 N N . ASN B 1 51 ? -31.625 19.141 6.762 1 79 51 ASN B N 1
ATOM 2961 C CA . ASN B 1 51 ? -31.453 18.422 5.504 1 79 51 ASN B CA 1
ATOM 2962 C C . ASN B 1 51 ? -30.328 17.406 5.59 1 79 51 ASN B C 1
ATOM 2964 O O . ASN B 1 51 ? -30.016 16.734 4.609 1 79 51 ASN B O 1
ATOM 2968 N N . GLY B 1 52 ? -29.656 17.328 6.711 1 78 52 GLY B N 1
ATOM 2969 C CA . GLY B 1 52 ? -28.609 16.344 6.895 1 78 52 GLY B CA 1
ATOM 2970 C C . GLY B 1 52 ? -27.234 16.875 6.543 1 78 52 GLY B C 1
ATOM 2971 O O . GLY B 1 52 ? -26.25 16.125 6.57 1 78 52 GLY B O 1
ATOM 2972 N N . ALA B 1 53 ? -27.234 18.141 6.184 1 80.38 53 ALA B N 1
ATOM 2973 C CA . ALA B 1 53 ? -25.953 18.75 5.836 1 80.38 53 ALA B CA 1
ATOM 2974 C C . ALA B 1 53 ? -25.203 19.203 7.09 1 80.38 53 ALA B C 1
ATOM 2976 O O . ALA B 1 53 ? -25.812 19.703 8.039 1 80.38 53 ALA B O 1
ATOM 2977 N N . THR B 1 54 ? -23.953 18.938 7.055 1 86.5 54 THR B N 1
ATOM 2978 C CA . THR B 1 54 ? -23.125 19.297 8.203 1 86.5 54 THR B CA 1
ATOM 2979 C C . THR B 1 54 ? -22.641 20.75 8.078 1 86.5 54 THR B C 1
ATOM 2981 O O . THR B 1 54 ? -22.328 21.203 6.984 1 86.5 54 THR B O 1
ATOM 2984 N N . TYR B 1 55 ? -22.641 21.438 9.188 1 87.06 55 TYR B N 1
ATOM 2985 C CA . TYR B 1 55 ? -22.172 22.828 9.219 1 87.06 55 TYR B CA 1
ATOM 2986 C C . TYR B 1 55 ? -21.609 23.172 10.586 1 87.06 55 TYR B C 1
ATOM 2988 O O . TYR B 1 55 ? -21.781 22.438 11.555 1 87.06 55 TYR B O 1
ATOM 2996 N N . PHE B 1 56 ? -20.906 24.25 10.602 1 90.5 56 PHE B N 1
ATOM 2997 C CA . PHE B 1 56 ? -20.422 24.766 11.875 1 90.5 56 PHE B CA 1
ATOM 2998 C C . PHE B 1 56 ? -21.375 25.812 12.43 1 90.5 56 PHE B C 1
ATOM 3000 O O . PHE B 1 56 ? -21.734 26.766 11.734 1 90.5 56 PHE B O 1
ATOM 3007 N N . ALA B 1 57 ? -21.734 25.625 13.664 1 89 57 ALA B N 1
ATOM 3008 C CA . ALA B 1 57 ? -22.625 26.578 14.297 1 89 57 ALA B CA 1
ATOM 3009 C C . ALA B 1 57 ? -21.875 27.844 14.719 1 89 57 ALA B C 1
ATOM 3011 O O . ALA B 1 57 ? -22.5 28.844 15.078 1 89 57 ALA B O 1
ATOM 3012 N N . TYR B 1 58 ? -20.609 27.781 14.727 1 90.75 58 TYR B N 1
ATOM 3013 C CA . TYR B 1 58 ? -19.75 28.922 15.047 1 90.75 58 TYR B CA 1
ATOM 3014 C C . TYR B 1 58 ? -18.984 29.391 13.805 1 90.75 58 TYR B C 1
ATOM 3016 O O . TYR B 1 58 ? -19 28.734 12.766 1 90.75 58 TYR B O 1
ATOM 3024 N N . GLY B 1 59 ? -18.469 30.656 13.922 1 88.5 59 GLY B N 1
ATOM 3025 C CA . GLY B 1 59 ? -17.578 31.078 12.844 1 88.5 59 GLY B CA 1
ATOM 3026 C C . GLY B 1 59 ? -16.344 30.203 12.711 1 88.5 59 GLY B C 1
ATOM 3027 O O . GLY B 1 59 ? -15.555 30.109 13.648 1 88.5 59 GLY B O 1
ATOM 3028 N N . PRO B 1 60 ? -16.219 29.578 11.633 1 86.88 60 PRO B N 1
ATOM 3029 C CA . PRO B 1 60 ? -15.156 28.578 11.5 1 86.88 60 PRO B CA 1
ATOM 3030 C C . PRO B 1 60 ? -13.766 29.141 11.789 1 86.88 60 PRO B C 1
ATOM 3032 O O . PRO B 1 60 ? -12.906 28.422 12.305 1 86.88 60 PRO B O 1
ATOM 3035 N N . GLN B 1 61 ? -13.516 30.391 11.508 1 91.06 61 GLN B N 1
ATOM 3036 C CA . GLN B 1 61 ? -12.172 30.953 11.664 1 91.06 61 GLN B CA 1
ATOM 3037 C C . GLN B 1 61 ? -11.992 31.547 13.055 1 91.06 61 GLN B C 1
ATOM 3039 O O . GLN B 1 61 ? -10.883 31.938 13.43 1 91.06 61 GLN B O 1
ATOM 3044 N N . THR B 1 62 ? -13.047 31.562 13.82 1 92.69 62 THR B N 1
ATOM 3045 C CA . THR B 1 62 ? -12.945 32.156 15.141 1 92.69 62 THR B CA 1
ATOM 3046 C C . THR B 1 62 ? -12.078 31.312 16.062 1 92.69 62 THR B C 1
ATOM 3048 O O . THR B 1 62 ? -11.297 31.844 16.859 1 92.69 62 THR B O 1
ATOM 3051 N N . ALA B 1 63 ? -12.227 30.062 15.945 1 91.56 63 ALA B N 1
ATOM 3052 C CA . ALA B 1 63 ? -11.414 29.188 16.781 1 91.56 63 ALA B CA 1
ATOM 3053 C C . ALA B 1 63 ? -9.938 29.281 16.406 1 91.56 63 ALA B C 1
ATOM 3055 O O . ALA B 1 63 ? -9.07 29.312 17.281 1 91.56 63 ALA B O 1
ATOM 3056 N N . ASN B 1 64 ? -9.641 29.359 15.125 1 91.75 64 ASN B N 1
ATOM 3057 C CA . ASN B 1 64 ? -8.266 29.5 14.648 1 91.75 64 ASN B CA 1
ATOM 3058 C C . ASN B 1 64 ? -7.66 30.828 15.07 1 91.75 64 ASN B C 1
ATOM 3060 O O . ASN B 1 64 ? -6.492 30.891 15.453 1 91.75 64 ASN B O 1
ATOM 3064 N N . LEU B 1 65 ? -8.445 31.812 14.945 1 92.12 65 LEU B N 1
ATOM 3065 C CA . LEU B 1 65 ? -7.973 33.156 15.32 1 92.12 65 LEU B CA 1
ATOM 3066 C C . LEU B 1 65 ? -7.672 33.219 16.812 1 92.12 65 LEU B C 1
ATOM 3068 O O . LEU B 1 65 ? -6.707 33.844 17.219 1 92.12 65 LEU B O 1
ATOM 3072 N N . ALA B 1 66 ? -8.492 32.594 17.594 1 91.31 66 ALA B N 1
ATOM 3073 C CA . ALA B 1 66 ? -8.266 32.594 19.031 1 91.31 66 ALA B CA 1
ATOM 3074 C C . ALA B 1 66 ? -6.922 31.938 19.375 1 91.31 66 ALA B C 1
ATOM 3076 O O . ALA B 1 66 ? -6.172 32.438 20.203 1 91.31 66 ALA B O 1
ATOM 3077 N N . GLU B 1 67 ? -6.609 30.828 18.75 1 89.81 67 GLU B N 1
ATOM 3078 C CA . GLU B 1 67 ? -5.344 30.141 18.969 1 89.81 67 GLU B CA 1
ATOM 3079 C C . GLU B 1 67 ? -4.16 31.016 18.562 1 89.81 67 GLU B C 1
ATOM 3081 O O . GLU B 1 67 ? -3.182 31.109 19.312 1 89.81 67 GLU B O 1
ATOM 3086 N N . VAL B 1 68 ? -4.168 31.625 17.391 1 88.44 68 VAL B N 1
ATOM 3087 C CA . VAL B 1 68 ? -3.047 32.406 16.875 1 88.44 68 VAL B CA 1
ATOM 3088 C C . VAL B 1 68 ? -2.846 33.656 17.734 1 88.44 68 VAL B C 1
ATOM 3090 O O . VAL B 1 68 ? -1.711 34.062 17.984 1 88.44 68 VAL B O 1
ATOM 3093 N N . PHE B 1 69 ? -3.947 34.125 18.172 1 89 69 PHE B N 1
ATOM 3094 C CA . PHE B 1 69 ? -3.877 35.312 19.016 1 89 69 PHE B CA 1
ATOM 3095 C C . PHE B 1 69 ? -3.217 35 20.344 1 89 69 PHE B C 1
ATOM 3097 O O . PHE B 1 69 ? -2.342 35.75 20.812 1 89 69 PHE B O 1
ATOM 3104 N N . ILE B 1 70 ? -3.611 33.938 20.953 1 87.94 70 ILE B N 1
ATOM 3105 C CA . ILE B 1 70 ? -3.035 33.531 22.219 1 87.94 70 ILE B CA 1
ATOM 3106 C C . ILE B 1 70 ? -1.55 33.219 22.047 1 87.94 70 ILE B C 1
ATOM 3108 O O . ILE B 1 70 ? -0.72 33.656 22.844 1 87.94 70 ILE B O 1
ATOM 3112 N N . SER B 1 71 ? -1.261 32.531 20.984 1 84.69 71 SER B N 1
ATOM 3113 C CA . SER B 1 71 ? 0.13 32.188 20.719 1 84.69 71 SER B CA 1
ATOM 3114 C C . SER B 1 71 ? 0.976 33.438 20.484 1 84.69 71 SER B C 1
ATOM 3116 O O . SER B 1 71 ? 2.123 33.5 20.922 1 84.69 71 SER B O 1
ATOM 3118 N N . MET B 1 72 ? 0.426 34.344 19.797 1 83.69 72 MET B N 1
ATOM 3119 C CA . MET B 1 72 ? 1.126 35.594 19.531 1 83.69 72 MET B CA 1
ATOM 3120 C C . MET B 1 72 ? 1.35 36.375 20.812 1 83.69 72 MET B C 1
ATOM 3122 O O . MET B 1 72 ? 2.424 36.938 21.031 1 83.69 72 MET B O 1
ATOM 3126 N N . MET B 1 73 ? 0.417 36.375 21.656 1 84.62 73 MET B N 1
ATOM 3127 C CA . MET B 1 73 ? 0.541 37.094 22.922 1 84.62 73 MET B CA 1
ATOM 3128 C C . MET B 1 73 ? 1.609 36.438 23.797 1 84.62 73 MET B C 1
ATOM 3130 O O . MET B 1 73 ? 2.422 37.156 24.406 1 84.62 73 MET B O 1
ATOM 3134 N N . VAL B 1 74 ? 1.548 35.188 23.828 1 79.88 74 VAL B N 1
ATOM 3135 C CA . VAL B 1 74 ? 2.531 34.469 24.625 1 79.88 74 VAL B CA 1
ATOM 3136 C C . VAL B 1 74 ? 3.93 34.719 24.062 1 79.88 74 VAL B C 1
ATOM 3138 O O . VAL B 1 74 ? 4.883 34.938 24.812 1 79.88 74 VAL B O 1
ATOM 3141 N N . ALA B 1 75 ? 4.074 34.656 22.781 1 75.75 75 ALA B N 1
ATOM 3142 C CA . ALA B 1 75 ? 5.371 34.875 22.141 1 75.75 75 ALA B CA 1
ATOM 3143 C C . ALA B 1 75 ? 5.887 36.281 22.359 1 75.75 75 ALA B C 1
ATOM 3145 O O . ALA B 1 75 ? 7.082 36.469 22.594 1 75.75 75 ALA B O 1
ATOM 3146 N N . GLN B 1 76 ? 5.027 37.25 22.328 1 77.19 76 GLN B N 1
ATOM 3147 C CA . GLN B 1 76 ? 5.406 38.625 22.578 1 77.19 76 GLN B CA 1
ATOM 3148 C C . GLN B 1 76 ? 5.863 38.812 24.031 1 77.19 76 GLN B C 1
ATOM 3150 O O . GLN B 1 76 ? 6.816 39.562 24.297 1 77.19 76 GLN B O 1
ATOM 3155 N N . LEU B 1 77 ? 5.168 38.156 24.875 1 81.44 77 LEU B N 1
ATOM 3156 C CA . LEU B 1 77 ? 5.531 38.25 26.281 1 81.44 77 LEU B CA 1
ATOM 3157 C C . LEU B 1 77 ? 6.902 37.656 26.531 1 81.44 77 LEU B C 1
ATOM 3159 O O . LEU B 1 77 ? 7.699 38.188 27.312 1 81.44 77 LEU B O 1
ATOM 3163 N N . VAL B 1 78 ? 7.152 36.594 25.875 1 76.25 78 VAL B N 1
ATOM 3164 C CA . VAL B 1 78 ? 8.445 35.938 26.016 1 76.25 78 VAL B CA 1
ATOM 3165 C C . VAL B 1 78 ? 9.539 36.812 25.406 1 76.25 78 VAL B C 1
ATOM 3167 O O . VAL B 1 78 ? 10.633 36.938 25.969 1 76.25 78 VAL B O 1
ATOM 3170 N N . ALA B 1 79 ? 9.281 37.375 24.266 1 77.06 79 ALA B N 1
ATOM 3171 C CA . ALA B 1 79 ? 10.25 38.25 23.625 1 77.06 79 ALA B CA 1
ATOM 3172 C C . ALA B 1 79 ? 10.539 39.469 24.484 1 77.06 79 ALA B C 1
ATOM 3174 O O . ALA B 1 79 ? 11.672 39.969 24.516 1 77.06 79 ALA B O 1
ATOM 3175 N N . LEU B 1 80 ? 9.547 39.969 25.109 1 80.5 80 LEU B N 1
ATOM 3176 C CA . LEU B 1 80 ? 9.734 41.094 26 1 80.5 80 LEU B CA 1
ATOM 3177 C C . LEU B 1 80 ? 10.617 40.719 27.188 1 80.5 80 LEU B C 1
ATOM 3179 O O . LEU B 1 80 ? 11.461 41.5 27.625 1 80.5 80 LEU B O 1
ATOM 3183 N N . LYS B 1 81 ? 10.398 39.562 27.594 1 80.81 81 LYS B N 1
ATOM 3184 C CA . LYS B 1 81 ? 11.172 39.094 28.734 1 80.81 81 LYS B CA 1
ATOM 3185 C C . LYS B 1 81 ? 12.648 38.938 28.375 1 80.81 81 LYS B C 1
ATOM 3187 O O . LYS B 1 81 ? 13.523 39.25 29.188 1 80.81 81 LYS B O 1
ATOM 3192 N N . TYR B 1 82 ? 12.938 38.562 27.109 1 77.44 82 TYR B N 1
ATOM 3193 C CA . TYR B 1 82 ? 14.32 38.375 26.688 1 77.44 82 TYR B CA 1
ATOM 3194 C C . TYR B 1 82 ? 14.875 39.656 26.031 1 77.44 82 TYR B C 1
ATOM 3196 O O . TYR B 1 82 ? 16.016 39.656 25.562 1 77.44 82 TYR B O 1
ATOM 3204 N N . GLY B 1 83 ? 14.195 40.75 25.984 1 74.56 83 GLY B N 1
ATOM 3205 C CA . GLY B 1 83 ? 14.641 42.031 25.453 1 74.56 83 GLY B CA 1
ATOM 3206 C C . GLY B 1 83 ? 14.812 42.031 23.953 1 74.56 83 GLY B C 1
ATOM 3207 O O . GLY B 1 83 ? 15.648 42.75 23.406 1 74.56 83 GLY B O 1
ATOM 3208 N N . GLN B 1 84 ? 14.234 41.156 23.328 1 76.38 84 GLN B N 1
ATOM 3209 C CA . GLN B 1 84 ? 14.414 41.031 21.891 1 76.38 84 GLN B CA 1
ATOM 3210 C C . GLN B 1 84 ? 13.156 41.469 21.141 1 76.38 84 GLN B C 1
ATOM 3212 O O . GLN B 1 84 ? 12.906 41 20.016 1 76.38 84 GLN B O 1
ATOM 3217 N N . TRP B 1 85 ? 12.328 42.281 21.703 1 76.69 85 TRP B N 1
ATOM 3218 C CA . TRP B 1 85 ? 11.055 42.688 21.125 1 76.69 85 TRP B CA 1
ATOM 3219 C C . TRP B 1 85 ? 11.273 43.469 19.828 1 76.69 85 TRP B C 1
ATOM 3221 O O . TRP B 1 85 ? 10.477 43.375 18.891 1 76.69 85 TRP B O 1
ATOM 3231 N N . ARG B 1 86 ? 12.383 44.125 19.719 1 76.06 86 ARG B N 1
ATOM 3232 C CA . ARG B 1 86 ? 12.648 44.938 18.531 1 76.06 86 ARG B CA 1
ATOM 3233 C C . ARG B 1 86 ? 13.039 44.062 17.344 1 76.06 86 ARG B C 1
ATOM 3235 O O . ARG B 1 86 ? 12.836 44.438 16.203 1 76.06 86 ARG B O 1
ATOM 3242 N N . HIS B 1 87 ? 13.555 42.969 17.734 1 77.25 87 HIS B N 1
ATOM 3243 C CA . HIS B 1 87 ? 14.008 42.094 16.672 1 77.25 87 HIS B CA 1
ATOM 3244 C C . HIS B 1 87 ? 12.836 41.5 15.906 1 77.25 87 HIS B C 1
ATOM 3246 O O . HIS B 1 87 ? 12.961 41.156 14.727 1 77.25 87 HIS B O 1
ATOM 3252 N N . ILE B 1 88 ? 11.695 41.5 16.547 1 77.62 88 ILE B N 1
ATOM 3253 C CA . ILE B 1 88 ? 10.492 40.938 15.945 1 77.62 88 ILE B CA 1
ATOM 3254 C C . ILE B 1 88 ? 10.008 41.844 14.82 1 77.62 88 ILE B C 1
ATOM 3256 O O . ILE B 1 88 ? 9.438 41.375 13.828 1 77.62 88 ILE B O 1
ATOM 3260 N N . TRP B 1 89 ? 10.352 43.094 14.922 1 79.88 89 TRP B N 1
ATOM 3261 C CA . TRP B 1 89 ? 9.758 44.062 14.008 1 79.88 89 TRP B CA 1
ATOM 3262 C C . TRP B 1 89 ? 10.758 44.5 12.945 1 79.88 89 TRP B C 1
ATOM 3264 O O . TRP B 1 89 ? 10.539 45.469 12.234 1 79.88 89 TRP B O 1
ATOM 3274 N N . ARG B 1 90 ? 11.773 43.719 12.812 1 81.38 90 ARG B N 1
ATOM 3275 C CA . ARG B 1 90 ? 12.688 44 11.711 1 81.38 90 ARG B CA 1
ATOM 3276 C C . ARG B 1 90 ? 11.992 43.844 10.367 1 81.38 90 ARG B C 1
ATOM 3278 O O . ARG B 1 90 ? 11.359 42.812 10.117 1 81.38 90 ARG B O 1
ATOM 3285 N N . TRP B 1 91 ? 12.195 44.75 9.477 1 81.62 91 TRP B N 1
ATOM 3286 C CA . TRP B 1 91 ? 11.391 44.875 8.266 1 81.62 91 TRP B CA 1
ATOM 3287 C C . TRP B 1 91 ? 11.758 43.781 7.262 1 81.62 91 TRP B C 1
ATOM 3289 O O . TRP B 1 91 ? 10.883 43.219 6.621 1 81.62 91 TRP B O 1
ATOM 3299 N N . GLU B 1 92 ? 13 43.438 7.027 1 81.5 92 GLU B N 1
ATOM 3300 C CA . GLU B 1 92 ? 13.414 42.531 5.98 1 81.5 92 GLU B CA 1
ATOM 3301 C C . GLU B 1 92 ? 12.906 41.094 6.258 1 81.5 92 GLU B C 1
ATOM 3303 O O . GLU B 1 92 ? 12.203 40.531 5.426 1 81.5 92 GLU B O 1
ATOM 3308 N N . PRO B 1 93 ? 13.094 40.688 7.441 1 81.75 93 PRO B N 1
ATOM 3309 C CA . PRO B 1 93 ? 12.547 39.344 7.719 1 81.75 93 PRO B CA 1
ATOM 3310 C C . PRO B 1 93 ? 11.031 39.375 7.895 1 81.75 93 PRO B C 1
ATOM 3312 O O . PRO B 1 93 ? 10.352 38.406 7.5 1 81.75 93 PRO B O 1
ATOM 3315 N N . LEU B 1 94 ? 10.508 40.469 8.32 1 82.94 94 LEU B N 1
ATOM 3316 C CA . LEU B 1 94 ? 9.078 40.594 8.594 1 82.94 94 LEU B CA 1
ATOM 3317 C C . LEU B 1 94 ? 8.273 40.531 7.297 1 82.94 94 LEU B C 1
ATOM 3319 O O . LEU B 1 94 ? 7.203 39.906 7.254 1 82.94 94 LEU B O 1
ATOM 3323 N N . ARG B 1 95 ? 8.742 41.125 6.301 1 84.81 95 ARG B N 1
ATOM 3324 C CA . ARG B 1 95 ? 8.016 41.125 5.035 1 84.81 95 ARG B CA 1
ATOM 3325 C C . ARG B 1 95 ? 7.941 39.75 4.441 1 84.81 95 ARG B C 1
ATOM 3327 O O . ARG B 1 95 ? 6.895 39.312 3.945 1 84.81 95 ARG B O 1
ATOM 3334 N N . ILE B 1 96 ? 9.008 39.062 4.488 1 84.94 96 ILE B N 1
ATOM 3335 C CA . ILE B 1 96 ? 9.062 37.719 3.92 1 84.94 96 ILE B CA 1
ATOM 3336 C C . ILE B 1 96 ? 8.234 36.75 4.777 1 84.94 96 ILE B C 1
ATOM 3338 O O . ILE B 1 96 ? 7.426 36 4.254 1 84.94 96 ILE B O 1
ATOM 3342 N N . PHE B 1 97 ? 8.312 36.875 6.012 1 86.06 97 PHE B N 1
ATOM 3343 C CA . PHE B 1 97 ? 7.605 35.969 6.902 1 86.06 97 PHE B CA 1
ATOM 3344 C C . PHE B 1 97 ? 6.129 36.312 6.992 1 86.06 97 PHE B C 1
ATOM 3346 O O . PHE B 1 97 ? 5.297 35.469 7.34 1 86.06 97 PHE B O 1
ATOM 3353 N N . THR B 1 98 ? 5.852 37.594 6.641 1 86 98 THR B N 1
ATOM 3354 C CA . THR B 1 98 ? 4.445 37.969 6.527 1 86 98 THR B CA 1
ATOM 3355 C C . THR B 1 98 ? 3.789 37.25 5.348 1 86 98 THR B C 1
ATOM 3357 O O . THR B 1 98 ? 2.662 36.75 5.457 1 86 98 THR B O 1
ATOM 3360 N N . LEU B 1 99 ? 4.461 37.156 4.285 1 87.5 99 LEU B N 1
ATOM 3361 C CA . LEU B 1 99 ? 3.934 36.469 3.127 1 87.5 99 LEU B CA 1
ATOM 3362 C C . LEU B 1 99 ? 3.758 34.969 3.43 1 87.5 99 LEU B C 1
ATOM 3364 O O . LEU B 1 99 ? 2.74 34.375 3.068 1 87.5 99 LEU B O 1
ATOM 3368 N N . VAL B 1 100 ? 4.707 34.438 4.109 1 89 100 VAL B N 1
ATOM 3369 C CA . VAL B 1 100 ? 4.652 33.031 4.469 1 89 100 VAL B CA 1
ATOM 3370 C C . VAL B 1 100 ? 3.537 32.812 5.484 1 89 100 VAL B C 1
ATOM 3372 O O . VAL B 1 100 ? 2.811 31.812 5.402 1 89 100 VAL B O 1
ATOM 3375 N N . GLY B 1 101 ? 3.443 33.688 6.355 1 88.25 101 GLY B N 1
ATOM 3376 C CA . GLY B 1 101 ? 2.375 33.594 7.34 1 88.25 101 GLY B CA 1
ATOM 3377 C C . GLY B 1 101 ? 0.991 33.656 6.723 1 88.25 101 GLY B C 1
ATOM 3378 O O . GLY B 1 101 ? 0.068 33 7.188 1 88.25 101 GLY B O 1
ATOM 3379 N N . PHE B 1 102 ? 0.879 34.438 5.664 1 91.25 102 PHE B N 1
ATOM 3380 C CA . PHE B 1 102 ? -0.382 34.531 4.938 1 91.25 102 PHE B CA 1
ATOM 3381 C C . PHE B 1 102 ? -0.731 33.188 4.301 1 91.25 102 PHE B C 1
ATOM 3383 O O . PHE B 1 102 ? -1.9 32.812 4.27 1 91.25 102 PHE B O 1
ATOM 3390 N N . LEU B 1 103 ? 0.24 32.531 3.859 1 91.75 103 LEU B N 1
ATOM 3391 C CA . LEU B 1 103 ? 0.01 31.219 3.256 1 91.75 103 LEU B CA 1
ATOM 3392 C C . LEU B 1 103 ? -0.446 30.219 4.305 1 91.75 103 LEU B C 1
ATOM 3394 O O . LEU B 1 103 ? -1.369 29.438 4.062 1 91.75 103 LEU B O 1
ATOM 3398 N N . PHE B 1 104 ? 0.1 30.266 5.445 1 90.06 104 PHE B N 1
ATOM 3399 C CA . PHE B 1 104 ? -0.326 29.391 6.527 1 90.06 104 PHE B CA 1
ATOM 3400 C C . PHE B 1 104 ? -1.75 29.719 6.961 1 90.06 104 PHE B C 1
ATOM 3402 O O . PHE B 1 104 ? -2.527 28.828 7.285 1 90.06 104 PHE B O 1
ATOM 3409 N N . GLY B 1 105 ? -2.021 30.984 6.969 1 90.56 105 GLY B N 1
ATOM 3410 C CA . GLY B 1 105 ? -3.379 31.391 7.297 1 90.56 105 GLY B CA 1
ATOM 3411 C C . GLY B 1 105 ? -4.41 30.891 6.305 1 90.56 105 GLY B C 1
ATOM 3412 O O . GLY B 1 105 ? -5.5 30.469 6.695 1 90.56 105 GLY B O 1
ATOM 3413 N N . LEU B 1 106 ? -4.027 30.969 5.086 1 92.44 106 LEU B N 1
ATOM 3414 C CA . LEU B 1 106 ? -4.902 30.406 4.059 1 92.44 106 LEU B CA 1
ATOM 3415 C C . LEU B 1 106 ? -5.094 28.906 4.254 1 92.44 106 LEU B C 1
ATOM 3417 O O . LEU B 1 106 ? -6.184 28.391 4.016 1 92.44 106 LEU B O 1
ATOM 3421 N N . GLY B 1 107 ? -4.062 28.281 4.625 1 92.62 107 GLY B N 1
ATOM 3422 C CA . GLY B 1 107 ? -4.164 26.859 4.934 1 92.62 107 GLY B CA 1
ATOM 3423 C C . GLY B 1 107 ? -5.141 26.562 6.059 1 92.62 107 GLY B C 1
ATOM 3424 O O . GLY B 1 107 ? -5.902 25.594 5.984 1 92.62 107 GLY B O 1
ATOM 3425 N N . ASP B 1 108 ? -5.113 27.391 7.039 1 91.31 108 ASP B N 1
ATOM 3426 C CA . ASP B 1 108 ? -6.031 27.219 8.164 1 91.31 108 ASP B CA 1
ATOM 3427 C C . ASP B 1 108 ? -7.48 27.406 7.715 1 91.31 108 ASP B C 1
ATOM 3429 O O . ASP B 1 108 ? -8.375 26.703 8.18 1 91.31 108 ASP B O 1
ATOM 3433 N N . TYR B 1 109 ? -7.625 28.391 6.906 1 92.19 109 TYR B N 1
ATOM 3434 C CA . TYR B 1 109 ? -8.953 28.641 6.371 1 92.19 109 TYR B CA 1
ATOM 3435 C C . TYR B 1 109 ? -9.461 27.438 5.586 1 92.19 109 TYR B C 1
ATOM 3437 O O . TYR B 1 109 ? -10.609 27.016 5.762 1 92.19 109 TYR B O 1
ATOM 3445 N N . LEU B 1 110 ? -8.641 26.906 4.812 1 93.25 110 LEU B N 1
ATOM 3446 C CA . LEU B 1 110 ? -9.016 25.766 3.975 1 93.25 110 LEU B CA 1
ATOM 3447 C C . LEU B 1 110 ? -9.219 24.516 4.816 1 93.25 110 LEU B C 1
ATOM 3449 O O . LEU B 1 110 ? -9.992 23.625 4.441 1 93.25 110 LEU B O 1
ATOM 3453 N N . GLU B 1 111 ? -8.531 24.438 5.91 1 93.69 111 GLU B N 1
ATOM 3454 C CA . GLU B 1 111 ? -8.719 23.297 6.816 1 93.69 111 GLU B CA 1
ATOM 3455 C C . GLU B 1 111 ? -10.148 23.266 7.352 1 93.69 111 GLU B C 1
ATOM 3457 O O . GLU B 1 111 ? -10.812 22.219 7.285 1 93.69 111 GLU B O 1
ATOM 3462 N N . MET B 1 112 ? -10.633 24.406 7.781 1 92.5 112 MET B N 1
ATOM 3463 C CA . MET B 1 112 ? -11.984 24.469 8.328 1 92.5 112 MET B CA 1
ATOM 3464 C C . MET B 1 112 ? -13.023 24.281 7.23 1 92.5 112 MET B C 1
ATOM 3466 O O . MET B 1 112 ? -14.062 23.656 7.449 1 92.5 112 MET B O 1
ATOM 3470 N N . ARG B 1 113 ? -12.703 24.781 6.129 1 90.31 113 ARG B N 1
ATOM 3471 C CA . ARG B 1 113 ? -13.625 24.609 5.008 1 90.31 113 ARG B CA 1
ATOM 3472 C C . ARG B 1 113 ? -13.719 23.141 4.586 1 90.31 113 ARG B C 1
ATOM 3474 O O . ARG B 1 113 ? -14.797 22.656 4.246 1 90.31 113 ARG B O 1
ATOM 3481 N N . SER B 1 114 ? -12.672 22.484 4.578 1 93.06 114 SER B N 1
ATOM 3482 C CA . SER B 1 114 ? -12.664 21.078 4.184 1 93.06 114 SER B CA 1
ATOM 3483 C C . SER B 1 114 ? -13.391 20.219 5.203 1 93.06 114 SER B C 1
ATOM 3485 O O . SER B 1 114 ? -14.07 19.25 4.836 1 93.06 114 SER B O 1
ATOM 3487 N N . MET B 1 115 ? -13.281 20.594 6.406 1 92.5 115 MET B N 1
ATOM 3488 C CA . MET B 1 115 ? -13.836 19.781 7.48 1 92.5 115 MET B CA 1
ATOM 3489 C C . MET B 1 115 ? -15.352 19.922 7.539 1 92.5 115 MET B C 1
ATOM 3491 O O . MET B 1 115 ? -16.031 19.125 8.203 1 92.5 115 MET B O 1
ATOM 3495 N N . VAL B 1 116 ? -15.891 20.844 6.844 1 88.56 116 VAL B N 1
ATOM 3496 C CA . VAL B 1 116 ? -17.344 20.953 6.766 1 88.56 116 VAL B CA 1
ATOM 3497 C C . VAL B 1 116 ? -17.906 19.766 5.98 1 88.56 116 VAL B C 1
ATOM 3499 O O . VAL B 1 116 ? -18.922 19.188 6.363 1 88.56 116 VAL B O 1
ATOM 3502 N N . ALA B 1 117 ? -17.172 19.375 4.988 1 87.81 117 ALA B N 1
ATOM 3503 C CA . ALA B 1 117 ? -17.703 18.375 4.062 1 87.81 117 ALA B CA 1
ATOM 3504 C C . ALA B 1 117 ? -17.109 17 4.359 1 87.81 117 ALA B C 1
ATOM 3506 O O . ALA B 1 117 ? -17.672 15.977 3.939 1 87.81 117 ALA B O 1
ATOM 3507 N N . LEU B 1 118 ? -16.031 17 5.109 1 89.94 118 LEU B N 1
ATOM 3508 C CA . LEU B 1 118 ? -15.344 15.727 5.281 1 89.94 118 LEU B CA 1
ATOM 3509 C C . LEU B 1 118 ? -15.359 15.289 6.742 1 89.94 118 LEU B C 1
ATOM 3511 O O . LEU B 1 118 ? -15.523 16.125 7.641 1 89.94 118 LEU B O 1
ATOM 3515 N N . GLY B 1 119 ? -15.219 14.016 6.938 1 88.88 119 GLY B N 1
ATOM 3516 C CA . GLY B 1 119 ? -15.008 13.477 8.273 1 88.88 119 GLY B CA 1
ATOM 3517 C C . GLY B 1 119 ? -13.555 13.547 8.711 1 88.88 119 GLY B C 1
ATOM 3518 O O . GLY B 1 119 ? -12.672 13.867 7.918 1 88.88 119 GLY B O 1
ATOM 3519 N N . SER B 1 120 ? -13.352 13.336 10.008 1 92.31 120 SER B N 1
ATOM 3520 C CA . SER B 1 120 ? -12.008 13.406 10.57 1 92.31 120 SER B CA 1
ATOM 3521 C C . SER B 1 120 ? -11.078 12.383 9.922 1 92.31 120 SER B C 1
ATOM 3523 O O . SER B 1 120 ? -9.922 12.68 9.633 1 92.31 120 SER B O 1
ATOM 3525 N N . GLY B 1 121 ? -11.57 11.164 9.672 1 90.12 121 GLY B N 1
ATOM 3526 C CA . GLY B 1 121 ? -10.766 10.133 9.047 1 90.12 121 GLY B CA 1
ATOM 3527 C C . GLY B 1 121 ? -10.336 10.484 7.637 1 90.12 121 GLY B C 1
ATOM 3528 O O . GLY B 1 121 ? -9.156 10.352 7.289 1 90.12 121 GLY B O 1
ATOM 3529 N N . SER B 1 122 ? -11.281 10.938 6.863 1 91.81 122 SER B N 1
ATOM 3530 C CA . SER B 1 122 ? -10.984 11.32 5.488 1 91.81 122 SER B CA 1
ATOM 3531 C C . SER B 1 122 ? -10.016 12.492 5.434 1 91.81 122 SER B C 1
ATOM 3533 O O . SER B 1 122 ? -9.117 12.523 4.594 1 91.81 122 SER B O 1
ATOM 3535 N N . TYR B 1 123 ? -10.234 13.422 6.305 1 93.69 123 TYR B N 1
ATOM 3536 C CA . TYR B 1 123 ? -9.352 14.578 6.371 1 93.69 123 TYR B CA 1
ATOM 3537 C C . TYR B 1 123 ? -7.918 14.156 6.688 1 93.69 123 TYR B C 1
ATOM 3539 O O . TYR B 1 123 ? -6.977 14.57 6 1 93.69 123 TYR B O 1
ATOM 3547 N N . GLN B 1 124 ? -7.723 13.336 7.684 1 93.75 124 GLN B N 1
ATOM 3548 C CA . GLN B 1 124 ? -6.398 12.914 8.133 1 93.75 124 GLN B CA 1
ATOM 3549 C C . GLN B 1 124 ? -5.691 12.094 7.055 1 93.75 124 GLN B C 1
ATOM 3551 O O . GLN B 1 124 ? -4.477 12.203 6.883 1 93.75 124 GLN B O 1
ATOM 3556 N N . ILE B 1 125 ? -6.398 11.305 6.387 1 94.38 125 ILE B N 1
ATOM 3557 C CA . ILE B 1 125 ? -5.812 10.469 5.34 1 94.38 125 ILE B CA 1
ATOM 3558 C C . ILE B 1 125 ? -5.367 11.344 4.172 1 94.38 125 ILE B C 1
ATOM 3560 O O . ILE B 1 125 ? -4.285 11.148 3.617 1 94.38 125 ILE B O 1
ATOM 3564 N N . LEU B 1 126 ? -6.199 12.289 3.814 1 94.44 126 LEU B N 1
ATOM 3565 C CA . LEU B 1 126 ? -5.895 13.164 2.686 1 94.44 126 LEU B CA 1
ATOM 3566 C C . LEU B 1 126 ? -4.695 14.047 2.994 1 94.44 126 LEU B C 1
ATOM 3568 O O . LEU B 1 126 ? -4.008 14.516 2.082 1 94.44 126 LEU B O 1
ATOM 3572 N N . LEU B 1 127 ? -4.469 14.25 4.27 1 94.38 127 LEU B N 1
ATOM 3573 C CA . LEU B 1 127 ? -3.309 15.047 4.664 1 94.38 127 LEU B CA 1
ATOM 3574 C C . LEU B 1 127 ? -2.014 14.344 4.27 1 94.38 127 LEU B C 1
ATOM 3576 O O . LEU B 1 127 ? -0.968 14.992 4.145 1 94.38 127 LEU B O 1
ATOM 3580 N N . GLN B 1 128 ? -2.09 13.07 4.051 1 93.44 128 GLN B N 1
ATOM 3581 C CA . GLN B 1 128 ? -0.886 12.344 3.672 1 93.44 128 GLN B CA 1
ATOM 3582 C C . GLN B 1 128 ? -0.445 12.703 2.256 1 93.44 128 GLN B C 1
ATOM 3584 O O . GLN B 1 128 ? 0.677 12.391 1.852 1 93.44 128 GLN B O 1
ATOM 3589 N N . SER B 1 129 ? -1.284 13.438 1.538 1 93.31 129 SER B N 1
ATOM 3590 C CA . SER B 1 129 ? -0.892 13.914 0.215 1 93.31 129 SER B CA 1
ATOM 3591 C C . SER B 1 129 ? 0.28 14.883 0.302 1 93.31 129 SER B C 1
ATOM 3593 O O . SER B 1 129 ? 0.902 15.203 -0.713 1 93.31 129 SER B O 1
ATOM 3595 N N . ARG B 1 130 ? 0.59 15.297 1.482 1 92.25 130 ARG B N 1
ATOM 3596 C CA . ARG B 1 130 ? 1.704 16.219 1.689 1 92.25 130 ARG B CA 1
ATOM 3597 C C . ARG B 1 130 ? 3.008 15.625 1.166 1 92.25 130 ARG B C 1
ATOM 3599 O O . ARG B 1 130 ? 3.871 16.344 0.669 1 92.25 130 ARG B O 1
ATOM 3606 N N . LEU B 1 131 ? 3.178 14.344 1.224 1 91.75 131 LEU B N 1
ATOM 3607 C CA . LEU B 1 131 ? 4.402 13.703 0.759 1 91.75 131 LEU B CA 1
ATOM 3608 C C . LEU B 1 131 ? 4.578 13.898 -0.744 1 91.75 131 LEU B C 1
ATOM 3610 O O . LEU B 1 131 ? 5.664 14.258 -1.203 1 91.75 131 LEU B O 1
ATOM 3614 N N . LEU B 1 132 ? 3.508 13.711 -1.44 1 91.5 132 LEU B N 1
ATOM 3615 C CA . LEU B 1 132 ? 3.559 13.875 -2.891 1 91.5 132 LEU B CA 1
ATOM 3616 C C . LEU B 1 132 ? 3.773 15.336 -3.268 1 91.5 132 LEU B C 1
ATOM 3618 O O . LEU B 1 132 ? 4.621 15.648 -4.109 1 91.5 132 LEU B O 1
ATOM 3622 N N . ILE B 1 133 ? 3.051 16.188 -2.639 1 91.38 133 ILE B N 1
ATOM 3623 C CA . ILE B 1 133 ? 3.109 17.609 -2.971 1 91.38 133 ILE B CA 1
ATOM 3624 C C . ILE B 1 133 ? 4.484 18.156 -2.605 1 91.38 133 ILE B C 1
ATOM 3626 O O . ILE B 1 133 ? 5.059 18.953 -3.357 1 91.38 133 ILE B O 1
ATOM 3630 N N . THR B 1 134 ? 4.98 17.75 -1.488 1 86.56 134 THR B N 1
ATOM 3631 C CA . THR B 1 134 ? 6.32 18.188 -1.103 1 86.56 134 THR B CA 1
ATOM 3632 C C . THR B 1 134 ? 7.355 17.703 -2.113 1 86.56 134 THR B C 1
ATOM 3634 O O . THR B 1 134 ? 8.266 18.438 -2.482 1 86.56 134 THR B O 1
ATOM 3637 N N . ALA B 1 135 ? 7.273 16.469 -2.506 1 87.31 135 ALA B N 1
ATOM 3638 C CA . ALA B 1 135 ? 8.211 15.93 -3.49 1 87.31 135 ALA B CA 1
ATOM 3639 C C . ALA B 1 135 ? 8.133 16.703 -4.801 1 87.31 135 ALA B C 1
ATOM 3641 O O . ALA B 1 135 ? 9.156 17 -5.418 1 87.31 135 ALA B O 1
ATOM 3642 N N . LEU B 1 136 ? 6.934 17.031 -5.191 1 88.19 136 LEU B N 1
ATOM 3643 C CA . LEU B 1 136 ? 6.742 17.781 -6.426 1 88.19 136 LEU B CA 1
ATOM 3644 C C . LEU B 1 136 ? 7.301 19.188 -6.297 1 88.19 136 LEU B C 1
ATOM 3646 O O . LEU B 1 136 ? 7.91 19.719 -7.234 1 88.19 136 LEU B O 1
ATOM 3650 N N . MET B 1 137 ? 7.121 19.781 -5.211 1 84.25 137 MET B N 1
ATOM 3651 C CA . MET B 1 137 ? 7.621 21.125 -4.988 1 84.25 137 MET B CA 1
ATOM 3652 C C . MET B 1 137 ? 9.148 21.141 -4.934 1 84.25 137 MET B C 1
ATOM 3654 O O . MET B 1 137 ? 9.781 22.062 -5.457 1 84.25 137 MET B O 1
ATOM 3658 N N . LEU B 1 138 ? 9.664 20.141 -4.273 1 79.56 138 LEU B N 1
ATOM 3659 C CA . LEU B 1 138 ? 11.125 20.047 -4.227 1 79.56 138 LEU B CA 1
ATOM 3660 C C . LEU B 1 138 ? 11.695 19.844 -5.621 1 79.56 138 LEU B C 1
ATOM 3662 O O . LEU B 1 138 ? 12.742 20.406 -5.961 1 79.56 138 LEU B O 1
ATOM 3666 N N . TRP B 1 139 ? 11.039 19.031 -6.336 1 82.88 139 TRP B N 1
ATOM 3667 C CA . TRP B 1 139 ? 11.461 18.812 -7.719 1 82.88 139 TRP B CA 1
ATOM 3668 C C . TRP B 1 139 ? 11.359 20.094 -8.531 1 82.88 139 TRP B C 1
ATOM 3670 O O . TRP B 1 139 ? 12.25 20.422 -9.32 1 82.88 139 TRP B O 1
ATOM 3680 N N . ALA B 1 140 ? 10.352 20.859 -8.32 1 81.06 140 ALA B N 1
ATOM 3681 C CA . ALA B 1 140 ? 10.109 22.078 -9.078 1 81.06 140 ALA B CA 1
ATOM 3682 C C . ALA B 1 140 ? 11.062 23.188 -8.648 1 81.06 140 ALA B C 1
ATOM 3684 O O . ALA B 1 140 ? 11.555 23.953 -9.477 1 81.06 140 ALA B O 1
A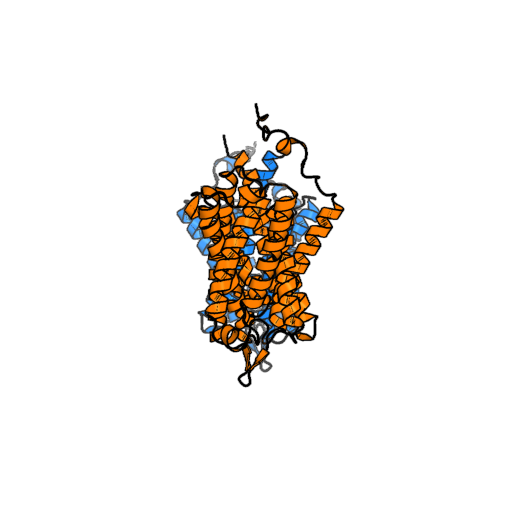TOM 3685 N N . VAL B 1 141 ? 11.391 23.25 -7.43 1 74.81 141 VAL B N 1
ATOM 3686 C CA . VAL B 1 141 ? 12.164 24.359 -6.891 1 74.81 141 VAL B CA 1
ATOM 3687 C C . VAL B 1 141 ? 13.648 24.031 -6.945 1 74.81 141 VAL B C 1
ATOM 3689 O O . VAL B 1 141 ? 14.469 24.875 -7.332 1 74.81 141 VAL B O 1
ATOM 3692 N N . SER B 1 142 ? 14.062 22.828 -6.492 1 70.94 142 SER B N 1
ATOM 3693 C CA . SER B 1 142 ? 15.484 22.531 -6.344 1 70.94 142 SER B CA 1
ATOM 3694 C C . SER B 1 142 ? 15.977 21.641 -7.477 1 70.94 142 SER B C 1
ATOM 3696 O O . SER B 1 142 ? 17.188 21.438 -7.633 1 70.94 142 SER B O 1
ATOM 3698 N N . GLY B 1 143 ? 15.062 21.062 -8.297 1 73.62 143 GLY B N 1
ATOM 3699 C CA . GLY B 1 143 ? 15.477 20.172 -9.367 1 73.62 143 GLY B CA 1
ATOM 3700 C C . GLY B 1 143 ? 15.875 18.797 -8.875 1 73.62 143 GLY B C 1
ATOM 3701 O O . GLY B 1 143 ? 16.375 17.969 -9.648 1 73.62 143 GLY B O 1
ATOM 3702 N N . LYS B 1 144 ? 15.812 18.688 -7.594 1 72.25 144 LYS B N 1
ATOM 3703 C CA . LYS B 1 144 ? 16.172 17.375 -7.051 1 72.25 144 LYS B CA 1
ATOM 3704 C C . LYS B 1 144 ? 15.102 16.344 -7.352 1 72.25 144 LYS B C 1
ATOM 3706 O O . LYS B 1 144 ? 13.953 16.484 -6.922 1 72.25 144 LYS B O 1
ATOM 3711 N N . GLY B 1 145 ? 15.484 15.383 -8.18 1 77.25 145 GLY B N 1
ATOM 3712 C CA . GLY B 1 145 ? 14.516 14.367 -8.57 1 77.25 145 GLY B CA 1
ATOM 3713 C C . GLY B 1 145 ? 14.531 13.148 -7.66 1 77.25 145 GLY B C 1
ATOM 3714 O O . GLY B 1 145 ? 15.469 12.961 -6.883 1 77.25 145 GLY B O 1
ATOM 3715 N N . GLN B 1 146 ? 13.383 12.562 -7.484 1 83.38 146 GLN B N 1
ATOM 3716 C CA . GLN B 1 146 ? 13.227 11.312 -6.762 1 83.38 146 GLN B CA 1
ATOM 3717 C C . GLN B 1 146 ? 13.594 10.117 -7.641 1 83.38 146 GLN B C 1
ATOM 3719 O O . GLN B 1 146 ? 13.609 10.227 -8.867 1 83.38 146 GLN B O 1
ATOM 3724 N N . SER B 1 147 ? 14.141 9.148 -7.016 1 86.62 147 SER B N 1
ATOM 3725 C CA . SER B 1 147 ? 14.406 7.906 -7.734 1 86.62 147 SER B CA 1
ATOM 3726 C C . SER B 1 147 ? 13.109 7.238 -8.188 1 86.62 147 SER B C 1
ATOM 3728 O O . SER B 1 147 ? 12.031 7.57 -7.688 1 86.62 147 SER B O 1
ATOM 3730 N N . LEU B 1 148 ? 13.227 6.41 -9.156 1 87.5 148 LEU B N 1
ATOM 3731 C CA . LEU B 1 148 ? 12.07 5.664 -9.641 1 87.5 148 LEU B CA 1
ATOM 3732 C C . LEU B 1 148 ? 11.445 4.844 -8.523 1 87.5 148 LEU B C 1
ATOM 3734 O O . LEU B 1 148 ? 10.219 4.684 -8.477 1 87.5 148 LEU B O 1
ATOM 3738 N N . PHE B 1 149 ? 12.32 4.414 -7.715 1 90.88 149 PHE B N 1
ATOM 3739 C CA . PHE B 1 149 ? 11.859 3.648 -6.559 1 90.88 149 PHE B CA 1
ATOM 3740 C C . PHE B 1 149 ? 10.992 4.508 -5.648 1 90.88 149 PHE B C 1
ATOM 3742 O O . PHE B 1 149 ? 9.914 4.082 -5.23 1 90.88 149 PHE B O 1
ATOM 3749 N N . GLN B 1 150 ? 11.328 5.668 -5.449 1 92.94 150 GLN B N 1
ATOM 3750 C CA . GLN B 1 150 ? 10.594 6.578 -4.582 1 92.94 150 GLN B CA 1
ATOM 3751 C C . GLN B 1 150 ? 9.289 7.031 -5.238 1 92.94 150 GLN B C 1
ATOM 3753 O O . GLN B 1 150 ? 8.281 7.219 -4.559 1 92.94 150 GLN B O 1
ATOM 3758 N N . TRP B 1 151 ? 9.328 7.195 -6.527 1 93.06 151 TRP B N 1
ATOM 3759 C CA . TRP B 1 151 ? 8.109 7.551 -7.242 1 93.06 151 TRP B CA 1
ATOM 3760 C C . TRP B 1 151 ? 7.074 6.434 -7.137 1 93.06 151 TRP B C 1
ATOM 3762 O O . TRP B 1 151 ? 5.871 6.699 -7.043 1 93.06 151 TRP B O 1
ATOM 3772 N N . ASN B 1 152 ? 7.551 5.242 -7.195 1 94.38 152 ASN B N 1
ATOM 3773 C CA . ASN B 1 152 ? 6.652 4.105 -7.012 1 94.38 152 ASN B CA 1
ATOM 3774 C C . ASN B 1 152 ? 5.988 4.129 -5.641 1 94.38 152 ASN B C 1
ATOM 3776 O O . ASN B 1 152 ? 4.789 3.877 -5.523 1 94.38 152 ASN B O 1
ATOM 3780 N N . LEU B 1 153 ? 6.77 4.441 -4.672 1 95.56 153 LEU B N 1
ATOM 3781 C CA . LEU B 1 153 ? 6.234 4.492 -3.316 1 95.56 153 LEU B CA 1
ATOM 3782 C C . LEU B 1 153 ? 5.246 5.645 -3.164 1 95.56 153 LEU B C 1
ATOM 3784 O O . LEU B 1 153 ? 4.227 5.504 -2.484 1 95.56 153 LEU B O 1
ATOM 3788 N N . LEU B 1 154 ? 5.52 6.773 -3.82 1 95.44 154 LEU B N 1
ATOM 3789 C CA . LEU B 1 154 ? 4.605 7.91 -3.77 1 95.44 154 LEU B CA 1
ATOM 3790 C C . LEU B 1 154 ? 3.287 7.574 -4.461 1 95.44 154 LEU B C 1
ATOM 3792 O O . LEU B 1 154 ? 2.213 7.93 -3.969 1 95.44 154 LEU B O 1
ATOM 3796 N N . ALA B 1 155 ? 3.404 6.91 -5.562 1 95.75 155 ALA B N 1
ATOM 3797 C CA . ALA B 1 155 ? 2.197 6.457 -6.246 1 95.75 155 ALA B CA 1
ATOM 3798 C C . ALA B 1 155 ? 1.385 5.516 -5.359 1 95.75 155 ALA B C 1
ATOM 3800 O O . ALA B 1 155 ? 0.152 5.566 -5.355 1 95.75 155 ALA B O 1
ATOM 3801 N N . LEU B 1 156 ? 2.088 4.707 -4.664 1 97 156 LEU B N 1
ATOM 3802 C CA . LEU B 1 156 ? 1.448 3.775 -3.742 1 97 156 LEU B CA 1
ATOM 3803 C C . LEU B 1 156 ? 0.673 4.523 -2.664 1 97 156 LEU B C 1
ATOM 3805 O O . LEU B 1 156 ? -0.464 4.168 -2.35 1 97 156 LEU B O 1
ATOM 3809 N N . VAL B 1 157 ? 1.216 5.527 -2.145 1 95.94 157 VAL B N 1
ATOM 3810 C CA . VAL B 1 157 ? 0.556 6.328 -1.119 1 95.94 157 VAL B CA 1
ATOM 3811 C C . VAL B 1 157 ? -0.71 6.961 -1.693 1 95.94 157 VAL B C 1
ATOM 3813 O O . VAL B 1 157 ? -1.783 6.875 -1.09 1 95.94 157 VAL B O 1
ATOM 3816 N N . VAL B 1 158 ? -0.627 7.516 -2.877 1 95.88 158 VAL B N 1
ATOM 3817 C CA . VAL B 1 158 ? -1.749 8.211 -3.498 1 95.88 158 VAL B CA 1
ATOM 3818 C C . VAL B 1 158 ? -2.869 7.219 -3.801 1 95.88 158 VAL B C 1
ATOM 3820 O O . VAL B 1 158 ? -4.043 7.496 -3.533 1 95.88 158 VAL B O 1
ATOM 3823 N N . CYS B 1 159 ? -2.498 6.098 -4.254 1 96.12 159 CYS B N 1
ATOM 3824 C CA . CYS B 1 159 ? -3.504 5.094 -4.586 1 96.12 159 CYS B CA 1
ATOM 3825 C C . CYS B 1 159 ? -4.172 4.555 -3.324 1 96.12 159 CYS B C 1
ATOM 3827 O O . CYS B 1 159 ? -5.383 4.344 -3.303 1 96.12 159 CYS B O 1
ATOM 3829 N N . SER B 1 160 ? -3.363 4.336 -2.332 1 96.06 160 SER B N 1
ATOM 3830 C CA . SER B 1 160 ? -3.934 3.826 -1.09 1 96.06 160 SER B CA 1
ATOM 3831 C C . SER B 1 160 ? -4.91 4.824 -0.48 1 96.06 160 SER B C 1
ATOM 3833 O O . SER B 1 160 ? -5.984 4.441 -0.012 1 96.06 160 SER B O 1
ATOM 3835 N N . MET B 1 161 ? -4.617 6.082 -0.516 1 95.06 161 MET B N 1
ATOM 3836 C CA . MET B 1 161 ? -5.523 7.109 -0.01 1 95.06 161 MET B CA 1
ATOM 3837 C C . MET B 1 161 ? -6.801 7.16 -0.839 1 95.06 161 MET B C 1
ATOM 3839 O O . MET B 1 161 ? -7.891 7.371 -0.298 1 95.06 161 MET B O 1
ATOM 3843 N N . SER B 1 162 ? -6.629 6.988 -2.111 1 94.19 162 SER B N 1
ATOM 3844 C CA . SER B 1 162 ? -7.781 7.023 -3.006 1 94.19 162 SER B CA 1
ATOM 3845 C C . SER B 1 162 ? -8.734 5.863 -2.729 1 94.19 162 SER B C 1
ATOM 3847 O O . SER B 1 162 ? -9.953 6.008 -2.852 1 94.19 162 SER B O 1
ATOM 3849 N N . VAL B 1 163 ? -8.164 4.754 -2.338 1 94.31 163 VAL B N 1
ATOM 3850 C CA . VAL B 1 163 ? -9 3.615 -1.984 1 94.31 163 VAL B CA 1
ATOM 3851 C C . VAL B 1 163 ? -9.867 3.965 -0.775 1 94.31 163 VAL B C 1
ATOM 3853 O O . VAL B 1 163 ? -11.07 3.699 -0.768 1 94.31 163 VAL B O 1
ATOM 3856 N N . TYR B 1 164 ? -9.273 4.555 0.218 1 92.88 164 TYR B N 1
ATOM 3857 C CA . TYR B 1 164 ? -10.016 4.949 1.412 1 92.88 164 TYR B CA 1
ATOM 3858 C C . TYR B 1 164 ? -11.125 5.934 1.067 1 92.88 164 TYR B C 1
ATOM 3860 O O . TYR B 1 164 ? -12.25 5.797 1.548 1 92.88 164 TYR B O 1
ATOM 3868 N N . MET B 1 165 ? -10.797 6.898 0.217 1 91.5 165 MET B N 1
ATOM 3869 C CA . MET B 1 165 ? -11.773 7.918 -0.145 1 91.5 165 MET B CA 1
ATOM 3870 C C . MET B 1 165 ? -12.938 7.309 -0.924 1 91.5 165 MET B C 1
ATOM 3872 O O . MET B 1 165 ? -14.086 7.723 -0.761 1 91.5 165 MET B O 1
ATOM 3876 N N . CYS B 1 166 ? -12.625 6.305 -1.71 1 88.81 166 CYS B N 1
ATOM 3877 C CA . CYS B 1 166 ? -13.672 5.625 -2.461 1 88.81 166 CYS B CA 1
ATOM 3878 C C . CYS B 1 166 ? -14.594 4.84 -1.531 1 88.81 166 CYS B C 1
ATOM 3880 O O . CYS B 1 166 ? -15.797 4.77 -1.755 1 88.81 166 CYS B O 1
ATOM 3882 N N . LEU B 1 167 ? -14.047 4.277 -0.545 1 85.94 167 LEU B N 1
ATOM 3883 C CA . LEU B 1 167 ? -14.844 3.52 0.411 1 85.94 167 LEU B CA 1
ATOM 3884 C C . LEU B 1 167 ? -15.719 4.449 1.242 1 85.94 167 LEU B C 1
ATOM 3886 O O . LEU B 1 167 ? -16.875 4.117 1.554 1 85.94 167 LEU B O 1
ATOM 3890 N N . ASP B 1 168 ? -15.172 5.594 1.555 1 80.88 168 ASP B N 1
ATOM 3891 C CA . ASP B 1 168 ? -15.883 6.57 2.375 1 80.88 168 ASP B CA 1
ATOM 3892 C C . ASP B 1 168 ? -17 7.246 1.582 1 80.88 168 ASP B C 1
ATOM 3894 O O . ASP B 1 168 ? -18.062 7.531 2.125 1 80.88 168 ASP B O 1
ATOM 3898 N N . MET B 1 169 ? -16.797 7.535 0.335 1 71.44 169 MET B N 1
ATOM 3899 C CA . MET B 1 169 ? -17.781 8.211 -0.51 1 71.44 169 MET B CA 1
ATOM 3900 C C . MET B 1 169 ? -19 7.332 -0.743 1 71.44 169 MET B C 1
ATOM 3902 O O . MET B 1 169 ? -20.094 7.836 -0.971 1 71.44 169 MET B O 1
ATOM 3906 N N . GLN B 1 170 ? -18.844 6.164 -0.851 1 65.81 170 GLN B N 1
ATOM 3907 C CA . GLN B 1 170 ? -19.984 5.273 -1.064 1 65.81 170 GLN B CA 1
ATOM 3908 C C . GLN B 1 170 ? -20.953 5.336 0.107 1 65.81 170 GLN B C 1
ATOM 3910 O O . GLN B 1 170 ? -22.156 5.145 -0.07 1 65.81 170 GLN B O 1
ATOM 3915 N N . SER B 1 171 ? -20.5 5.766 1.151 1 58.62 171 SER B N 1
ATOM 3916 C CA . SER B 1 171 ? -21.406 5.785 2.299 1 58.62 171 SER B CA 1
ATOM 3917 C C . SER B 1 171 ? -22.188 7.098 2.371 1 58.62 171 SER B C 1
ATOM 3919 O O . SER B 1 171 ? -23.312 7.129 2.869 1 58.62 171 SER B O 1
ATOM 3921 N N . THR B 1 172 ? -21.5 8.195 1.938 1 59.69 172 THR B N 1
ATOM 3922 C CA . THR B 1 172 ? -22.188 9.477 2.1 1 59.69 172 THR B CA 1
ATOM 3923 C C . THR B 1 172 ? -22.312 10.203 0.761 1 59.69 172 THR B C 1
ATOM 3925 O O . THR B 1 172 ? -21.625 9.852 -0.2 1 59.69 172 THR B O 1
ATOM 3928 N N . GLY B 1 173 ? -23.297 11.133 0.499 1 58.84 173 GLY B N 1
ATOM 3929 C CA . GLY B 1 173 ? -23.578 11.945 -0.671 1 58.84 173 GLY B CA 1
ATOM 3930 C C . GLY B 1 173 ? -22.328 12.523 -1.311 1 58.84 173 GLY B C 1
ATOM 3931 O O . GLY B 1 173 ? -21.422 12.984 -0.612 1 58.84 173 GLY B O 1
ATOM 3932 N N . SER B 1 174 ? -21.984 12.32 -2.686 1 62.69 174 SER B N 1
ATOM 3933 C CA . SER B 1 174 ? -20.797 12.43 -3.52 1 62.69 174 SER B CA 1
ATOM 3934 C C . SER B 1 174 ? -20.391 13.891 -3.721 1 62.69 174 SER B C 1
ATOM 3936 O O . SER B 1 174 ? -19.203 14.227 -3.648 1 62.69 174 SER B O 1
ATOM 3938 N N . GLY B 1 175 ? -21.266 14.828 -3.807 1 63.47 175 GLY B N 1
ATOM 3939 C CA . GLY B 1 175 ? -20.906 16.156 -4.246 1 63.47 175 GLY B CA 1
ATOM 3940 C C . GLY B 1 175 ? -20.141 16.953 -3.197 1 63.47 175 GLY B C 1
ATOM 3941 O O . GLY B 1 175 ? -19.109 17.547 -3.488 1 63.47 175 GLY B O 1
ATOM 3942 N N . ASN B 1 176 ? -20.5 16.953 -2.061 1 76.81 176 ASN B N 1
ATOM 3943 C CA . ASN B 1 176 ? -19.891 17.719 -0.973 1 76.81 176 ASN B CA 1
ATOM 3944 C C . ASN B 1 176 ? -18.531 17.141 -0.575 1 76.81 176 ASN B C 1
ATOM 3946 O O . ASN B 1 176 ? -17.609 17.875 -0.252 1 76.81 176 ASN B O 1
ATOM 3950 N N . LYS B 1 177 ? -18.359 15.969 -0.871 1 83.75 177 LYS B N 1
ATOM 3951 C CA . LYS B 1 177 ? -17.109 15.344 -0.483 1 83.75 177 LYS B CA 1
ATOM 3952 C C . LYS B 1 177 ? -16 15.672 -1.479 1 83.75 177 LYS B C 1
ATOM 3954 O O . LYS B 1 177 ? -14.828 15.781 -1.103 1 83.75 177 LYS B O 1
ATOM 3959 N N . LEU B 1 178 ? -16.438 15.93 -2.703 1 85.12 178 LEU B N 1
ATOM 3960 C CA . LEU B 1 178 ? -15.445 16.312 -3.705 1 85.12 178 LEU B CA 1
ATOM 3961 C C . LEU B 1 178 ? -14.883 17.703 -3.4 1 85.12 178 LEU B C 1
ATOM 3963 O O . LEU B 1 178 ? -13.672 17.922 -3.52 1 85.12 178 LEU B O 1
ATOM 3967 N N . LEU B 1 179 ? -15.758 18.594 -3.014 1 86.19 179 LEU B N 1
ATOM 3968 C CA . LEU B 1 179 ? -15.312 19.938 -2.652 1 86.19 179 LEU B CA 1
ATOM 3969 C C . LEU B 1 179 ? -14.43 19.906 -1.408 1 86.19 179 LEU B C 1
ATOM 3971 O O . LEU B 1 179 ? -13.445 20.641 -1.313 1 86.19 179 LEU B O 1
ATOM 3975 N N . GLY B 1 180 ? -14.781 19.094 -0.522 1 90.12 180 GLY B N 1
ATOM 3976 C CA . GLY B 1 180 ? -13.953 18.922 0.658 1 90.12 180 GLY B CA 1
ATOM 3977 C C . GLY B 1 180 ? -12.578 18.359 0.343 1 90.12 180 GLY B C 1
ATOM 3978 O O . GLY B 1 180 ? -11.57 18.828 0.881 1 90.12 180 GLY B O 1
ATOM 3979 N N . THR B 1 181 ? -12.586 17.469 -0.569 1 91.81 181 THR B N 1
ATOM 3980 C CA . THR B 1 181 ? -11.328 16.844 -0.971 1 91.81 181 THR B CA 1
ATOM 3981 C C . THR B 1 181 ? -10.43 17.859 -1.668 1 91.81 181 THR B C 1
ATOM 3983 O O . THR B 1 181 ? -9.227 17.938 -1.381 1 91.81 181 THR B O 1
ATOM 3986 N N . LEU B 1 182 ? -10.992 18.609 -2.486 1 91.88 182 LEU B N 1
ATOM 3987 C CA . LEU B 1 182 ? -10.227 19.641 -3.191 1 91.88 182 LEU B CA 1
ATOM 3988 C C . LEU B 1 182 ? -9.68 20.672 -2.217 1 91.88 182 LEU B C 1
ATOM 3990 O O . LEU B 1 182 ? -8.555 21.141 -2.371 1 91.88 182 LEU B O 1
ATOM 3994 N N . SER B 1 183 ? -10.43 20.984 -1.276 1 94.19 183 SER B N 1
ATOM 3995 C CA . SER B 1 183 ? -10.008 21.953 -0.277 1 94.19 183 SER B CA 1
ATOM 3996 C C . SER B 1 183 ? -8.828 21.438 0.536 1 94.19 183 SER B C 1
ATOM 3998 O O . SER B 1 183 ? -7.918 22.203 0.875 1 94.19 183 SER B O 1
ATOM 4000 N N . VAL B 1 184 ? -8.805 20.203 0.818 1 94.75 184 VAL B N 1
ATOM 4001 C CA . VAL B 1 184 ? -7.699 19.641 1.587 1 94.75 184 VAL B CA 1
ATOM 4002 C C . VAL B 1 184 ? -6.43 19.641 0.741 1 94.75 184 VAL B C 1
ATOM 4004 O O . VAL B 1 184 ? -5.344 19.969 1.236 1 94.75 184 VAL B O 1
ATOM 4007 N N . VAL B 1 185 ? -6.605 19.297 -0.503 1 93.44 185 VAL B N 1
ATOM 4008 C CA . VAL B 1 185 ? -5.445 19.266 -1.389 1 93.44 185 VAL B CA 1
ATOM 4009 C C . VAL B 1 185 ? -4.859 20.656 -1.534 1 93.44 185 VAL B C 1
ATOM 4011 O O . VAL B 1 185 ? -3.641 20.844 -1.513 1 93.44 185 VAL B O 1
ATOM 4014 N N . LEU B 1 186 ? -5.723 21.578 -1.622 1 94.44 186 LEU B N 1
ATOM 4015 C CA . LEU B 1 186 ? -5.273 22.969 -1.714 1 94.44 186 LEU B CA 1
ATOM 4016 C C . LEU B 1 186 ? -4.609 23.406 -0.414 1 94.44 186 LEU B C 1
ATOM 4018 O O . LEU B 1 186 ? -3.598 24.109 -0.438 1 94.44 186 LEU B O 1
ATOM 4022 N N . LYS B 1 187 ? -5.148 23.062 0.646 1 94.94 187 LYS B N 1
ATOM 4023 C CA . LYS B 1 187 ? -4.559 23.375 1.944 1 94.94 187 LYS B CA 1
ATOM 4024 C C . LYS B 1 187 ? -3.145 22.812 2.055 1 94.94 187 LYS B C 1
ATOM 4026 O O . LYS B 1 187 ? -2.219 23.516 2.455 1 94.94 187 LYS B O 1
ATOM 4031 N N . VAL B 1 188 ? -3.049 21.594 1.677 1 94.06 188 VAL B N 1
ATOM 4032 C CA . VAL B 1 188 ? -1.755 20.922 1.781 1 94.06 188 VAL B CA 1
ATOM 4033 C C . VAL B 1 188 ? -0.758 21.578 0.826 1 94.06 188 VAL B C 1
ATOM 4035 O O . VAL B 1 188 ? 0.407 21.766 1.177 1 94.06 188 VAL B O 1
ATOM 4038 N N . ALA B 1 189 ? -1.22 21.938 -0.339 1 93.31 189 ALA B N 1
ATOM 4039 C CA . ALA B 1 189 ? -0.353 22.594 -1.314 1 93.31 189 ALA B CA 1
ATOM 4040 C C . ALA B 1 189 ? 0.162 23.922 -0.783 1 93.31 189 ALA B C 1
ATOM 4042 O O . ALA B 1 189 ? 1.36 24.203 -0.855 1 93.31 189 ALA B O 1
ATOM 4043 N N . VAL B 1 190 ? -0.688 24.641 -0.216 1 92.88 190 VAL B N 1
ATOM 4044 C CA . VAL B 1 190 ? -0.333 25.953 0.302 1 92.88 190 VAL B CA 1
ATOM 4045 C C . VAL B 1 190 ? 0.569 25.797 1.525 1 92.88 190 VAL B C 1
ATOM 4047 O O . VAL B 1 190 ? 1.561 26.516 1.666 1 92.88 190 VAL B O 1
ATOM 4050 N N . SER B 1 191 ? 0.245 24.938 2.33 1 90.06 191 SER B N 1
ATOM 4051 C CA . SER B 1 191 ? 1.037 24.719 3.535 1 90.06 191 SER B CA 1
ATOM 4052 C C . SER B 1 191 ? 2.432 24.203 3.195 1 90.06 191 SER B C 1
ATOM 4054 O O . SER B 1 191 ? 3.41 24.562 3.854 1 90.06 191 SER B O 1
ATOM 4056 N N . CYS B 1 192 ? 2.488 23.359 2.238 1 88.56 192 CYS B N 1
ATOM 4057 C CA . CYS B 1 192 ? 3.789 22.844 1.826 1 88.56 192 CYS B CA 1
ATOM 4058 C C . CYS B 1 192 ? 4.637 23.938 1.194 1 88.56 192 CYS B C 1
ATOM 4060 O O . CYS B 1 192 ? 5.844 24.016 1.43 1 88.56 192 CYS B O 1
ATOM 4062 N N . LEU B 1 193 ? 4.039 24.703 0.389 1 87.56 193 LEU B N 1
ATOM 4063 C CA . LEU B 1 193 ? 4.754 25.844 -0.181 1 87.56 193 LEU B CA 1
ATOM 4064 C C . LEU B 1 193 ? 5.281 26.766 0.918 1 87.56 193 LEU B C 1
ATOM 4066 O O . LEU B 1 193 ? 6.438 27.188 0.875 1 87.56 193 LEU B O 1
ATOM 4070 N N . ALA B 1 194 ? 4.469 27.016 1.852 1 87.81 194 ALA B N 1
ATOM 4071 C CA . ALA B 1 194 ? 4.867 27.844 2.982 1 87.81 194 ALA B CA 1
ATOM 4072 C C . ALA B 1 194 ? 6.023 27.219 3.748 1 87.81 194 ALA B C 1
ATOM 4074 O O . ALA B 1 194 ? 6.957 27.906 4.16 1 87.81 194 ALA B O 1
ATOM 4075 N N . ALA B 1 195 ? 5.973 25.938 3.896 1 82.62 195 ALA B N 1
ATOM 4076 C CA . ALA B 1 195 ? 7.012 25.234 4.633 1 82.62 195 ALA B CA 1
ATOM 4077 C C . ALA B 1 195 ? 8.344 25.266 3.887 1 82.62 195 ALA B C 1
ATOM 4079 O O . ALA B 1 195 ? 9.398 25.469 4.496 1 82.62 195 ALA B O 1
ATOM 4080 N N . VAL B 1 196 ? 8.297 25.062 2.654 1 81.62 196 VAL B N 1
ATOM 4081 C CA . VAL B 1 196 ? 9.516 25.078 1.847 1 81.62 196 VAL B CA 1
ATOM 4082 C C . VAL B 1 196 ? 10.117 26.484 1.862 1 81.62 196 VAL B C 1
ATOM 4084 O O . VAL B 1 196 ? 11.328 26.656 1.984 1 81.62 196 VAL B O 1
ATOM 4087 N N . LEU B 1 197 ? 9.281 27.469 1.756 1 82.44 197 LEU B N 1
ATOM 4088 C CA . LEU B 1 197 ? 9.75 28.859 1.797 1 82.44 197 LEU B CA 1
ATOM 4089 C C . LEU B 1 197 ? 10.32 29.203 3.17 1 82.44 197 LEU B C 1
ATOM 4091 O O . LEU B 1 197 ? 11.328 29.906 3.27 1 82.44 197 LEU B O 1
ATOM 4095 N N . THR B 1 198 ? 9.68 28.719 4.156 1 81.94 198 THR B N 1
ATOM 4096 C CA . THR B 1 198 ? 10.18 28.938 5.508 1 81.94 198 THR B CA 1
ATOM 4097 C C . THR B 1 198 ? 11.57 28.312 5.672 1 81.94 198 THR B C 1
ATOM 4099 O O . THR B 1 198 ? 12.461 28.938 6.258 1 81.94 198 THR B O 1
ATOM 4102 N N . ASP B 1 199 ? 11.695 27.109 5.211 1 76.94 199 ASP B N 1
ATOM 4103 C CA . ASP B 1 199 ? 12.977 26.422 5.32 1 76.94 199 ASP B CA 1
ATOM 4104 C C . ASP B 1 199 ? 14.062 27.172 4.547 1 76.94 199 ASP B C 1
ATOM 4106 O O . ASP B 1 199 ? 15.203 27.281 5.016 1 76.94 199 ASP B O 1
ATOM 4110 N N . ARG B 1 200 ? 13.766 27.672 3.465 1 76.75 200 ARG B N 1
ATOM 4111 C CA . ARG B 1 200 ? 14.719 28.391 2.639 1 76.75 200 ARG B CA 1
ATOM 4112 C C . ARG B 1 200 ? 15.125 29.703 3.297 1 76.75 200 ARG B C 1
ATOM 4114 O O . ARG B 1 200 ? 16.312 30.047 3.332 1 76.75 200 ARG B O 1
ATOM 4121 N N . TYR B 1 201 ? 14.18 30.406 3.898 1 79.75 201 TYR B N 1
ATOM 4122 C CA . TYR B 1 201 ? 14.445 31.766 4.367 1 79.75 201 TYR B CA 1
ATOM 4123 C C . TYR B 1 201 ? 14.922 31.766 5.816 1 79.75 201 TYR B C 1
ATOM 4125 O O . TYR B 1 201 ? 15.586 32.688 6.262 1 79.75 201 TYR B O 1
ATOM 4133 N N . THR B 1 202 ? 14.523 30.719 6.543 1 77.19 202 THR B N 1
ATOM 4134 C CA . THR B 1 202 ? 15.055 30.594 7.898 1 77.19 202 THR B CA 1
ATOM 4135 C C . THR B 1 202 ? 16.578 30.453 7.871 1 77.19 202 THR B C 1
ATOM 4137 O O . THR B 1 202 ? 17.266 30.953 8.758 1 77.19 202 THR B O 1
ATOM 4140 N N . LYS B 1 203 ? 16.984 29.797 6.949 1 73.19 203 LYS B N 1
ATOM 4141 C CA . LYS B 1 203 ? 18.422 29.594 6.816 1 73.19 203 LYS B CA 1
ATOM 4142 C C . LYS B 1 203 ? 19.109 30.875 6.34 1 73.19 203 LYS B C 1
ATOM 4144 O O . LYS B 1 203 ? 20.297 31.078 6.594 1 73.19 203 LYS B O 1
ATOM 4149 N N . HIS B 1 204 ? 18.359 31.688 5.75 1 78.56 204 HIS B N 1
ATOM 4150 C CA . HIS B 1 204 ? 18.906 32.906 5.211 1 78.56 204 HIS B CA 1
ATOM 4151 C C . HIS B 1 204 ? 19.047 34 6.293 1 78.56 204 HIS B C 1
ATOM 4153 O O . HIS B 1 204 ? 19.969 34.812 6.262 1 78.56 204 HIS B O 1
ATOM 4159 N N . PHE B 1 205 ? 18.031 33.938 7.207 1 77.19 205 PHE B N 1
ATOM 4160 C CA . PHE B 1 205 ? 18.062 34.938 8.258 1 77.19 205 PHE B CA 1
ATOM 4161 C C . PHE B 1 205 ? 18.641 34.375 9.547 1 77.19 205 PHE B C 1
ATOM 4163 O O . PHE B 1 205 ? 18.391 33.188 9.883 1 77.19 205 PHE B O 1
ATOM 4170 N N . ALA B 1 206 ? 19.641 34.812 10.133 1 70.31 206 ALA B N 1
ATOM 4171 C CA . ALA B 1 206 ? 20.344 34.344 11.32 1 70.31 206 ALA B CA 1
ATOM 4172 C C . ALA B 1 206 ? 19.547 34.656 12.586 1 70.31 206 ALA B C 1
ATOM 4174 O O . ALA B 1 206 ? 20.109 34.688 13.688 1 70.31 206 ALA B O 1
ATOM 4175 N N . ASP B 1 207 ? 18.266 34.844 12.453 1 73.06 207 ASP B N 1
ATOM 4176 C CA . ASP B 1 207 ? 17.469 35.125 13.641 1 73.06 207 ASP B CA 1
ATOM 4177 C C . ASP B 1 207 ? 17.078 33.844 14.367 1 73.06 207 ASP B C 1
ATOM 4179 O O . ASP B 1 207 ? 17 32.781 13.758 1 73.06 207 ASP B O 1
ATOM 4183 N N . PRO B 1 208 ? 16.953 34.062 15.609 1 71.19 208 PRO B N 1
ATOM 4184 C CA . PRO B 1 208 ? 16.484 32.906 16.359 1 71.19 208 PRO B CA 1
ATOM 4185 C C . PRO B 1 208 ? 15.133 32.375 15.867 1 71.19 208 PRO B C 1
ATOM 4187 O O . PRO B 1 208 ? 14.297 33.188 15.406 1 71.19 208 PRO B O 1
ATOM 4190 N N . VAL B 1 209 ? 14.898 31.094 16 1 72.5 209 VAL B N 1
ATOM 4191 C CA . VAL B 1 209 ? 13.719 30.391 15.484 1 72.5 209 VAL B CA 1
ATOM 4192 C C . VAL B 1 209 ? 12.461 30.953 16.156 1 72.5 209 VAL B C 1
ATOM 4194 O O . VAL B 1 209 ? 11.414 31.062 15.516 1 72.5 209 VAL B O 1
ATOM 4197 N N . TYR B 1 210 ? 12.586 31.359 17.391 1 72.88 210 TYR B N 1
ATOM 4198 C CA . TYR B 1 210 ? 11.398 31.812 18.109 1 72.88 210 TYR B CA 1
ATOM 4199 C C . TYR B 1 210 ? 10.938 33.156 17.578 1 72.88 210 TYR B C 1
ATOM 4201 O O . TYR B 1 210 ? 9.734 33.438 17.562 1 72.88 210 TYR B O 1
ATOM 4209 N N . ILE B 1 211 ? 11.805 33.969 17.109 1 76.69 211 ILE B N 1
ATOM 4210 C CA . ILE B 1 211 ? 11.445 35.281 16.547 1 76.69 211 ILE B CA 1
ATOM 4211 C C . ILE B 1 211 ? 10.734 35.062 15.203 1 76.69 211 ILE B C 1
ATOM 4213 O O . ILE B 1 211 ? 9.734 35.719 14.914 1 76.69 211 ILE B O 1
ATOM 4217 N N . GLN B 1 212 ? 11.25 34.188 14.539 1 77.62 212 GLN B N 1
ATOM 4218 C CA . GLN B 1 212 ? 10.648 33.906 13.242 1 77.62 212 GLN B CA 1
ATOM 4219 C C . GLN B 1 212 ? 9.258 33.312 13.406 1 77.62 212 GLN B C 1
ATOM 4221 O O . GLN B 1 212 ? 8.352 33.594 12.617 1 77.62 212 GLN B O 1
ATOM 4226 N N . ALA B 1 213 ? 9.109 32.531 14.406 1 77.88 213 ALA B N 1
ATOM 4227 C CA . ALA B 1 213 ? 7.809 31.922 14.68 1 77.88 213 ALA B CA 1
ATOM 4228 C C . ALA B 1 213 ? 6.777 33 15.055 1 77.88 213 ALA B C 1
ATOM 4230 O O . ALA B 1 213 ? 5.605 32.875 14.695 1 77.88 213 ALA B O 1
ATOM 4231 N N . ILE B 1 214 ? 7.27 33.969 15.695 1 78.69 214 ILE B N 1
ATOM 4232 C CA . ILE B 1 214 ? 6.379 35.062 16.094 1 78.69 214 ILE B CA 1
ATOM 4233 C C . ILE B 1 214 ? 5.988 35.875 14.883 1 78.69 214 ILE B C 1
ATOM 4235 O O . ILE B 1 214 ? 4.832 36.312 14.75 1 78.69 214 ILE B O 1
ATOM 4239 N N . GLN B 1 215 ? 6.922 36.125 14.086 1 82.25 215 GLN B N 1
ATOM 4240 C CA . GLN B 1 215 ? 6.641 36.906 12.875 1 82.25 215 GLN B CA 1
ATOM 4241 C C . GLN B 1 215 ? 5.641 36.188 11.984 1 82.25 215 GLN B C 1
ATOM 4243 O O . GLN B 1 215 ? 4.746 36.812 11.406 1 82.25 215 GLN B O 1
ATOM 4248 N N . LEU B 1 216 ? 5.715 34.906 11.953 1 83.5 216 LEU B N 1
ATOM 4249 C CA . LEU B 1 216 ? 4.785 34.094 11.18 1 83.5 216 LEU B CA 1
ATOM 4250 C C . LEU B 1 216 ? 3.383 34.156 11.766 1 83.5 216 LEU B C 1
ATOM 4252 O O . LEU B 1 216 ? 2.396 34.25 11.031 1 83.5 216 LEU B O 1
ATOM 4256 N N . ARG B 1 217 ? 3.303 34.25 12.984 1 84.62 217 ARG B N 1
ATOM 4257 C CA . ARG B 1 217 ? 2.008 34.219 13.656 1 84.62 217 ARG B CA 1
ATOM 4258 C C . ARG B 1 217 ? 1.311 35.562 13.57 1 84.62 217 ARG B C 1
ATOM 4260 O O . ARG B 1 217 ? 0.081 35.625 13.516 1 84.62 217 ARG B O 1
ATOM 4267 N N . CYS B 1 218 ? 2.064 36.594 13.5 1 82.5 218 CYS B N 1
ATOM 4268 C CA . CYS B 1 218 ? 1.478 37.938 13.367 1 82.5 218 CYS B CA 1
ATOM 4269 C C . CYS B 1 218 ? 0.727 38.062 12.047 1 82.5 218 CYS B C 1
ATOM 4271 O O . CYS B 1 218 ? -0.408 38.531 12.023 1 82.5 218 CYS B O 1
ATOM 4273 N N . SER B 1 219 ? 1.343 37.688 11.023 1 84.81 219 SER B N 1
ATOM 4274 C CA . SER B 1 219 ? 0.707 37.781 9.719 1 84.81 219 SER B CA 1
ATOM 4275 C C . SER B 1 219 ? -0.474 36.812 9.609 1 84.81 219 SER B C 1
ATOM 4277 O O . SER B 1 219 ? -1.49 37.156 8.992 1 84.81 219 SER B O 1
ATOM 4279 N N . ARG B 1 220 ? -0.324 35.656 10.195 1 89.38 220 ARG B N 1
ATOM 4280 C CA . ARG B 1 220 ? -1.42 34.688 10.219 1 89.38 220 ARG B CA 1
ATOM 4281 C C . ARG B 1 220 ? -2.621 35.25 10.977 1 89.38 220 ARG B C 1
ATOM 4283 O O . ARG B 1 220 ? -3.766 35.062 10.562 1 89.38 220 ARG B O 1
ATOM 4290 N N . CYS B 1 221 ? -2.332 35.906 12.016 1 87.75 221 CYS B N 1
ATOM 4291 C CA . CYS B 1 221 ? -3.375 36.531 12.82 1 87.75 221 CYS B CA 1
ATOM 4292 C C . CYS B 1 221 ? -4.113 37.594 12.031 1 87.75 221 CYS B C 1
ATOM 4294 O O . CYS B 1 221 ? -5.344 37.688 12.078 1 87.75 221 CYS B O 1
ATOM 4296 N N . LEU B 1 222 ? -3.41 38.344 11.312 1 86.69 222 LEU B N 1
ATOM 4297 C CA . LEU B 1 222 ? -4.008 39.438 10.516 1 86.69 222 LEU B CA 1
ATOM 4298 C C . LEU B 1 222 ? -4.93 38.844 9.445 1 86.69 222 LEU B C 1
ATOM 4300 O O . LEU B 1 222 ? -6.055 39.312 9.266 1 86.69 222 LEU B O 1
ATOM 4304 N N . LEU B 1 223 ? -4.504 37.906 8.789 1 89.69 223 LEU B N 1
ATOM 4305 C CA . LEU B 1 223 ? -5.305 37.312 7.719 1 89.69 223 LEU B CA 1
ATOM 4306 C C . LEU B 1 223 ? -6.57 36.656 8.281 1 89.69 223 LEU B C 1
ATOM 4308 O O . LEU B 1 223 ? -7.664 36.875 7.746 1 89.69 223 LEU B O 1
ATOM 4312 N N . LEU B 1 224 ? -6.387 35.906 9.297 1 91 224 LEU B N 1
ATOM 4313 C CA . LEU B 1 224 ? -7.543 35.25 9.898 1 91 224 LEU B CA 1
ATOM 4314 C C . LEU B 1 224 ? -8.516 36.281 10.461 1 91 224 LEU B C 1
ATOM 4316 O O . LEU B 1 224 ? -9.734 36.062 10.414 1 91 224 LEU B O 1
ATOM 4320 N N . GLY B 1 225 ? -7.922 37.312 10.93 1 90 225 GLY B N 1
ATOM 4321 C CA . GLY B 1 225 ? -8.773 38.406 11.367 1 90 225 GLY B CA 1
ATOM 4322 C C . GLY B 1 225 ? -9.609 39 10.25 1 90 225 GLY B C 1
ATOM 4323 O O . GLY B 1 225 ? -10.797 39.281 10.445 1 90 225 GLY B O 1
ATOM 4324 N N . ILE B 1 226 ? -9.016 39.125 9.117 1 89.75 226 ILE B N 1
ATOM 4325 C CA . ILE B 1 226 ? -9.727 39.625 7.949 1 89.75 226 ILE B CA 1
ATOM 4326 C C . ILE B 1 226 ? -10.852 38.656 7.574 1 89.75 226 ILE B C 1
ATOM 4328 O O . ILE B 1 226 ? -11.969 39.062 7.289 1 89.75 226 ILE B O 1
ATOM 4332 N N . PHE B 1 227 ? -10.617 37.375 7.629 1 89.88 227 PHE B N 1
ATOM 4333 C CA . PHE B 1 227 ? -11.625 36.375 7.281 1 89.88 227 PHE B CA 1
ATOM 4334 C C . PHE B 1 227 ? -12.789 36.406 8.266 1 89.88 227 PHE B C 1
ATOM 4336 O O . PHE B 1 227 ? -13.945 36.25 7.867 1 89.88 227 PHE B O 1
ATOM 4343 N N . VAL B 1 228 ? -12.5 36.594 9.492 1 90 228 VAL B N 1
ATOM 4344 C CA . VAL B 1 228 ? -13.531 36.656 10.516 1 90 228 VAL B CA 1
ATOM 4345 C C . VAL B 1 228 ? -14.398 37.906 10.273 1 90 228 VAL B C 1
ATOM 4347 O O . VAL B 1 228 ? -15.617 37.875 10.43 1 90 228 VAL B O 1
ATOM 4350 N N . CYS B 1 229 ? -13.789 38.969 9.82 1 88.38 229 CYS B N 1
ATOM 4351 C CA . CYS B 1 229 ? -14.508 40.219 9.57 1 88.38 229 CYS B CA 1
ATOM 4352 C C . CYS B 1 229 ? -15.352 40.094 8.305 1 88.38 229 CYS B C 1
ATOM 4354 O O . CYS B 1 229 ? -16.359 40.781 8.172 1 88.38 229 CYS B O 1
ATOM 4356 N N . LEU B 1 230 ? -14.969 39.25 7.453 1 86.81 230 LEU B N 1
ATOM 4357 C CA . LEU B 1 230 ? -15.695 39.094 6.203 1 86.81 230 LEU B CA 1
ATOM 4358 C C . LEU B 1 230 ? -16.844 38.094 6.379 1 86.81 230 LEU B C 1
ATOM 4360 O O . LEU B 1 230 ? -17.75 38.031 5.539 1 86.81 230 LEU B O 1
ATOM 4364 N N . ASP B 1 231 ? -16.688 37.375 7.449 1 84.88 231 ASP B N 1
ATOM 4365 C CA . ASP B 1 231 ? -17.797 36.469 7.758 1 84.88 231 ASP B CA 1
ATOM 4366 C C . ASP B 1 231 ? -18.984 37.219 8.344 1 84.88 231 ASP B C 1
ATOM 4368 O O . ASP B 1 231 ? -18.938 37.656 9.492 1 84.88 231 ASP B O 1
ATOM 4372 N N . GLY B 1 232 ? -20.016 37.312 7.637 1 78.5 232 GLY B N 1
ATOM 4373 C CA . GLY B 1 232 ? -21.188 38.094 8.008 1 78.5 232 GLY B CA 1
ATOM 4374 C C . GLY B 1 232 ? -21.828 37.625 9.305 1 78.5 232 GLY B C 1
ATOM 4375 O O . GLY B 1 232 ? -22.203 38.469 10.141 1 78.5 232 GLY B O 1
ATOM 4376 N N . GLN B 1 233 ? -21.859 36.469 9.469 1 82.19 233 GLN B N 1
ATOM 4377 C CA . GLN B 1 233 ? -22.516 35.938 10.656 1 82.19 233 GLN B CA 1
ATOM 4378 C C . GLN B 1 233 ? -21.734 36.25 11.922 1 82.19 233 GLN B C 1
ATOM 4380 O O . GLN B 1 233 ? -22.344 36.625 12.945 1 82.19 233 GLN B O 1
ATOM 4385 N N . THR B 1 234 ? -20.453 36.219 11.867 1 87.31 234 THR B N 1
ATOM 4386 C CA . THR B 1 234 ? -19.609 36.469 13.031 1 87.31 234 THR B CA 1
ATOM 4387 C C . THR B 1 234 ? -19.641 37.969 13.391 1 87.31 234 THR B C 1
ATOM 4389 O O . THR B 1 234 ? -19.625 38.312 14.578 1 87.31 234 THR B O 1
ATOM 4392 N N . VAL B 1 235 ? -19.688 38.781 12.398 1 86.06 235 VAL B N 1
ATOM 4393 C CA . VAL B 1 235 ? -19.688 40.219 12.641 1 86.06 235 VAL B CA 1
ATOM 4394 C C . VAL B 1 235 ? -21.031 40.656 13.219 1 86.06 235 VAL B C 1
ATOM 4396 O O . VAL B 1 235 ? -21.094 41.5 14.094 1 86.06 235 VAL B O 1
ATOM 4399 N N . GLN B 1 236 ? -22.078 40.031 12.812 1 87.75 236 GLN B N 1
ATOM 4400 C CA . GLN B 1 236 ? -23.422 40.438 13.227 1 87.75 236 GLN B CA 1
ATOM 4401 C C . GLN B 1 236 ? -23.766 39.844 14.594 1 87.75 236 GLN B C 1
ATOM 4403 O O . GLN B 1 236 ? -24.375 40.531 15.43 1 87.75 236 GLN B O 1
ATOM 4408 N N . GLN B 1 237 ? -23.391 38.688 14.859 1 89.62 237 GLN B N 1
ATOM 4409 C CA . GLN B 1 237 ? -23.844 38 16.062 1 89.62 237 GLN B CA 1
ATOM 4410 C C . GLN B 1 237 ? -22.75 37.969 17.125 1 89.62 237 GLN B C 1
ATOM 4412 O O . GLN B 1 237 ? -23.031 37.719 18.297 1 89.62 237 GLN B O 1
ATOM 4417 N N . GLY B 1 238 ? -21.516 38.312 16.734 1 88.25 238 GLY B N 1
ATOM 4418 C CA . GLY B 1 238 ? -20.453 38.344 17.719 1 88.25 238 GLY B CA 1
ATOM 4419 C C . GLY B 1 238 ? -19.422 37.25 17.5 1 88.25 238 GLY B C 1
ATOM 4420 O O . GLY B 1 238 ? -19.719 36.219 16.891 1 88.25 238 GLY B O 1
ATOM 4421 N N . PHE B 1 239 ? -18.266 37.438 18.094 1 90.31 239 PHE B N 1
ATOM 4422 C CA . PHE B 1 239 ? -17.125 36.531 17.938 1 90.31 239 PHE B CA 1
ATOM 4423 C C . PHE B 1 239 ? -17.391 35.188 18.578 1 90.31 239 PHE B C 1
ATOM 4425 O O . PHE B 1 239 ? -17.047 34.156 18.016 1 90.31 239 PHE B O 1
ATOM 4432 N N . PHE B 1 240 ? -18.062 35.094 19.688 1 90.81 240 PHE B N 1
ATOM 4433 C CA . PHE B 1 240 ? -18.234 33.875 20.453 1 90.81 240 PHE B CA 1
ATOM 4434 C C . PHE B 1 240 ? -19.609 33.25 20.172 1 90.81 240 PHE B C 1
ATOM 4436 O O . PHE B 1 240 ? -20.031 32.312 20.875 1 90.81 240 PHE B O 1
ATOM 4443 N N . HIS B 1 241 ? -20.219 33.75 19.156 1 89.69 241 HIS B N 1
ATOM 4444 C CA . HIS B 1 241 ? -21.516 33.188 18.797 1 89.69 241 HIS B CA 1
ATOM 4445 C C . HIS B 1 241 ? -21.391 31.75 18.359 1 89.69 241 HIS B C 1
ATOM 4447 O O . HIS B 1 241 ? -20.547 31.422 17.5 1 89.69 241 HIS B O 1
ATOM 4453 N N . GLY B 1 242 ? -22.141 30.906 19.016 1 89.25 242 GLY B N 1
ATOM 4454 C CA . GLY B 1 242 ? -22.156 29.5 18.625 1 89.25 242 GLY B CA 1
ATOM 4455 C C . GLY B 1 242 ? -21.094 28.672 19.328 1 89.25 242 GLY B C 1
ATOM 4456 O O . GLY B 1 242 ? -21 27.453 19.125 1 89.25 242 GLY B O 1
ATOM 4457 N N . TRP B 1 243 ? -20.312 29.328 20.125 1 92.69 243 TRP B N 1
ATOM 4458 C CA . TRP B 1 243 ? -19.281 28.594 20.844 1 92.69 243 TRP B CA 1
ATOM 4459 C C . TRP B 1 243 ? -19.875 27.688 21.906 1 92.69 243 TRP B C 1
ATOM 4461 O O . TRP B 1 243 ? -20.734 28.125 22.688 1 92.69 243 TRP B O 1
ATOM 4471 N N . ASP B 1 244 ? -19.594 26.484 21.828 1 91.62 244 ASP B N 1
ATOM 4472 C CA . ASP B 1 244 ? -19.922 25.516 22.859 1 91.62 244 ASP B CA 1
ATOM 4473 C C . ASP B 1 244 ? -18.672 24.844 23.406 1 91.62 244 ASP B C 1
ATOM 4475 O O . ASP B 1 244 ? -17.547 25.297 23.141 1 91.62 244 ASP B O 1
ATOM 4479 N N . ALA B 1 245 ? -18.812 23.969 24.312 1 92 245 ALA B N 1
ATOM 4480 C CA . ALA B 1 245 ? -17.672 23.281 24.922 1 92 245 ALA B CA 1
ATOM 4481 C C . ALA B 1 245 ? -16.812 22.625 23.859 1 92 245 ALA B C 1
ATOM 4483 O O . ALA B 1 245 ? -15.578 22.656 23.953 1 92 245 ALA B O 1
ATOM 4484 N N . CYS B 1 246 ? -17.422 22.156 22.859 1 91.25 246 CYS B N 1
ATOM 4485 C CA . CYS B 1 246 ? -16.688 21.516 21.797 1 91.25 246 CYS B CA 1
ATOM 4486 C C . CYS B 1 246 ? -15.859 22.516 21 1 91.25 246 CYS B C 1
ATOM 4488 O O . CYS B 1 246 ? -14.734 22.219 20.594 1 91.25 246 CYS B O 1
ATOM 4490 N N . THR B 1 247 ? -16.438 23.594 20.844 1 93.38 247 THR B N 1
ATOM 4491 C CA . THR B 1 247 ? -15.734 24.641 20.094 1 93.38 247 THR B CA 1
ATOM 4492 C C . THR B 1 247 ? -14.516 25.109 20.875 1 93.38 247 THR B C 1
ATOM 4494 O O . THR B 1 247 ? -13.469 25.422 20.297 1 93.38 247 THR B O 1
ATOM 4497 N N . VAL B 1 248 ? -14.633 25.188 22.172 1 94 248 VAL B N 1
ATOM 4498 C CA . VAL B 1 248 ? -13.508 25.562 23 1 94 248 VAL B CA 1
ATOM 4499 C C . VAL B 1 248 ? -12.383 24.531 22.859 1 94 248 VAL B C 1
ATOM 4501 O O . VAL B 1 248 ? -11.211 24.891 22.766 1 94 248 VAL B O 1
ATOM 4504 N N . TRP B 1 249 ? -12.789 23.344 22.812 1 94.44 249 TRP B N 1
ATOM 4505 C CA . TRP B 1 249 ? -11.797 22.281 22.641 1 94.44 249 TRP B CA 1
ATOM 4506 C C . TRP B 1 249 ? -11.133 22.375 21.266 1 94.44 249 TRP B C 1
ATOM 4508 O O . TRP B 1 249 ? -9.953 22.047 21.125 1 94.44 249 TRP B O 1
ATOM 4518 N N . VAL B 1 250 ? -11.883 22.781 20.281 1 95 250 VAL B N 1
ATOM 4519 C CA . VAL B 1 250 ? -11.297 22.984 18.953 1 95 250 VAL B CA 1
ATOM 4520 C C . VAL B 1 250 ? -10.18 24.016 19.031 1 95 250 VAL B C 1
ATOM 4522 O O . VAL B 1 250 ? -9.094 23.812 18.5 1 95 250 VAL B O 1
ATOM 4525 N N . ALA B 1 251 ? -10.43 25.094 19.75 1 93.88 251 ALA B N 1
ATOM 4526 C CA . ALA B 1 251 ? -9.43 26.156 19.922 1 93.88 251 ALA B CA 1
ATOM 4527 C C . ALA B 1 251 ? -8.211 25.641 20.688 1 93.88 251 ALA B C 1
ATOM 4529 O O . ALA B 1 251 ? -7.074 25.922 20.297 1 93.88 251 ALA B O 1
ATOM 4530 N N . ILE B 1 252 ? -8.414 24.891 21.672 1 94.12 252 ILE B N 1
ATOM 4531 C CA . ILE B 1 252 ? -7.34 24.375 22.516 1 94.12 252 ILE B CA 1
ATOM 4532 C C . ILE B 1 252 ? -6.488 23.391 21.703 1 94.12 252 ILE B C 1
ATOM 4534 O O . ILE B 1 252 ? -5.258 23.406 21.781 1 94.12 252 ILE B O 1
ATOM 4538 N N . THR B 1 253 ? -7.176 22.547 20.953 1 94.5 253 THR B N 1
ATOM 4539 C CA . THR B 1 253 ? -6.434 21.578 20.172 1 94.5 253 THR B CA 1
ATOM 4540 C C . THR B 1 253 ? -5.625 22.25 19.078 1 94.5 253 THR B C 1
ATOM 4542 O O . THR B 1 253 ? -4.539 21.797 18.719 1 94.5 253 THR B O 1
ATOM 4545 N N . HIS B 1 254 ? -6.129 23.312 18.531 1 92.56 254 HIS B N 1
ATOM 4546 C CA . HIS B 1 254 ? -5.336 24.109 17.594 1 92.56 254 HIS B CA 1
ATOM 4547 C C . HIS B 1 254 ? -4.051 24.609 18.25 1 92.56 254 HIS B C 1
ATOM 4549 O O . HIS B 1 254 ? -2.982 24.562 17.641 1 92.56 254 HIS B O 1
ATOM 4555 N N . LEU B 1 255 ? -4.176 25.094 19.406 1 90.12 255 LEU B N 1
ATOM 4556 C CA . LEU B 1 255 ? -3.039 25.625 20.156 1 90.12 255 LEU B CA 1
ATOM 4557 C C . LEU B 1 255 ? -2.02 24.531 20.438 1 90.12 255 LEU B C 1
ATOM 4559 O O . LEU B 1 255 ? -0.824 24.703 20.203 1 90.12 255 LEU B O 1
ATOM 4563 N N . LEU B 1 256 ? -2.488 23.438 20.891 1 91.25 256 LEU B N 1
ATOM 4564 C CA . LEU B 1 256 ? -1.606 22.328 21.25 1 91.25 256 LEU B CA 1
ATOM 4565 C C . LEU B 1 256 ? -0.94 21.75 20.016 1 91.25 256 LEU B C 1
ATOM 4567 O O . LEU B 1 256 ? 0.222 21.344 20.062 1 91.25 256 LEU B O 1
ATOM 4571 N N . LYS B 1 257 ? -1.693 21.672 18.984 1 90.31 257 LYS B N 1
ATOM 4572 C CA . LYS B 1 257 ? -1.159 21.172 17.719 1 90.31 257 LYS B CA 1
ATOM 4573 C C . LYS B 1 257 ? -0.012 22.047 17.219 1 90.31 257 LYS B C 1
ATOM 4575 O O . LYS B 1 257 ? 1.025 21.531 16.797 1 90.31 257 LYS B O 1
ATOM 4580 N N . ALA B 1 258 ? -0.164 23.328 17.234 1 83.5 258 ALA B N 1
ATOM 4581 C CA . ALA B 1 258 ? 0.86 24.25 16.766 1 83.5 258 ALA B CA 1
ATOM 4582 C C . ALA B 1 258 ? 2.119 24.156 17.625 1 83.5 258 ALA B C 1
ATOM 4584 O O . ALA B 1 258 ? 3.23 24.047 17.094 1 83.5 258 ALA B O 1
ATOM 4585 N N . TRP B 1 259 ? 1.991 24.078 18.859 1 82.62 259 TRP B N 1
ATOM 4586 C CA . TRP B 1 259 ? 3.133 24.047 19.766 1 82.62 259 TRP B CA 1
ATOM 4587 C C . TRP B 1 259 ? 3.812 22.688 19.75 1 82.62 259 TRP B C 1
ATOM 4589 O O . TRP B 1 259 ? 5.039 22.594 19.844 1 82.62 259 TRP B O 1
ATOM 4599 N N . SER B 1 260 ? 3.004 21.719 19.656 1 85.62 260 SER B N 1
ATOM 4600 C CA . SER B 1 260 ? 3.586 20.375 19.594 1 85.62 260 SER B CA 1
ATOM 4601 C C . SER B 1 260 ? 4.43 20.203 18.328 1 85.62 260 SER B C 1
ATOM 4603 O O . SER B 1 260 ? 5.488 19.578 18.359 1 85.62 260 SER B O 1
ATOM 4605 N N . THR B 1 261 ? 3.941 20.766 17.25 1 82.38 261 THR B N 1
ATOM 4606 C CA . THR B 1 261 ? 4.688 20.672 16 1 82.38 261 THR B CA 1
ATOM 4607 C C . THR B 1 261 ? 6.008 21.422 16.094 1 82.38 261 THR B C 1
ATOM 4609 O O . THR B 1 261 ? 7.047 20.938 15.648 1 82.38 261 THR B O 1
ATOM 4612 N N . LEU B 1 262 ? 5.988 22.562 16.672 1 75.31 262 LEU B N 1
ATOM 4613 C CA . LEU B 1 262 ? 7.199 23.359 16.828 1 75.31 262 LEU B CA 1
ATOM 4614 C C . LEU B 1 262 ? 8.203 22.641 17.719 1 75.31 262 LEU B C 1
ATOM 4616 O O . LEU B 1 262 ? 9.391 22.562 17.391 1 75.31 262 LEU B O 1
ATOM 4620 N N . TYR B 1 263 ? 7.73 22.109 18.766 1 77.38 263 TYR B N 1
ATOM 4621 C CA . TYR B 1 263 ? 8.609 21.438 19.703 1 77.38 263 TYR B CA 1
ATOM 4622 C C . TYR B 1 263 ? 9.211 20.188 19.078 1 77.38 263 TYR B C 1
ATOM 4624 O O . TYR B 1 263 ? 10.383 19.859 19.297 1 77.38 263 TYR B O 1
ATOM 4632 N N . LEU B 1 264 ? 8.359 19.5 18.328 1 77.62 264 LEU B N 1
ATOM 4633 C CA . LEU B 1 264 ? 8.844 18.281 17.688 1 77.62 264 LEU B CA 1
ATOM 4634 C C . LEU B 1 264 ? 9.922 18.609 16.656 1 77.62 264 LEU B C 1
ATOM 4636 O O . LEU B 1 264 ? 10.922 17.906 16.562 1 77.62 264 LEU B O 1
ATOM 4640 N N . LEU B 1 265 ? 9.719 19.641 15.945 1 73.31 265 LEU B N 1
ATOM 4641 C CA . LEU B 1 265 ? 10.672 20.016 14.906 1 73.31 265 LEU B CA 1
ATOM 4642 C C . LEU B 1 265 ? 11.992 20.484 15.516 1 73.31 265 LEU B C 1
ATOM 4644 O O . LEU B 1 265 ? 13.062 20.281 14.93 1 73.31 265 LEU B O 1
ATOM 4648 N N . VAL B 1 266 ? 11.93 21.062 16.656 1 70.06 266 VAL B N 1
ATOM 4649 C CA . VAL B 1 266 ? 13.125 21.578 17.328 1 70.06 266 VAL B CA 1
ATOM 4650 C C . VAL B 1 266 ? 13.898 20.422 17.953 1 70.06 266 VAL B C 1
ATOM 4652 O O . VAL B 1 266 ? 15.133 20.391 17.922 1 70.06 266 VAL B O 1
ATOM 4655 N N . TYR B 1 267 ? 13.141 19.5 18.422 1 71.38 267 TYR B N 1
ATOM 4656 C CA . TYR B 1 267 ? 13.828 18.484 19.219 1 71.38 267 TYR B CA 1
ATOM 4657 C C . TYR B 1 267 ? 13.93 17.172 18.453 1 71.38 267 TYR B C 1
ATOM 4659 O O . TYR B 1 267 ? 14.766 16.328 18.781 1 71.38 267 TYR B O 1
ATOM 4667 N N . LEU B 1 268 ? 12.953 17.156 17.562 1 69.62 268 LEU B N 1
ATOM 4668 C CA . LEU B 1 268 ? 12.969 15.914 16.781 1 69.62 268 LEU B CA 1
ATOM 4669 C C . LEU B 1 268 ? 13.172 16.203 15.305 1 69.62 268 LEU B C 1
ATOM 4671 O O . LEU B 1 268 ? 13.266 17.359 14.898 1 69.62 268 LEU B O 1
ATOM 4675 N N . ASP B 1 269 ? 13.391 15.117 14.422 1 74.81 269 ASP B N 1
ATOM 4676 C CA . ASP B 1 269 ? 13.664 15.305 13 1 74.81 269 ASP B CA 1
ATOM 4677 C C . ASP B 1 269 ? 12.398 15.125 12.164 1 74.81 269 ASP B C 1
ATOM 4679 O O . ASP B 1 269 ? 11.336 14.82 12.703 1 74.81 269 ASP B O 1
ATOM 4683 N N . SER B 1 270 ? 12.5 15.609 11.055 1 76.62 270 SER B N 1
ATOM 4684 C CA . SER B 1 270 ? 11.406 15.594 10.094 1 76.62 270 SER B CA 1
ATOM 4685 C C . SER B 1 270 ? 10.914 14.172 9.836 1 76.62 270 SER B C 1
ATOM 4687 O O . SER B 1 270 ? 9.742 13.961 9.5 1 76.62 270 SER B O 1
ATOM 4689 N N . VAL B 1 271 ? 11.727 13.25 10.117 1 78.5 271 VAL B N 1
ATOM 4690 C CA . VAL B 1 271 ? 11.359 11.852 9.906 1 78.5 271 VAL B CA 1
ATOM 4691 C C . VAL B 1 271 ? 10.328 11.422 10.953 1 78.5 271 VAL B C 1
ATOM 4693 O O . VAL B 1 271 ? 9.297 10.836 10.617 1 78.5 271 VAL B O 1
ATOM 4696 N N . LEU B 1 272 ? 10.594 11.812 12.148 1 83 272 LEU B N 1
ATOM 4697 C CA . LEU B 1 272 ? 9.688 11.43 13.227 1 83 272 LEU B CA 1
ATOM 4698 C C . LEU B 1 272 ? 8.359 12.172 13.109 1 83 272 LEU B C 1
ATOM 4700 O O . LEU B 1 272 ? 7.309 11.641 13.469 1 83 272 LEU B O 1
ATOM 4704 N N . LYS B 1 273 ? 8.469 13.344 12.625 1 84.62 273 LYS B N 1
ATOM 4705 C CA . LYS B 1 273 ? 7.238 14.102 12.391 1 84.62 273 LYS B CA 1
ATOM 4706 C C . LYS B 1 273 ? 6.332 13.391 11.391 1 84.62 273 LYS B C 1
ATOM 4708 O O . LYS B 1 273 ? 5.133 13.227 11.641 1 84.62 273 LYS B O 1
ATOM 4713 N N . ASN B 1 274 ? 6.91 12.93 10.367 1 85.12 274 ASN B N 1
ATOM 4714 C CA . ASN B 1 274 ? 6.121 12.266 9.328 1 85.12 274 ASN B CA 1
ATOM 4715 C C . ASN B 1 274 ? 5.617 10.906 9.797 1 85.12 274 ASN B C 1
ATOM 4717 O O . ASN B 1 274 ? 4.5 10.508 9.461 1 85.12 274 ASN B O 1
ATOM 4721 N N . LEU B 1 275 ? 6.414 10.234 10.531 1 87.5 275 LEU B N 1
ATOM 4722 C CA . LEU B 1 275 ? 5.98 8.961 11.102 1 87.5 275 LEU B CA 1
ATOM 4723 C C . LEU B 1 275 ? 4.82 9.172 12.07 1 87.5 275 LEU B C 1
ATOM 4725 O O . LEU B 1 275 ? 3.873 8.383 12.086 1 87.5 275 LEU B O 1
ATOM 4729 N N . GLY B 1 276 ? 5 10.195 12.82 1 90.88 276 GLY B N 1
ATOM 4730 C CA . GLY B 1 276 ? 3.93 10.508 13.75 1 90.88 276 GLY B CA 1
ATOM 4731 C C . GLY B 1 276 ? 2.621 10.859 13.07 1 90.88 276 GLY B C 1
ATOM 4732 O O . GLY B 1 276 ? 1.549 10.461 13.531 1 90.88 276 GLY B O 1
ATOM 4733 N N . GLU B 1 277 ? 2.701 11.594 12.031 1 90.38 277 GLU B N 1
ATOM 4734 C CA . GLU B 1 277 ? 1.508 11.977 11.281 1 90.38 277 GLU B CA 1
ATOM 4735 C C . GLU B 1 277 ? 0.82 10.766 10.672 1 90.38 277 GLU B C 1
ATOM 4737 O O . GLU B 1 277 ? -0.409 10.711 10.586 1 90.38 277 GLU B O 1
ATOM 4742 N N . SER B 1 278 ? 1.617 9.812 10.219 1 91.25 278 SER B N 1
ATOM 4743 C CA . SER B 1 278 ? 1.036 8.602 9.648 1 91.25 278 SER B CA 1
ATOM 4744 C C . SER B 1 278 ? 0.364 7.754 10.719 1 91.25 278 SER B C 1
ATOM 4746 O O . SER B 1 278 ? -0.688 7.16 10.477 1 91.25 278 SER B O 1
ATOM 4748 N N . LEU B 1 279 ? 0.944 7.707 11.875 1 93.94 279 LEU B N 1
ATOM 4749 C CA . LEU B 1 279 ? 0.345 6.969 12.984 1 93.94 279 LEU B CA 1
ATOM 4750 C C . LEU B 1 279 ? -0.946 7.637 13.445 1 93.94 279 LEU B C 1
ATOM 4752 O O . LEU B 1 279 ? -1.869 6.961 13.906 1 93.94 279 LEU B O 1
ATOM 4756 N N . ALA B 1 280 ? -0.909 8.914 13.297 1 94.88 280 ALA B N 1
ATOM 4757 C CA . ALA B 1 280 ? -2.094 9.664 13.695 1 94.88 280 ALA B CA 1
ATOM 4758 C C . ALA B 1 280 ? -3.305 9.273 12.852 1 94.88 280 ALA B C 1
ATOM 4760 O O . ALA B 1 280 ? -4.445 9.375 13.312 1 94.88 280 ALA B O 1
ATOM 4761 N N . VAL B 1 281 ? -3.062 8.836 11.648 1 94.44 281 VAL B N 1
ATOM 4762 C CA . VAL B 1 281 ? -4.152 8.383 10.789 1 94.44 281 VAL B CA 1
ATOM 4763 C C . VAL B 1 281 ? -4.852 7.188 11.43 1 94.44 281 VAL B C 1
ATOM 4765 O O . VAL B 1 281 ? -6.082 7.152 11.516 1 94.44 281 VAL B O 1
ATOM 4768 N N . LEU B 1 282 ? -4.102 6.27 11.883 1 94.75 282 LEU B N 1
ATOM 4769 C CA . LEU B 1 282 ? -4.641 5.074 12.516 1 94.75 282 LEU B CA 1
ATOM 4770 C C . LEU B 1 282 ? -5.367 5.422 13.812 1 94.75 282 LEU B C 1
ATOM 4772 O O . LEU B 1 282 ? -6.469 4.93 14.062 1 94.75 282 LEU B O 1
ATOM 4776 N N . VAL B 1 283 ? -4.785 6.301 14.57 1 95.5 283 VAL B N 1
ATOM 4777 C CA . VAL B 1 283 ? -5.375 6.676 15.852 1 95.5 283 VAL B CA 1
ATOM 4778 C C . VAL B 1 283 ? -6.688 7.422 15.617 1 95.5 283 VAL B C 1
ATOM 4780 O O . VAL B 1 283 ? -7.66 7.223 16.344 1 95.5 283 VAL B O 1
ATOM 4783 N N . THR B 1 284 ? -6.68 8.273 14.625 1 95 284 THR B N 1
ATOM 4784 C CA . THR B 1 284 ? -7.902 8.992 14.289 1 95 284 THR B CA 1
ATOM 4785 C C . THR B 1 284 ? -9.023 8.016 13.945 1 95 284 THR B C 1
ATOM 4787 O O . THR B 1 284 ? -10.156 8.164 14.422 1 95 284 THR B O 1
ATOM 4790 N N . TYR B 1 285 ? -8.758 7.031 13.156 1 93.25 285 TYR B N 1
ATOM 4791 C 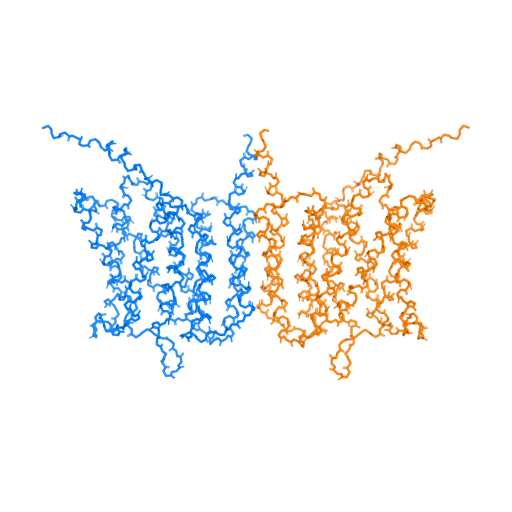CA . TYR B 1 285 ? -9.758 6.031 12.789 1 93.25 285 TYR B CA 1
ATOM 4792 C C . TYR B 1 285 ? -10.258 5.277 14.016 1 93.25 285 TYR B C 1
ATOM 4794 O O . TYR B 1 285 ? -11.461 5.047 14.164 1 93.25 285 TYR B O 1
ATOM 4802 N N . LEU B 1 286 ? -9.328 4.941 14.883 1 93.5 286 LEU B N 1
ATOM 4803 C CA . LEU B 1 286 ? -9.695 4.195 16.078 1 93.5 286 LEU B CA 1
ATOM 4804 C C . LEU B 1 286 ? -10.578 5.039 17 1 93.5 286 LEU B C 1
ATOM 4806 O O . LEU B 1 286 ? -11.523 4.527 17.594 1 93.5 286 LEU B O 1
ATOM 4810 N N . ILE B 1 287 ? -10.305 6.289 17.078 1 93.25 287 ILE B N 1
ATOM 4811 C CA . ILE B 1 287 ? -11.125 7.184 17.891 1 93.25 287 ILE B CA 1
ATOM 4812 C C . ILE B 1 287 ? -12.539 7.254 17.297 1 93.25 287 ILE B C 1
ATOM 4814 O O . ILE B 1 287 ? -13.523 7.199 18.047 1 93.25 287 ILE B O 1
ATOM 4818 N N . GLU B 1 288 ? -12.594 7.305 16.031 1 90.94 288 GLU B N 1
ATOM 4819 C CA . GLU B 1 288 ? -13.898 7.398 15.375 1 90.94 288 GLU B CA 1
ATOM 4820 C C . GLU B 1 288 ? -14.727 6.141 15.609 1 90.94 288 GLU B C 1
ATOM 4822 O O . GLU B 1 288 ? -15.945 6.219 15.773 1 90.94 288 GLU B O 1
ATOM 4827 N N . VAL B 1 289 ? -14.086 5.023 15.602 1 90.38 289 VAL B N 1
ATOM 4828 C CA . VAL B 1 289 ? -14.797 3.75 15.719 1 90.38 289 VAL B CA 1
ATOM 4829 C C . VAL B 1 289 ? -15.102 3.463 17.188 1 90.38 289 VAL B C 1
ATOM 4831 O O . VAL B 1 289 ? -16.156 2.902 17.516 1 90.38 289 VAL B O 1
ATOM 4834 N N . LEU B 1 290 ? -14.281 3.838 18.062 1 91.06 290 LEU B N 1
ATOM 4835 C CA . LEU B 1 290 ? -14.406 3.441 19.453 1 91.06 290 LEU B CA 1
ATOM 4836 C C . LEU B 1 290 ? -15.281 4.426 20.234 1 91.06 290 LEU B C 1
ATOM 4838 O O . LEU B 1 290 ? -15.953 4.047 21.188 1 91.06 290 LEU B O 1
ATOM 4842 N N . LEU B 1 291 ? -15.266 5.68 19.828 1 89.56 291 LEU B N 1
ATOM 4843 C CA . LEU B 1 291 ? -16.062 6.66 20.547 1 89.56 291 LEU B CA 1
ATOM 4844 C C . LEU B 1 291 ? -17.5 6.691 20.016 1 89.56 291 LEU B C 1
ATOM 4846 O O . LEU B 1 291 ? -17.703 6.891 18.812 1 89.56 291 LEU B O 1
ATOM 4850 N N . PRO B 1 292 ? -18.453 6.539 20.828 1 83.25 292 PRO B N 1
ATOM 4851 C CA . PRO B 1 292 ? -19.859 6.473 20.406 1 83.25 292 PRO B CA 1
ATOM 4852 C C . PRO B 1 292 ? -20.359 7.781 19.812 1 83.25 292 PRO B C 1
ATOM 4854 O O . PRO B 1 292 ? -21.375 7.793 19.109 1 83.25 292 PRO B O 1
ATOM 4857 N N . THR B 1 293 ? -19.672 8.828 20.016 1 82 293 THR B N 1
ATOM 4858 C CA . THR B 1 293 ? -20.078 10.125 19.516 1 82 293 THR B CA 1
ATOM 4859 C C . THR B 1 293 ? -20.125 10.125 17.984 1 82 293 THR B C 1
ATOM 4861 O O . THR B 1 293 ? -20.938 10.812 17.375 1 82 293 THR B O 1
ATOM 4864 N N . PHE B 1 294 ? -19.406 9.289 17.266 1 84.12 294 PHE B N 1
ATOM 4865 C CA . PHE B 1 294 ? -19.266 9.367 15.82 1 84.12 294 PHE B CA 1
ATOM 4866 C C . PHE B 1 294 ? -20.062 8.266 15.141 1 84.12 294 PHE B C 1
ATOM 4868 O O . PHE B 1 294 ? -20.344 8.344 13.945 1 84.12 294 PHE B O 1
ATOM 4875 N N . ASP B 1 295 ? -20.609 7.309 15.805 1 79.88 295 ASP B N 1
ATOM 4876 C CA . ASP B 1 295 ? -21.438 6.219 15.297 1 79.88 295 ASP B CA 1
ATOM 4877 C C . ASP B 1 295 ? -20.812 5.598 14.047 1 79.88 295 ASP B C 1
ATOM 4879 O O . ASP B 1 295 ? -21.516 5.32 13.07 1 79.88 295 ASP B O 1
ATOM 4883 N N . THR B 1 296 ? -19.562 5.574 13.867 1 83.94 296 THR B N 1
ATOM 4884 C CA . THR B 1 296 ? -18.906 4.938 12.734 1 83.94 296 THR B CA 1
ATOM 4885 C C . THR B 1 296 ? -18.781 3.436 12.953 1 83.94 296 THR B C 1
ATOM 4887 O O . THR B 1 296 ? -18.172 3 13.938 1 83.94 296 THR B O 1
ATOM 4890 N N . PRO B 1 297 ? -19.391 2.713 12.094 1 86.5 297 PRO B N 1
ATOM 4891 C CA . PRO B 1 297 ? -19.281 1.261 12.242 1 86.5 297 PRO B CA 1
ATOM 4892 C C . PRO B 1 297 ? -17.875 0.738 11.922 1 86.5 297 PRO B C 1
ATOM 4894 O O . PRO B 1 297 ? -17.203 1.279 11.047 1 86.5 297 PRO B O 1
ATOM 4897 N N . PHE B 1 298 ? -17.516 -0.218 12.688 1 89.5 298 PHE B N 1
ATOM 4898 C CA . PHE B 1 298 ? -16.234 -0.856 12.453 1 89.5 298 PHE B CA 1
ATOM 4899 C C . PHE B 1 298 ? -16.297 -1.804 11.258 1 89.5 298 PHE B C 1
ATOM 4901 O O . PHE B 1 298 ? -17.141 -2.701 11.227 1 89.5 298 PHE B O 1
ATOM 4908 N N . HIS B 1 299 ? -15.523 -1.539 10.273 1 89.06 299 HIS B N 1
ATOM 4909 C CA . HIS B 1 299 ? -15.336 -2.439 9.141 1 89.06 299 HIS B CA 1
ATOM 4910 C C . HIS B 1 299 ? -13.875 -2.846 8.984 1 89.06 299 HIS B C 1
ATOM 4912 O O . HIS B 1 299 ? -12.992 -1.988 8.945 1 89.06 299 HIS B O 1
ATOM 4918 N N . LEU B 1 300 ? -13.602 -4.09 8.93 1 90.69 300 LEU B N 1
ATOM 4919 C CA . LEU B 1 300 ? -12.25 -4.609 8.789 1 90.69 300 LEU B CA 1
ATOM 4920 C C . LEU B 1 300 ? -11.586 -4.082 7.523 1 90.69 300 LEU B C 1
ATOM 4922 O O . LEU B 1 300 ? -10.383 -3.812 7.512 1 90.69 300 LEU B O 1
ATOM 4926 N N . ARG B 1 301 ? -12.414 -3.959 6.52 1 90.44 301 ARG B N 1
ATOM 4927 C CA . ARG B 1 301 ? -11.883 -3.473 5.25 1 90.44 301 ARG B CA 1
ATOM 4928 C C . ARG B 1 301 ? -11.328 -2.059 5.395 1 90.44 301 ARG B C 1
ATOM 4930 O O . ARG B 1 301 ? -10.281 -1.738 4.836 1 90.44 301 ARG B O 1
ATOM 4937 N N . THR B 1 302 ? -12.016 -1.231 6.148 1 92 302 THR B N 1
ATOM 4938 C CA . THR B 1 302 ? -11.578 0.149 6.328 1 92 302 THR B CA 1
ATOM 4939 C C . THR B 1 302 ? -10.328 0.214 7.195 1 92 302 THR B C 1
ATOM 4941 O O . THR B 1 302 ? -9.414 1 6.926 1 92 302 THR B O 1
ATOM 4944 N N . LEU B 1 303 ? -10.258 -0.589 8.195 1 94.5 303 LEU B N 1
ATOM 4945 C CA . LEU B 1 303 ? -9.07 -0.648 9.039 1 94.5 303 LEU B CA 1
ATOM 4946 C C . LEU B 1 303 ? -7.848 -1.069 8.234 1 94.5 303 LEU B C 1
ATOM 4948 O O . LEU B 1 303 ? -6.77 -0.488 8.383 1 94.5 303 LEU B O 1
ATOM 4952 N N . LEU B 1 304 ? -8.023 -2.023 7.387 1 95.44 304 LEU B N 1
ATOM 4953 C CA . LEU B 1 304 ? -6.914 -2.527 6.586 1 95.44 304 LEU B CA 1
ATOM 4954 C C . LEU B 1 304 ? -6.402 -1.453 5.629 1 95.44 304 LEU B C 1
ATOM 4956 O O . LEU B 1 304 ? -5.195 -1.326 5.422 1 95.44 304 LEU B O 1
ATOM 4960 N N . VAL B 1 305 ? -7.328 -0.758 5.086 1 95.81 305 VAL B N 1
ATOM 4961 C CA . VAL B 1 305 ? -6.922 0.304 4.172 1 95.81 305 VAL B CA 1
ATOM 4962 C C . VAL B 1 305 ? -6.137 1.37 4.934 1 95.81 305 VAL B C 1
ATOM 4964 O O . VAL B 1 305 ? -5.137 1.887 4.434 1 95.81 305 VAL B O 1
ATOM 4967 N N . VAL B 1 306 ? -6.559 1.695 6.148 1 96.06 306 VAL B N 1
ATOM 4968 C CA . VAL B 1 306 ? -5.863 2.668 6.98 1 96.06 306 VAL B CA 1
ATOM 4969 C C . VAL B 1 306 ? -4.445 2.176 7.273 1 96.06 306 VAL B C 1
ATOM 4971 O O . VAL B 1 306 ? -3.486 2.945 7.203 1 96.06 306 VAL B O 1
ATOM 4974 N N . VAL B 1 307 ? -4.348 0.962 7.52 1 96.56 307 VAL B N 1
ATOM 4975 C CA . VAL B 1 307 ? -3.045 0.372 7.812 1 96.56 307 VAL B CA 1
ATOM 4976 C C . VAL B 1 307 ? -2.168 0.409 6.562 1 96.56 307 VAL B C 1
ATOM 4978 O O . VAL B 1 307 ? -0.967 0.679 6.645 1 96.56 307 VAL B O 1
ATOM 4981 N N . VAL B 1 308 ? -2.768 0.156 5.438 1 97.06 308 VAL B N 1
ATOM 4982 C CA . VAL B 1 308 ? -2.031 0.195 4.176 1 97.06 308 VAL B CA 1
ATOM 4983 C C . VAL B 1 308 ? -1.484 1.602 3.941 1 97.06 308 VAL B C 1
ATOM 4985 O O . VAL B 1 308 ? -0.333 1.766 3.531 1 97.06 308 VAL B O 1
ATOM 4988 N N . VAL B 1 309 ? -2.279 2.549 4.219 1 96.12 309 VAL B N 1
ATOM 4989 C CA . VAL B 1 309 ? -1.84 3.93 4.051 1 96.12 309 VAL B CA 1
ATOM 4990 C C . VAL B 1 309 ? -0.687 4.227 5.004 1 96.12 309 VAL B C 1
ATOM 4992 O O . VAL B 1 309 ? 0.337 4.781 4.598 1 96.12 309 VAL B O 1
ATOM 4995 N N . MET B 1 310 ? -0.844 3.842 6.223 1 96.12 310 MET B N 1
ATOM 4996 C CA . MET B 1 310 ? 0.19 4.074 7.227 1 96.12 310 MET B CA 1
ATOM 4997 C C . MET B 1 310 ? 1.498 3.396 6.828 1 96.12 310 MET B C 1
ATOM 4999 O O . MET B 1 310 ? 2.564 4.012 6.895 1 96.12 310 MET B O 1
ATOM 5003 N N . LEU B 1 311 ? 1.404 2.193 6.387 1 96.31 311 LEU B N 1
ATOM 5004 C CA . LEU B 1 311 ? 2.598 1.439 6.016 1 96.31 311 LEU B CA 1
ATOM 5005 C C . LEU B 1 311 ? 3.236 2.02 4.758 1 96.31 311 LEU B C 1
ATOM 5007 O O . LEU B 1 311 ? 4.461 2.006 4.617 1 96.31 311 LEU B O 1
ATOM 5011 N N . SER B 1 312 ? 2.404 2.436 3.84 1 96.5 312 SER B N 1
ATOM 5012 C CA . SER B 1 312 ? 2.941 3.033 2.621 1 96.5 312 SER B CA 1
ATOM 5013 C C . SER B 1 312 ? 3.697 4.324 2.924 1 96.5 312 SER B C 1
ATOM 5015 O O . SER B 1 312 ? 4.77 4.566 2.369 1 96.5 312 SER B O 1
ATOM 5017 N N . VAL B 1 313 ? 3.152 5.113 3.785 1 95.31 313 VAL B N 1
ATOM 5018 C CA . VAL B 1 313 ? 3.811 6.355 4.18 1 95.31 313 VAL B CA 1
ATOM 5019 C C . VAL B 1 313 ? 5.133 6.039 4.879 1 95.31 313 VAL B C 1
ATOM 5021 O O . VAL B 1 313 ? 6.16 6.652 4.582 1 95.31 313 VAL B O 1
ATOM 5024 N N . ASN B 1 314 ? 5.086 5.113 5.758 1 93.69 314 ASN B N 1
ATOM 5025 C CA . ASN B 1 314 ? 6.301 4.707 6.457 1 93.69 314 ASN B CA 1
ATOM 5026 C C . ASN B 1 314 ? 7.359 4.188 5.488 1 93.69 314 ASN B C 1
ATOM 5028 O O . ASN B 1 314 ? 8.555 4.434 5.676 1 93.69 314 ASN B O 1
ATOM 5032 N N . ALA B 1 315 ? 6.891 3.488 4.535 1 94.62 315 ALA B N 1
ATOM 5033 C CA . ALA B 1 315 ? 7.824 2.965 3.541 1 94.62 315 ALA B CA 1
ATOM 5034 C C . ALA B 1 315 ? 8.5 4.098 2.773 1 94.62 315 ALA B C 1
ATOM 5036 O O . ALA B 1 315 ? 9.711 4.055 2.529 1 94.62 315 ALA B O 1
ATOM 5037 N N . TYR B 1 316 ? 7.738 5.086 2.406 1 94.19 316 TYR B N 1
ATOM 5038 C CA . TYR B 1 316 ? 8.305 6.207 1.665 1 94.19 316 TYR B CA 1
ATOM 5039 C C . TYR B 1 316 ? 9.305 6.973 2.52 1 94.19 316 TYR B C 1
ATOM 5041 O O . TYR B 1 316 ? 10.406 7.301 2.061 1 94.19 316 TYR B O 1
ATOM 5049 N N . ILE B 1 317 ? 8.977 7.203 3.729 1 91.31 317 ILE B N 1
ATOM 5050 C CA . ILE B 1 317 ? 9.844 7.965 4.621 1 91.31 317 ILE B CA 1
ATOM 5051 C C . ILE B 1 317 ? 11.133 7.188 4.883 1 91.31 317 ILE B C 1
ATOM 5053 O O . ILE B 1 317 ? 12.227 7.754 4.836 1 91.31 317 ILE B O 1
ATOM 5057 N N . SER B 1 318 ? 10.977 5.91 5.078 1 89.12 318 SER B N 1
ATOM 5058 C CA . SER B 1 318 ? 12.141 5.074 5.375 1 89.12 318 SER B CA 1
ATOM 5059 C C . SER B 1 318 ? 13.008 4.879 4.137 1 89.12 318 SER B C 1
ATOM 5061 O O . SER B 1 318 ? 14.211 4.625 4.25 1 89.12 318 SER B O 1
ATOM 5063 N N . SER B 1 319 ? 12.422 4.934 3.023 1 90.44 319 SER B N 1
ATOM 5064 C CA . SER B 1 319 ? 13.172 4.727 1.787 1 90.44 319 SER B CA 1
ATOM 5065 C C . SER B 1 319 ? 14.188 5.84 1.569 1 90.44 319 SER B C 1
ATOM 5067 O O . SER B 1 319 ? 15.203 5.633 0.903 1 90.44 319 SER B O 1
ATOM 5069 N N . LYS B 1 320 ? 13.945 7.016 2.066 1 86.19 320 LYS B N 1
ATOM 5070 C CA . LYS B 1 320 ? 14.867 8.133 1.878 1 86.19 320 LYS B CA 1
ATOM 5071 C C . LYS B 1 320 ? 16.234 7.836 2.48 1 86.19 320 LYS B C 1
ATOM 5073 O O . LYS B 1 320 ? 17.266 8.102 1.859 1 86.19 320 LYS B O 1
ATOM 5078 N N . ALA B 1 321 ? 16.188 7.27 3.592 1 82 321 ALA B N 1
ATOM 5079 C CA . ALA B 1 321 ? 17.453 6.93 4.254 1 82 321 ALA B CA 1
ATOM 5080 C C . ALA B 1 321 ? 18.172 5.812 3.508 1 82 321 ALA B C 1
ATOM 5082 O O . ALA B 1 321 ? 19.391 5.848 3.361 1 82 321 ALA B O 1
ATOM 5083 N N . VAL B 1 322 ? 17.453 4.906 3.059 1 83.19 322 VAL B N 1
ATOM 5084 C CA . VAL B 1 322 ? 18.047 3.752 2.389 1 83.19 322 VAL B CA 1
ATOM 5085 C C . VAL B 1 322 ? 18.625 4.176 1.042 1 83.19 322 VAL B C 1
ATOM 5087 O O . VAL B 1 322 ? 19.734 3.768 0.678 1 83.19 322 VAL B O 1
ATOM 5090 N N . VAL B 1 323 ? 17.891 4.988 0.353 1 84.88 323 VAL B N 1
ATOM 5091 C CA . VAL B 1 323 ? 18.328 5.449 -0.961 1 84.88 323 VAL B CA 1
ATOM 5092 C C . VAL B 1 323 ? 19.547 6.363 -0.811 1 84.88 323 VAL B C 1
ATOM 5094 O O . VAL B 1 323 ? 20.469 6.309 -1.622 1 84.88 323 VAL B O 1
ATOM 5097 N N . ALA B 1 324 ? 19.531 7.172 0.186 1 81.12 324 ALA B N 1
ATOM 5098 C CA . ALA B 1 324 ? 20.672 8.055 0.431 1 81.12 324 ALA B CA 1
ATOM 5099 C C . ALA B 1 324 ? 21.938 7.258 0.702 1 81.12 324 ALA B C 1
ATOM 5101 O O . ALA B 1 324 ? 23.016 7.617 0.224 1 81.12 324 ALA B O 1
ATOM 5102 N N . LYS B 1 325 ? 21.797 6.242 1.401 1 79.31 325 LYS B N 1
ATOM 5103 C CA . LYS B 1 325 ? 22.938 5.379 1.681 1 79.31 325 LYS B CA 1
ATOM 5104 C C . LYS B 1 325 ? 23.406 4.668 0.415 1 79.31 325 LYS B C 1
ATOM 5106 O O . LYS B 1 325 ? 24.609 4.5 0.204 1 79.31 325 LYS B O 1
ATOM 5111 N N . ALA B 1 326 ? 22.531 4.336 -0.368 1 77.94 326 ALA B N 1
ATOM 5112 C CA . ALA B 1 326 ? 22.859 3.631 -1.603 1 77.94 326 ALA B CA 1
ATOM 5113 C C . ALA B 1 326 ? 23.547 4.562 -2.602 1 77.94 326 ALA B C 1
ATOM 5115 O O . ALA B 1 326 ? 24.438 4.148 -3.34 1 77.94 326 ALA B O 1
ATOM 5116 N N . GLU B 1 327 ? 23.125 5.734 -2.686 1 77.25 327 GLU B N 1
ATOM 5117 C CA . GLU B 1 327 ? 23.688 6.715 -3.615 1 77.25 327 GLU B CA 1
ATOM 5118 C C . GLU B 1 327 ? 25.078 7.164 -3.174 1 77.25 327 GLU B C 1
ATOM 5120 O O . GLU B 1 327 ? 25.906 7.547 -4.004 1 77.25 327 GLU B O 1
ATOM 5125 N N . LYS B 1 328 ? 25.312 7.219 -1.935 1 74.5 328 LYS B N 1
ATOM 5126 C CA . LYS B 1 328 ? 26.656 7.57 -1.475 1 74.5 328 LYS B CA 1
ATOM 5127 C C . LYS B 1 328 ? 27.688 6.574 -1.986 1 74.5 328 LYS B C 1
ATOM 5129 O O . LYS B 1 328 ? 28.844 6.934 -2.207 1 74.5 328 LYS B O 1
ATOM 5134 N N . LEU B 1 329 ? 27.25 5.434 -2.184 1 62.94 329 LEU B N 1
ATOM 5135 C CA . LEU B 1 329 ? 28.156 4.418 -2.693 1 62.94 329 LEU B CA 1
ATOM 5136 C C . LEU B 1 329 ? 28.344 4.559 -4.199 1 62.94 329 LEU B C 1
ATOM 5138 O O . LEU B 1 329 ? 29.391 4.195 -4.742 1 62.94 329 LEU B O 1
ATOM 5142 N N . SER B 1 330 ? 27.391 4.941 -4.906 1 58.28 330 SER B N 1
ATOM 5143 C CA . SER B 1 330 ? 27.5 5.027 -6.355 1 58.28 330 SER B CA 1
ATOM 5144 C C . SER B 1 330 ? 28.312 6.254 -6.773 1 58.28 330 SER B C 1
ATOM 5146 O O . SER B 1 330 ? 28.578 6.445 -7.961 1 58.28 330 SER B O 1
ATOM 5148 N N . LEU B 1 331 ? 28.609 7.152 -5.871 1 51.5 331 LEU B N 1
ATOM 5149 C CA . LEU B 1 331 ? 29.5 8.258 -6.223 1 51.5 331 LEU B CA 1
ATOM 5150 C C . LEU B 1 331 ? 30.953 7.801 -6.277 1 51.5 331 LEU B C 1
ATOM 5152 O O . LEU B 1 331 ? 31.422 7.098 -5.379 1 51.5 331 LEU B O 1
ATOM 5156 N N . PRO B 1 332 ? 31.625 7.914 -7.465 1 48.44 332 PRO B N 1
ATOM 5157 C CA . PRO B 1 332 ? 33.062 7.609 -7.598 1 48.44 332 PRO B CA 1
ATOM 5158 C C . PRO B 1 332 ? 33.906 8.359 -6.586 1 48.44 332 PRO B C 1
ATOM 5160 O O . PRO B 1 332 ? 33.562 9.453 -6.145 1 48.44 332 PRO B O 1
#